Protein A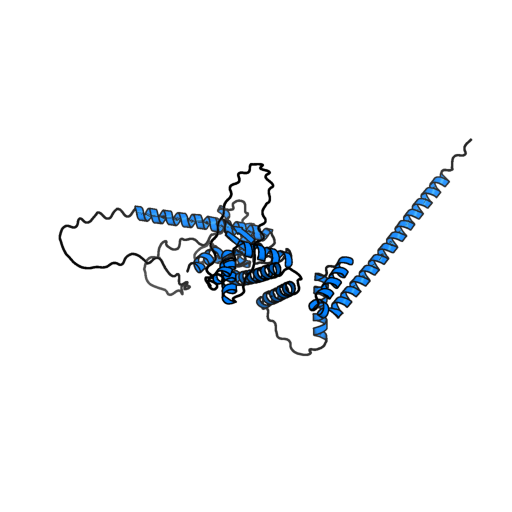F-A0A0S4J518-F1 (afdb_monomer_lite)

Organism: Bodo saltans (NCBI:txid75058)

Radius of gyration: 36.11 Å; chains: 1; bounding box: 84×143×87 Å

InterPro domains:
  IPR016689 ESCRT-2 complex, Snf8 [PTHR12806] (1-401)
  IPR036388 Winged helix-like DNA-binding domain superfamily [G3DSA:1.10.10.10] (345-406)
  IPR036390 Winged helix DNA-binding domain superfamily [SSF46785] (24-78)

Secondary structure (DSSP, 8-state):
---PPPHHHHHHHHHHHHHHHHHHHHHHHHHHHHHHHHHHHHHHHHHHHHHHTHHHHHH-HHHHHHHHHHHHHHT--HHHHHHHHHHHHHHHHHTSS--S--------HHHHHHHHHHHHHHHHHT----HHHHHHHHHHHHHHHHHHHHHHHHTTEEEHHHHHHHHHHHHHHHT---------------------------------------SSSGGGGGGG--HHHHHHHHHHHHHHH-TTS---EEEETTEEEEE--TT--HHHHHHHHHHHHHHHHHHHHHHHHHHHHHHHHHHTS---------S----------S------------------------S---S--EEEHHHHHHH-TTS-HHHHHHHHHHHHHTTSEEEE--TT-SS-EEEEHHHHHHHHHH-

Structure (mmCIF, N/CA/C/O backbone):
data_AF-A0A0S4J518-F1
#
_entry.id   AF-A0A0S4J518-F1
#
loop_
_atom_site.group_PDB
_atom_site.id
_atom_site.type_symbol
_atom_site.label_atom_id
_atom_site.label_alt_id
_atom_site.label_comp_id
_atom_site.label_asym_id
_atom_site.label_entity_id
_atom_site.label_seq_id
_atom_site.pdbx_PDB_ins_code
_atom_site.Cartn_x
_atom_site.Cartn_y
_atom_site.Cartn_z
_atom_site.occupancy
_atom_site.B_iso_or_equiv
_atom_site.auth_seq_id
_atom_site.auth_comp_id
_atom_site.auth_asym_id
_atom_site.auth_atom_id
_atom_site.pdbx_PDB_model_num
ATOM 1 N N . MET A 1 1 ? 3.896 86.656 10.797 1.00 42.12 1 MET A N 1
ATOM 2 C CA . MET A 1 1 ? 5.127 85.832 10.827 1.00 42.12 1 MET A CA 1
ATOM 3 C C . MET A 1 1 ? 4.873 84.568 11.641 1.00 42.12 1 MET A C 1
ATOM 5 O O . MET A 1 1 ? 4.842 84.635 12.863 1.00 42.12 1 MET A O 1
ATOM 9 N N . ARG A 1 2 ? 4.619 83.426 10.991 1.00 55.88 2 ARG A N 1
ATOM 10 C CA . ARG A 1 2 ? 4.558 82.127 11.677 1.00 55.88 2 ARG A CA 1
ATOM 11 C C . ARG A 1 2 ? 5.997 81.652 11.845 1.00 55.88 2 ARG A C 1
ATOM 13 O O . ARG A 1 2 ? 6.670 81.434 10.843 1.00 55.88 2 ARG A O 1
ATOM 20 N N . ARG A 1 3 ? 6.491 81.568 13.083 1.00 67.62 3 ARG A N 1
ATOM 21 C CA . ARG A 1 3 ? 7.788 80.939 13.360 1.00 67.62 3 ARG A CA 1
ATOM 22 C C . ARG A 1 3 ? 7.661 79.489 12.899 1.00 67.62 3 ARG A C 1
ATOM 24 O O . ARG A 1 3 ? 6.857 78.749 13.462 1.00 67.62 3 ARG A O 1
ATOM 31 N N . GLY A 1 4 ? 8.347 79.139 11.813 1.00 67.81 4 GLY A N 1
ATOM 32 C CA . GLY A 1 4 ? 8.382 77.768 11.320 1.00 67.81 4 GLY A CA 1
ATOM 33 C C . GLY A 1 4 ? 8.817 76.862 12.464 1.00 67.81 4 GLY A C 1
ATOM 34 O O . GLY A 1 4 ? 9.776 77.178 13.168 1.00 67.81 4 GLY A O 1
ATOM 35 N N . ILE A 1 5 ? 8.067 75.786 12.694 1.00 70.19 5 ILE A N 1
ATOM 36 C CA . ILE A 1 5 ? 8.445 74.742 13.646 1.00 70.19 5 ILE A CA 1
ATOM 37 C C . ILE A 1 5 ? 9.861 74.310 13.262 1.00 70.19 5 ILE A C 1
ATOM 39 O O . ILE A 1 5 ? 10.089 73.877 12.133 1.00 70.19 5 ILE A O 1
ATOM 43 N N . GLY A 1 6 ? 10.820 74.517 14.166 1.00 81.88 6 GLY A N 1
ATOM 44 C CA . GLY A 1 6 ? 12.224 74.249 13.887 1.00 81.88 6 GLY A CA 1
ATOM 45 C C . GLY A 1 6 ? 12.415 72.789 13.488 1.00 81.88 6 GLY A C 1
ATOM 46 O O . GLY A 1 6 ? 11.862 71.893 14.126 1.00 81.88 6 GLY A O 1
ATOM 47 N N . VAL A 1 7 ? 13.220 72.554 12.451 1.00 84.06 7 VAL A N 1
ATOM 48 C CA . VAL A 1 7 ? 13.553 71.218 11.924 1.00 84.06 7 VAL A CA 1
ATOM 49 C C . VAL A 1 7 ? 13.970 70.250 13.046 1.00 84.06 7 VAL A C 1
ATOM 51 O O . VAL A 1 7 ? 13.611 69.076 13.009 1.00 84.06 7 VAL A O 1
ATOM 54 N N . GLY A 1 8 ? 14.612 70.750 14.109 1.00 86.88 8 GLY A N 1
ATOM 55 C CA . GLY A 1 8 ? 14.979 69.959 15.288 1.00 86.88 8 GLY A CA 1
ATOM 56 C C . GLY A 1 8 ? 13.804 69.295 16.021 1.00 86.88 8 GLY A C 1
ATOM 57 O O . GLY A 1 8 ? 13.936 68.152 16.449 1.00 86.88 8 GLY A O 1
ATOM 58 N N . HIS A 1 9 ? 12.634 69.938 16.120 1.00 88.38 9 HIS A N 1
ATOM 59 C CA . HIS A 1 9 ? 11.478 69.340 16.804 1.00 88.38 9 HIS A CA 1
ATOM 60 C C . HIS A 1 9 ? 10.864 68.187 15.994 1.00 88.38 9 HIS A C 1
ATOM 62 O O . HIS A 1 9 ? 10.398 67.200 16.561 1.00 88.38 9 HIS A O 1
ATOM 68 N N . ILE A 1 10 ? 10.910 68.277 14.659 1.00 89.38 10 ILE A N 1
ATOM 69 C CA . ILE A 1 10 ? 10.450 67.203 13.767 1.00 89.38 10 ILE A CA 1
ATOM 70 C C . ILE A 1 10 ? 11.376 65.987 13.889 1.00 89.38 10 ILE A C 1
ATOM 72 O O . ILE A 1 10 ? 10.888 64.862 13.993 1.00 89.38 10 ILE A O 1
ATOM 76 N N . VAL A 1 11 ? 12.694 66.211 13.945 1.00 91.94 11 VAL A N 1
ATOM 77 C CA . VAL A 1 11 ? 13.684 65.139 14.133 1.00 91.94 11 VAL A CA 1
ATOM 78 C C . VAL A 1 11 ? 13.512 64.461 15.494 1.00 91.94 11 VAL A C 1
ATOM 80 O O . VAL A 1 11 ? 13.420 63.239 15.542 1.00 91.94 11 VAL A O 1
ATOM 83 N N . GLN A 1 12 ? 13.368 65.226 16.582 1.00 92.38 12 GLN A N 1
ATOM 84 C CA . GLN A 1 12 ? 13.141 64.662 17.921 1.00 92.38 12 GLN A CA 1
ATOM 85 C C . GLN A 1 12 ? 11.838 63.860 18.005 1.00 92.38 12 GLN A C 1
ATOM 87 O O . GLN A 1 12 ? 11.816 62.770 18.572 1.00 92.38 12 GLN A O 1
ATOM 92 N N . LYS A 1 13 ? 10.749 64.361 17.406 1.00 93.81 13 LYS A N 1
ATOM 93 C CA . LYS A 1 13 ? 9.470 63.642 17.383 1.00 93.81 13 LYS A CA 1
ATOM 94 C C . LYS A 1 13 ? 9.561 62.344 16.582 1.00 93.81 13 LYS A C 1
ATOM 96 O O . LYS A 1 13 ? 8.974 61.345 16.993 1.00 93.81 13 LYS A O 1
ATOM 101 N N . LYS A 1 14 ? 10.291 62.351 15.461 1.00 94.75 14 LYS A N 1
ATOM 102 C CA . LYS A 1 14 ? 10.545 61.143 14.669 1.00 94.75 14 LYS A CA 1
ATOM 103 C C . LYS A 1 14 ? 11.366 60.133 15.473 1.00 94.75 14 LYS A C 1
ATOM 105 O O . LYS A 1 14 ? 10.907 59.015 15.647 1.00 94.75 14 LYS A O 1
ATOM 110 N N . GLN A 1 15 ? 12.481 60.559 16.067 1.00 95.12 15 GLN A N 1
ATOM 111 C CA . GLN A 1 15 ? 13.331 59.694 16.889 1.00 95.12 15 GLN A CA 1
ATOM 112 C C . GLN A 1 15 ? 12.574 59.099 18.087 1.00 95.12 15 GLN A C 1
ATOM 114 O O . GLN A 1 15 ? 12.728 57.926 18.394 1.00 95.12 15 GLN A O 1
ATOM 119 N N . HIS A 1 16 ? 11.703 59.873 18.741 1.00 95.75 16 HIS A N 1
ATOM 120 C CA . HIS A 1 16 ? 10.875 59.350 19.828 1.00 95.75 16 HIS A CA 1
ATOM 121 C C . HIS A 1 16 ? 9.857 58.307 19.345 1.00 95.75 16 HIS A C 1
ATOM 123 O O . HIS A 1 16 ? 9.631 57.309 20.025 1.00 95.75 16 HIS A O 1
ATOM 129 N N . LYS A 1 17 ? 9.252 58.520 18.168 1.00 95.25 17 LYS A N 1
ATOM 130 C CA . LYS A 1 17 ? 8.329 57.554 17.561 1.00 95.25 17 LYS A CA 1
ATOM 131 C C . LYS A 1 17 ? 9.049 56.257 17.189 1.00 95.25 17 LYS A C 1
ATOM 133 O O . LYS A 1 17 ? 8.504 55.190 17.451 1.00 95.25 17 LYS A O 1
ATOM 138 N N . ASP A 1 18 ? 10.248 56.368 16.629 1.00 96.44 18 ASP A N 1
ATOM 139 C CA . ASP A 1 18 ? 11.073 55.223 16.244 1.00 96.44 18 ASP A CA 1
ATOM 140 C C . ASP A 1 18 ? 11.485 54.429 17.502 1.00 96.44 18 ASP A C 1
ATOM 142 O O . ASP A 1 18 ? 11.201 53.239 17.590 1.00 96.44 18 ASP A O 1
ATOM 146 N N . ASN A 1 19 ? 11.960 55.103 18.559 1.00 96.19 19 ASN A N 1
ATOM 147 C CA . ASN A 1 19 ? 12.288 54.458 19.838 1.00 96.19 19 ASN A CA 1
ATOM 148 C C . ASN A 1 19 ? 11.087 53.736 20.486 1.00 96.19 19 ASN A C 1
ATOM 150 O O . ASN A 1 19 ? 11.252 52.685 21.102 1.00 96.19 19 ASN A O 1
ATOM 154 N N . MET A 1 20 ? 9.874 54.293 20.384 1.00 95.94 20 MET A N 1
ATOM 155 C CA . MET A 1 20 ? 8.660 53.653 20.915 1.00 95.94 20 MET A CA 1
ATOM 156 C C . MET A 1 20 ? 8.226 52.447 20.077 1.00 95.94 20 MET A C 1
ATOM 158 O O . MET A 1 20 ? 7.721 51.472 20.633 1.00 95.94 20 MET A O 1
ATOM 162 N N . ALA A 1 21 ? 8.422 52.499 18.756 1.00 96.25 21 ALA A N 1
ATOM 163 C CA . ALA A 1 21 ? 8.171 51.365 17.874 1.00 96.25 21 ALA A CA 1
ATOM 164 C C . ALA A 1 21 ? 9.143 50.214 18.170 1.00 96.25 21 ALA A C 1
ATOM 166 O O . ALA A 1 21 ? 8.700 49.075 18.317 1.00 96.25 21 ALA A O 1
ATOM 167 N N . ASP A 1 22 ? 10.427 50.526 18.357 1.00 96.81 22 ASP A N 1
ATOM 168 C CA . ASP A 1 22 ? 11.458 49.550 18.717 1.00 96.81 22 ASP A CA 1
ATOM 169 C C . ASP A 1 22 ? 11.175 48.917 20.087 1.00 96.81 22 ASP A C 1
ATOM 171 O O . ASP A 1 22 ? 11.209 47.694 20.227 1.00 96.81 22 ASP A O 1
ATOM 175 N N . LEU A 1 23 ? 10.795 49.721 21.089 1.00 96.75 23 LEU A N 1
ATOM 176 C CA . LEU A 1 23 ? 10.403 49.210 22.406 1.00 96.75 23 LEU A CA 1
ATOM 177 C C . LEU A 1 23 ? 9.167 48.302 22.321 1.00 96.75 23 LEU A C 1
ATOM 179 O O . LEU A 1 23 ? 9.125 47.250 22.959 1.00 96.75 23 LEU A O 1
ATOM 183 N N . GLY A 1 24 ? 8.173 48.680 21.512 1.00 96.50 24 GLY A N 1
ATOM 184 C CA . GLY A 1 24 ? 6.996 47.854 21.252 1.00 96.50 24 GLY A CA 1
ATOM 185 C C . GLY A 1 24 ? 7.366 46.506 20.630 1.00 96.50 24 GLY A C 1
ATOM 186 O O . GLY A 1 24 ? 6.910 45.468 21.111 1.00 96.50 24 GLY A O 1
ATOM 187 N N . ALA A 1 25 ? 8.249 46.513 19.627 1.00 96.31 25 ALA A N 1
ATOM 188 C CA . ALA A 1 25 ? 8.754 45.301 18.988 1.00 96.31 25 ALA A CA 1
ATOM 189 C C . ALA A 1 25 ? 9.501 44.402 19.989 1.00 96.31 25 ALA A C 1
ATOM 191 O O . ALA A 1 25 ? 9.218 43.203 20.065 1.00 96.31 25 ALA A O 1
ATOM 192 N N . MET A 1 26 ? 10.371 44.977 20.827 1.00 95.38 26 MET A N 1
ATOM 193 C CA . MET A 1 26 ? 11.087 44.241 21.877 1.00 95.38 26 MET A CA 1
ATOM 194 C C . MET A 1 26 ? 10.133 43.602 22.892 1.00 95.38 26 MET A C 1
ATOM 196 O O . MET A 1 26 ? 10.262 42.415 23.187 1.00 95.38 26 MET A O 1
ATOM 200 N N . MET A 1 27 ? 9.132 44.342 23.379 1.00 94.75 27 MET A N 1
ATOM 201 C CA . MET A 1 27 ? 8.141 43.801 24.316 1.00 94.75 27 MET A CA 1
ATOM 202 C C . MET A 1 27 ? 7.315 42.667 23.699 1.00 94.75 27 MET A C 1
ATOM 204 O O . MET A 1 27 ? 6.985 41.699 24.387 1.00 94.75 27 MET A O 1
ATOM 208 N N . THR A 1 28 ? 6.962 42.767 22.412 1.00 95.88 28 THR A N 1
ATOM 209 C CA . THR A 1 28 ? 6.256 41.679 21.721 1.00 95.88 28 THR A CA 1
ATOM 210 C C . THR A 1 28 ? 7.138 40.448 21.547 1.00 95.88 28 THR A C 1
ATOM 212 O O . THR A 1 28 ? 6.673 39.344 21.820 1.00 95.88 28 THR A O 1
ATOM 215 N N . ALA A 1 29 ? 8.412 40.626 21.186 1.00 95.50 29 ALA A N 1
ATOM 216 C CA . ALA A 1 29 ? 9.361 39.527 21.043 1.00 95.50 29 ALA A CA 1
ATOM 217 C C . ALA A 1 29 ? 9.598 38.799 22.376 1.00 95.50 29 ALA A C 1
ATOM 219 O O . ALA A 1 29 ? 9.550 37.573 22.420 1.00 95.50 29 ALA A O 1
ATOM 220 N N . GLU A 1 30 ? 9.760 39.536 23.479 1.00 97.38 30 GLU A N 1
ATOM 221 C CA . GLU A 1 30 ? 9.931 38.956 24.818 1.00 97.38 30 GLU A CA 1
ATOM 222 C C . GLU A 1 30 ? 8.706 38.138 25.253 1.00 97.38 30 GLU A C 1
ATOM 224 O O . GLU A 1 30 ? 8.835 37.042 25.799 1.00 97.38 30 GLU A O 1
ATOM 229 N N . ARG A 1 31 ? 7.494 38.643 24.989 1.00 95.31 31 ARG A N 1
ATOM 230 C CA . ARG A 1 31 ? 6.258 37.912 25.302 1.00 95.31 31 ARG A CA 1
ATOM 231 C C . ARG A 1 31 ? 6.120 36.642 24.472 1.00 95.31 31 ARG A C 1
ATOM 233 O O . ARG A 1 31 ? 5.720 35.621 25.019 1.00 95.31 31 ARG A O 1
ATOM 240 N N . ILE A 1 32 ? 6.458 36.699 23.184 1.00 96.19 32 ILE A N 1
ATOM 241 C CA . ILE A 1 32 ? 6.430 35.526 22.301 1.00 96.19 32 ILE A CA 1
ATOM 242 C C . ILE A 1 32 ? 7.435 34.473 22.782 1.00 96.19 32 ILE A C 1
ATOM 244 O O . ILE A 1 32 ? 7.074 33.303 22.856 1.00 96.19 32 ILE A O 1
ATOM 248 N N . ALA A 1 33 ? 8.643 34.881 23.185 1.00 95.06 33 ALA A N 1
ATOM 249 C CA . ALA A 1 33 ? 9.641 33.966 23.739 1.00 95.06 33 ALA A CA 1
ATOM 250 C C . ALA A 1 33 ? 9.133 33.263 25.010 1.00 95.06 33 ALA A C 1
ATOM 252 O O . ALA A 1 33 ? 9.168 32.041 25.090 1.00 95.06 33 ALA A O 1
ATOM 253 N N . ARG A 1 34 ? 8.545 34.009 25.958 1.00 97.19 34 ARG A N 1
ATOM 254 C CA . ARG A 1 34 ? 7.958 33.406 27.171 1.00 97.19 34 ARG A CA 1
ATOM 255 C C . ARG A 1 34 ? 6.813 32.439 26.870 1.00 97.19 34 ARG A C 1
ATOM 257 O O . ARG A 1 34 ? 6.679 31.434 27.558 1.00 97.19 34 ARG A O 1
ATOM 264 N N . LEU A 1 35 ? 5.975 32.741 25.877 1.00 95.69 35 LEU A N 1
ATOM 265 C CA . LEU A 1 35 ? 4.898 31.836 25.462 1.00 95.69 35 LEU A CA 1
ATOM 266 C C . LEU A 1 35 ? 5.446 30.554 24.826 1.00 95.69 35 LEU A C 1
ATOM 268 O O . LEU A 1 35 ? 4.880 29.488 25.054 1.00 95.69 35 LEU A O 1
ATOM 272 N N . ALA A 1 36 ? 6.539 30.644 24.065 1.00 95.12 36 ALA A N 1
ATOM 273 C CA . ALA A 1 36 ? 7.211 29.473 23.512 1.00 95.12 36 ALA A CA 1
ATOM 274 C C . ALA A 1 36 ? 7.739 28.557 24.630 1.00 95.12 36 ALA A C 1
ATOM 276 O O . ALA A 1 36 ? 7.410 27.373 24.639 1.00 95.12 36 ALA A O 1
ATOM 277 N N . ASP A 1 37 ? 8.422 29.121 25.633 1.00 96.75 37 ASP A N 1
ATOM 278 C CA . ASP A 1 37 ? 8.920 28.357 26.787 1.00 96.75 37 ASP A CA 1
ATOM 279 C C . ASP A 1 37 ? 7.777 27.672 27.564 1.00 96.75 37 ASP A C 1
ATOM 281 O O . ASP A 1 37 ? 7.888 26.517 27.976 1.00 96.75 37 ASP A O 1
ATOM 285 N N . GLN A 1 38 ? 6.645 28.366 27.745 1.00 96.50 38 GLN A N 1
ATOM 286 C CA . GLN A 1 38 ? 5.462 27.802 28.406 1.00 96.50 38 GLN A CA 1
ATOM 287 C C . GLN A 1 38 ? 4.824 26.661 27.606 1.00 96.50 38 GLN A C 1
ATOM 289 O O . GLN A 1 38 ? 4.354 25.689 28.199 1.00 96.50 38 GLN A O 1
ATOM 294 N N . LEU A 1 39 ? 4.793 26.765 26.274 1.00 95.19 39 LEU A N 1
ATOM 295 C CA . LEU A 1 39 ? 4.301 25.689 25.415 1.00 95.19 39 LEU A CA 1
ATOM 296 C C . LEU A 1 39 ? 5.208 24.463 25.493 1.00 95.19 39 LEU A C 1
ATOM 298 O O . LEU A 1 39 ? 4.699 23.346 25.551 1.00 95.19 39 LEU A O 1
ATOM 302 N N . ASP A 1 40 ? 6.523 24.650 25.544 1.00 95.56 40 ASP A N 1
ATOM 303 C CA . ASP A 1 40 ? 7.462 23.535 25.652 1.00 95.56 40 ASP A CA 1
ATOM 304 C C . ASP A 1 40 ? 7.381 22.838 27.022 1.00 95.56 40 ASP A C 1
ATOM 306 O O . ASP A 1 40 ? 7.360 21.606 27.074 1.00 95.56 40 ASP A O 1
ATOM 310 N N . ASP A 1 41 ? 7.205 23.582 28.121 1.00 96.56 41 ASP A N 1
ATOM 311 C CA . ASP A 1 41 ? 6.943 22.991 29.446 1.00 96.56 41 ASP A CA 1
ATOM 312 C C . ASP A 1 41 ? 5.622 22.196 29.469 1.00 96.56 41 ASP A C 1
ATOM 314 O O . ASP A 1 41 ? 5.562 21.079 29.987 1.00 96.56 41 ASP A O 1
ATOM 318 N N . LEU A 1 42 ? 4.559 22.714 28.842 1.00 95.94 42 LEU A N 1
ATOM 319 C CA . LEU A 1 42 ? 3.289 21.989 28.717 1.00 95.94 42 LEU A CA 1
ATOM 320 C C . LEU A 1 42 ? 3.429 20.702 27.897 1.00 95.94 42 LEU A C 1
ATOM 322 O O . LEU A 1 42 ? 2.856 19.679 28.277 1.00 95.94 42 LEU A O 1
ATOM 326 N N . LYS A 1 43 ? 4.211 20.721 26.812 1.00 95.12 43 LYS A N 1
ATOM 327 C CA . LYS A 1 43 ? 4.503 19.518 26.018 1.00 95.12 43 LYS A CA 1
ATOM 328 C C . LYS A 1 43 ? 5.238 18.469 26.845 1.00 95.12 43 LYS A C 1
ATOM 330 O O . LYS A 1 43 ? 4.864 17.299 26.796 1.00 95.12 43 LYS A O 1
ATOM 335 N N . LEU A 1 44 ? 6.241 18.871 27.628 1.00 94.50 44 LEU A N 1
ATOM 336 C CA . LEU A 1 44 ? 6.974 17.959 28.513 1.00 94.50 44 LEU A CA 1
ATOM 337 C C . LEU A 1 44 ? 6.058 17.342 29.576 1.00 94.50 44 LEU A C 1
ATOM 339 O O . LEU A 1 44 ? 6.087 16.129 29.781 1.00 94.50 44 LEU A O 1
ATOM 343 N N . ARG A 1 45 ? 5.183 18.141 30.196 1.00 96.75 45 ARG A N 1
ATOM 344 C CA . ARG A 1 45 ? 4.194 17.632 31.159 1.00 96.75 45 ARG A CA 1
ATOM 345 C C . ARG A 1 45 ? 3.188 16.683 30.516 1.00 96.75 45 ARG A C 1
ATOM 347 O O . ARG A 1 45 ? 2.827 15.688 31.135 1.00 96.75 45 ARG A O 1
ATOM 354 N N . LEU A 1 46 ? 2.745 16.954 29.285 1.00 95.50 46 LEU A N 1
ATOM 355 C CA . LEU A 1 46 ? 1.846 16.054 28.558 1.00 95.50 46 LEU A CA 1
ATOM 356 C C . LEU A 1 46 ? 2.525 14.711 28.250 1.00 95.50 46 LEU A C 1
ATOM 358 O O . LEU A 1 46 ? 1.882 13.667 28.375 1.00 95.50 46 LEU A O 1
ATOM 362 N N . LYS A 1 47 ? 3.815 14.724 27.888 1.00 95.81 47 LYS A N 1
ATOM 363 C CA . LYS A 1 47 ? 4.604 13.497 27.702 1.00 95.81 47 LYS A CA 1
ATOM 364 C C . LYS A 1 47 ? 4.673 12.679 28.992 1.00 95.81 47 LYS A C 1
ATOM 366 O O . LYS A 1 47 ? 4.325 11.503 28.974 1.00 95.81 47 LYS A O 1
ATOM 371 N N . ASP A 1 48 ? 5.027 13.305 30.113 1.00 95.56 48 ASP A N 1
ATOM 372 C CA . ASP A 1 48 ? 5.119 12.630 31.418 1.00 95.56 48 ASP A CA 1
ATOM 373 C C . ASP A 1 48 ? 3.763 12.072 31.895 1.00 95.56 48 ASP A C 1
ATOM 375 O O . ASP A 1 48 ? 3.662 10.934 32.364 1.00 95.56 48 ASP A O 1
ATOM 379 N N . LEU A 1 49 ? 2.684 12.832 31.679 1.00 96.19 49 LEU A N 1
ATOM 380 C CA . LEU A 1 49 ? 1.317 12.386 31.951 1.00 96.19 49 LEU A CA 1
ATOM 381 C C . LEU A 1 49 ? 0.953 11.157 31.100 1.00 96.19 49 LEU A C 1
ATOM 383 O O . LEU A 1 49 ? 0.371 10.198 31.601 1.00 96.19 49 LEU A O 1
ATOM 387 N N . THR A 1 50 ? 1.326 11.162 29.819 1.00 96.06 50 THR A N 1
ATOM 388 C CA . THR A 1 50 ? 1.038 10.054 28.894 1.00 96.06 50 THR A CA 1
ATOM 389 C C . THR A 1 50 ? 1.841 8.806 29.242 1.00 96.06 50 THR A C 1
ATOM 391 O O . THR A 1 50 ? 1.305 7.704 29.185 1.00 96.06 50 THR A O 1
ATOM 394 N N . LEU A 1 51 ? 3.092 8.967 29.676 1.00 95.88 51 LEU A N 1
ATOM 395 C CA . LEU A 1 51 ? 3.915 7.874 30.194 1.00 95.88 51 LEU A CA 1
ATOM 396 C C . LEU A 1 51 ? 3.308 7.240 31.446 1.00 95.88 51 LEU A C 1
ATOM 398 O O . LEU A 1 51 ? 3.268 6.017 31.565 1.00 95.88 51 LEU A O 1
ATOM 402 N N . THR A 1 52 ? 2.821 8.068 32.370 1.00 96.44 52 THR A N 1
ATOM 403 C CA . THR A 1 52 ? 2.235 7.605 33.635 1.00 96.44 52 THR A CA 1
ATOM 404 C C . THR A 1 52 ? 0.918 6.863 33.410 1.00 96.44 52 THR A C 1
ATOM 406 O O . THR A 1 52 ? 0.667 5.844 34.050 1.00 96.44 52 THR A O 1
ATOM 409 N N . HIS A 1 53 ? 0.103 7.336 32.465 1.00 96.62 53 HIS A N 1
ATOM 410 C CA . HIS A 1 53 ? -1.230 6.803 32.182 1.00 96.62 53 HIS A CA 1
ATOM 411 C C . HIS A 1 53 ? -1.292 5.953 30.902 1.00 96.62 53 HIS A C 1
ATOM 413 O O . HIS A 1 53 ? -2.380 5.725 30.375 1.00 96.62 53 HIS A O 1
ATOM 419 N N . LEU A 1 54 ? -0.158 5.444 30.400 1.00 95.38 54 LEU A N 1
ATOM 420 C CA . LEU A 1 54 ? -0.086 4.712 29.126 1.00 95.38 54 LEU A CA 1
ATOM 421 C C . LEU A 1 54 ? -1.094 3.548 29.069 1.00 95.38 54 LEU A C 1
ATOM 423 O O . LEU A 1 54 ? -1.866 3.428 28.121 1.00 95.38 54 LEU A O 1
ATOM 427 N N . HIS A 1 55 ? -1.155 2.745 30.134 1.00 94.38 55 HIS A N 1
ATOM 428 C CA . HIS A 1 55 ? -2.077 1.610 30.245 1.00 94.38 55 HIS A CA 1
ATOM 429 C C . HIS A 1 55 ? -3.557 2.039 30.300 1.00 94.38 55 HIS A C 1
ATOM 431 O O . HIS A 1 55 ? -4.438 1.360 29.772 1.00 94.38 55 HIS A O 1
ATOM 437 N N . GLU A 1 56 ? -3.864 3.178 30.921 1.00 95.88 56 GLU A N 1
ATOM 438 C CA . GLU A 1 56 ? -5.231 3.714 30.965 1.00 95.88 56 GLU A CA 1
ATOM 439 C C . GLU A 1 56 ? -5.652 4.250 29.595 1.00 95.88 56 GLU A C 1
ATOM 441 O O . GLU A 1 56 ? -6.777 4.027 29.164 1.00 95.88 56 GLU A O 1
ATOM 446 N N . ILE A 1 57 ? -4.731 4.881 28.865 1.00 93.88 57 ILE A N 1
ATOM 447 C CA . ILE A 1 57 ? -4.965 5.364 27.499 1.00 93.88 57 ILE A CA 1
ATOM 448 C C . ILE A 1 57 ? -5.219 4.189 26.538 1.00 93.88 57 ILE A C 1
ATOM 450 O O . ILE A 1 57 ? -6.063 4.280 25.638 1.00 93.88 57 ILE A O 1
ATOM 454 N N . GLU A 1 58 ? -4.513 3.072 26.720 1.00 90.62 58 GLU A N 1
ATOM 455 C CA . GLU A 1 58 ? -4.706 1.849 25.932 1.00 90.62 58 GLU A CA 1
ATOM 456 C C . GLU A 1 58 ? -5.995 1.097 26.285 1.00 90.62 58 GLU A C 1
ATOM 458 O O . GLU A 1 58 ? -6.607 0.507 25.394 1.00 90.62 58 GLU A O 1
ATOM 463 N N . SER A 1 59 ? -6.447 1.152 27.538 1.00 91.75 59 SER A N 1
ATOM 464 C CA . SER A 1 59 ? -7.641 0.422 27.984 1.00 91.75 59 SER A CA 1
ATOM 465 C C . SER A 1 59 ? -8.949 1.217 27.869 1.00 91.75 59 SER A C 1
ATOM 467 O O . SER A 1 59 ? -9.965 0.635 27.496 1.00 91.75 59 SER A O 1
ATOM 469 N N . ASP A 1 60 ? -8.948 2.532 28.113 1.00 91.19 60 ASP A N 1
ATOM 470 C CA . ASP A 1 60 ? -10.152 3.375 28.115 1.00 91.19 60 ASP A CA 1
ATOM 471 C C . ASP A 1 60 ? -10.193 4.340 26.911 1.00 91.19 60 ASP A C 1
ATOM 473 O O . ASP A 1 60 ? -9.365 5.245 26.745 1.00 91.19 60 ASP A O 1
ATOM 477 N N . ALA A 1 61 ? -11.214 4.175 26.064 1.00 81.94 61 ALA A N 1
ATOM 478 C CA . ALA A 1 61 ? -11.445 5.009 24.887 1.00 81.94 61 ALA A CA 1
ATOM 479 C C . ALA A 1 61 ? -11.744 6.483 25.229 1.00 81.94 61 ALA A C 1
ATOM 481 O O . ALA A 1 61 ? -11.353 7.383 24.481 1.00 81.94 61 ALA A O 1
ATOM 482 N N . ILE A 1 62 ? -12.398 6.758 26.362 1.00 84.38 62 ILE A N 1
ATOM 483 C CA . ILE A 1 62 ? -12.743 8.119 26.794 1.00 84.38 62 ILE A CA 1
ATOM 484 C C . ILE A 1 62 ? -11.479 8.862 27.230 1.00 84.38 62 ILE A C 1
ATOM 486 O O . ILE A 1 62 ? -11.287 10.028 26.871 1.00 84.38 62 ILE A O 1
ATOM 490 N N . VAL A 1 63 ? -10.598 8.191 27.978 1.00 92.38 63 VAL A N 1
ATOM 491 C CA . VAL A 1 63 ? -9.298 8.748 28.381 1.00 92.38 63 VAL A CA 1
ATOM 492 C C . VAL A 1 63 ? -8.469 9.062 27.138 1.00 92.38 63 VAL A C 1
ATOM 494 O O . VAL A 1 63 ? -7.996 10.189 26.983 1.00 92.38 63 VAL A O 1
ATOM 497 N N . ARG A 1 64 ? -8.390 8.126 26.187 1.00 95.81 64 ARG A N 1
ATOM 498 C CA . ARG A 1 64 ? -7.694 8.327 24.909 1.00 95.81 64 ARG A CA 1
ATOM 499 C C . ARG A 1 64 ? -8.206 9.538 24.130 1.00 95.81 64 ARG A C 1
ATOM 501 O O . ARG A 1 64 ? -7.403 10.318 23.622 1.00 95.81 64 ARG A O 1
ATOM 508 N N . ALA A 1 65 ? -9.524 9.726 24.058 1.00 85.19 65 ALA A N 1
ATOM 509 C CA . ALA A 1 65 ? -10.124 10.871 23.375 1.00 85.19 65 ALA A CA 1
ATOM 510 C C . ALA A 1 65 ? -9.735 12.211 24.027 1.00 85.19 65 ALA A C 1
ATOM 512 O O . ALA A 1 65 ? -9.405 13.164 23.321 1.00 85.19 65 ALA A O 1
ATOM 513 N N . LYS A 1 66 ? -9.699 12.280 25.366 1.00 94.25 66 LYS A N 1
ATOM 514 C CA . LYS A 1 66 ? -9.272 13.487 26.096 1.00 94.25 66 LYS A CA 1
ATOM 515 C C . LYS A 1 66 ? -7.797 13.816 25.866 1.00 94.25 66 LYS A C 1
ATOM 517 O O . LYS A 1 66 ? -7.464 14.977 25.649 1.00 94.25 66 LYS A O 1
ATOM 522 N N . PHE A 1 67 ? -6.923 12.809 25.874 1.00 96.31 67 PHE A N 1
ATOM 523 C CA . PHE A 1 67 ? -5.503 13.007 25.567 1.00 96.31 67 PHE A CA 1
ATOM 524 C C . PHE A 1 67 ? -5.287 13.477 24.127 1.00 96.31 67 PHE A C 1
ATOM 526 O O . PHE A 1 67 ? -4.493 14.388 23.904 1.00 96.31 67 PHE A O 1
ATOM 533 N N . ARG A 1 68 ? -6.040 12.927 23.165 1.00 93.75 68 ARG A N 1
ATOM 534 C CA . ARG A 1 68 ? -6.014 13.396 21.774 1.00 93.75 68 ARG A CA 1
ATOM 535 C C . ARG A 1 68 ? -6.436 14.864 21.671 1.00 93.75 68 ARG A C 1
ATOM 537 O O . ARG A 1 68 ? -5.718 15.649 21.072 1.00 93.75 68 ARG A O 1
ATOM 544 N N . GLN A 1 69 ? -7.517 15.262 22.345 1.00 93.81 69 GLN A N 1
ATOM 545 C CA . GLN A 1 69 ? -7.961 16.660 22.369 1.00 93.81 69 GLN A CA 1
ATOM 546 C C . GLN A 1 69 ? -6.904 17.611 22.963 1.00 93.81 69 GLN A C 1
ATOM 548 O O . GLN A 1 69 ? -6.711 18.716 22.454 1.00 93.81 69 GLN A O 1
ATOM 553 N N . LEU A 1 70 ? -6.210 17.196 24.030 1.00 95.50 70 LEU A N 1
ATOM 554 C CA . LEU A 1 70 ? -5.112 17.976 24.612 1.00 95.50 70 LEU A CA 1
ATOM 555 C C . LEU A 1 70 ? -3.927 18.096 23.645 1.00 95.50 70 LEU A C 1
ATOM 557 O O . LEU A 1 70 ? -3.399 19.195 23.475 1.00 95.50 70 LEU A O 1
ATOM 561 N N . ALA A 1 71 ? -3.547 17.002 22.984 1.00 95.56 71 ALA A N 1
ATOM 562 C CA . ALA A 1 71 ? -2.476 16.989 21.991 1.00 95.56 71 ALA A CA 1
ATOM 563 C C . ALA A 1 71 ? -2.800 17.908 20.797 1.00 95.56 71 ALA A C 1
ATOM 565 O O . ALA A 1 71 ? -1.985 18.763 20.446 1.00 95.56 71 ALA A O 1
ATOM 566 N N . ASP A 1 72 ? -4.030 17.833 20.278 1.00 94.19 72 ASP A N 1
ATOM 567 C CA . ASP A 1 72 ? -4.518 18.687 19.190 1.00 94.19 72 ASP A CA 1
ATOM 568 C C . ASP A 1 72 ? -4.498 20.173 19.587 1.00 94.19 72 ASP A C 1
ATOM 570 O O . ASP A 1 72 ? -4.084 21.027 18.803 1.00 94.19 72 ASP A O 1
ATOM 574 N N . SER A 1 73 ? -4.876 20.499 20.831 1.00 94.38 73 SER A N 1
ATOM 575 C CA . SER A 1 73 ? -4.861 21.883 21.333 1.00 94.38 73 SER A CA 1
ATOM 576 C C . SER A 1 73 ? -3.454 22.484 21.451 1.00 94.38 73 SER A C 1
ATOM 578 O O . SER A 1 73 ? -3.298 23.703 21.386 1.00 94.38 73 SER A O 1
ATOM 580 N N . LEU A 1 74 ? -2.433 21.634 21.596 1.00 94.06 74 LEU A N 1
ATOM 581 C CA . LEU A 1 74 ? -1.022 22.019 21.673 1.00 94.06 74 LEU A CA 1
ATOM 582 C C . LEU A 1 74 ? -0.293 21.897 20.325 1.00 94.06 74 LEU A C 1
ATOM 584 O O . LEU A 1 74 ? 0.885 22.252 20.242 1.00 94.06 74 LEU A O 1
ATOM 588 N N . GLY A 1 75 ? -0.970 21.402 19.281 1.00 94.56 75 GLY A N 1
ATOM 589 C CA . GLY A 1 75 ? -0.374 21.148 17.969 1.00 94.56 75 GLY A CA 1
ATOM 590 C C . GLY A 1 75 ? 0.693 20.050 17.991 1.00 94.56 75 GLY A C 1
ATOM 591 O O . GLY A 1 75 ? 1.696 20.165 17.290 1.00 94.56 75 GLY A O 1
ATOM 592 N N . VAL A 1 76 ? 0.520 19.026 18.831 1.00 95.38 76 VAL A N 1
ATOM 593 C CA . VAL A 1 76 ? 1.417 17.864 18.915 1.00 95.38 76 VAL A CA 1
ATOM 594 C C . VAL A 1 76 ? 0.699 16.635 18.371 1.00 95.38 76 VAL A C 1
ATOM 596 O O . VAL A 1 76 ? -0.420 16.345 18.785 1.00 95.38 76 VAL A O 1
ATOM 599 N N . ASP A 1 77 ? 1.354 15.875 17.495 1.00 94.56 77 ASP A N 1
ATOM 600 C CA . ASP A 1 77 ? 0.795 14.629 16.976 1.00 94.56 77 ASP A CA 1
ATOM 601 C C . ASP A 1 77 ? 0.702 13.562 18.074 1.00 94.56 77 ASP A C 1
ATOM 603 O O . ASP A 1 77 ? 1.704 13.040 18.573 1.00 94.56 77 ASP A O 1
ATOM 607 N N . PHE A 1 78 ? -0.531 13.196 18.433 1.00 94.25 78 PHE A N 1
ATOM 608 C CA . PHE A 1 78 ? -0.807 12.201 19.473 1.00 94.25 78 PHE A CA 1
ATOM 609 C C . PHE A 1 78 ? -0.147 10.840 19.185 1.00 94.25 78 PHE A C 1
ATOM 611 O O . PHE A 1 78 ? 0.308 10.155 20.100 1.00 94.25 78 PHE A O 1
ATOM 618 N N . SER A 1 79 ? -0.051 10.457 17.908 1.00 91.88 79 SER A N 1
ATOM 619 C CA . SER A 1 79 ? 0.587 9.206 17.481 1.00 91.88 79 SER A CA 1
ATOM 620 C C . SER A 1 79 ? 2.092 9.183 17.758 1.00 91.88 79 SER A C 1
ATOM 622 O O . SER A 1 79 ? 2.611 8.150 18.182 1.00 91.88 79 SER A O 1
ATOM 624 N N . ASP A 1 80 ? 2.788 10.304 17.550 1.00 92.62 80 ASP A N 1
ATOM 625 C CA . ASP A 1 80 ? 4.219 10.411 17.853 1.00 92.62 80 ASP A CA 1
ATOM 626 C C . ASP A 1 80 ? 4.464 10.407 19.357 1.00 92.62 80 ASP A C 1
ATOM 628 O O . ASP A 1 80 ? 5.364 9.715 19.831 1.00 92.62 80 ASP A O 1
ATOM 632 N N . LEU A 1 81 ? 3.602 11.091 20.112 1.00 94.94 81 LEU A N 1
ATOM 633 C CA . LEU A 1 81 ? 3.676 11.123 21.567 1.00 94.94 81 LEU A CA 1
ATOM 634 C C . LEU A 1 81 ? 3.475 9.727 22.185 1.00 94.94 81 LEU A C 1
ATOM 636 O O . LEU A 1 81 ? 4.208 9.347 23.095 1.00 94.94 81 LEU A O 1
ATOM 640 N N . LEU A 1 82 ? 2.545 8.925 21.651 1.00 94.19 82 LEU A N 1
ATOM 641 C CA . LEU A 1 82 ? 2.365 7.526 22.059 1.00 94.19 82 LEU A CA 1
ATOM 642 C C . LEU A 1 82 ? 3.550 6.636 21.677 1.00 94.19 82 LEU A C 1
ATOM 644 O O . LEU A 1 82 ? 3.925 5.754 22.447 1.00 94.19 82 LEU A O 1
ATOM 648 N N . ARG A 1 83 ? 4.130 6.840 20.491 1.00 92.94 83 ARG A N 1
ATOM 649 C CA . ARG A 1 83 ? 5.290 6.067 20.034 1.00 92.94 83 ARG A CA 1
ATOM 650 C C . ARG A 1 83 ? 6.504 6.321 20.923 1.00 92.94 83 ARG A C 1
ATOM 652 O O . ARG A 1 83 ? 7.111 5.365 21.395 1.00 92.94 83 ARG A O 1
ATOM 659 N N . GLU A 1 84 ? 6.806 7.588 21.193 1.00 95.06 84 GLU A N 1
ATOM 660 C CA . GLU A 1 84 ? 7.893 7.995 22.089 1.00 95.06 84 GLU A CA 1
ATOM 661 C C . GLU A 1 84 ? 7.657 7.471 23.512 1.00 95.06 84 GLU A C 1
ATOM 663 O O . GLU A 1 84 ? 8.554 6.881 24.113 1.00 95.06 84 GLU A O 1
ATOM 668 N N . ALA A 1 85 ? 6.423 7.576 24.018 1.00 93.44 85 ALA A N 1
ATOM 669 C CA . ALA A 1 85 ? 6.074 7.063 25.337 1.00 93.44 85 ALA A CA 1
ATOM 670 C C . ALA A 1 85 ? 6.234 5.533 25.443 1.00 93.44 85 ALA A C 1
ATOM 672 O O . ALA A 1 85 ? 6.751 5.022 26.438 1.00 93.44 85 ALA A O 1
ATOM 673 N N . ALA A 1 86 ? 5.838 4.785 24.410 1.00 91.00 86 ALA A N 1
ATOM 674 C CA . ALA A 1 86 ? 6.009 3.335 24.365 1.00 91.00 86 ALA A CA 1
ATOM 675 C C . ALA A 1 86 ? 7.493 2.926 24.292 1.00 91.00 86 ALA A C 1
ATOM 677 O O . ALA A 1 86 ? 7.904 1.965 24.952 1.00 91.00 86 ALA A O 1
ATOM 678 N N . GLU A 1 87 ? 8.313 3.659 23.530 1.00 93.69 87 GLU A N 1
ATOM 679 C CA . GLU A 1 87 ? 9.763 3.447 23.461 1.00 93.69 87 GLU A CA 1
ATOM 680 C C . GLU A 1 87 ? 10.436 3.711 24.815 1.00 93.69 87 GLU A C 1
ATOM 682 O O . GLU A 1 87 ? 11.210 2.876 25.294 1.00 93.69 87 GLU A O 1
ATOM 687 N N . GLU A 1 88 ? 10.093 4.812 25.485 1.00 93.81 88 GLU A N 1
ATOM 688 C CA . GLU A 1 88 ? 10.603 5.128 26.820 1.00 93.81 88 GLU A CA 1
ATOM 689 C C . GLU A 1 88 ? 10.153 4.119 27.880 1.00 93.81 88 GLU A C 1
ATOM 691 O O . GLU A 1 88 ? 10.959 3.704 28.719 1.00 93.81 88 GLU A O 1
ATOM 696 N N . HIS A 1 89 ? 8.898 3.666 27.835 1.00 89.12 89 HIS A N 1
ATOM 697 C CA . HIS A 1 89 ? 8.411 2.628 28.740 1.00 89.12 89 HIS A CA 1
ATOM 698 C C . HIS A 1 89 ? 9.185 1.313 28.539 1.00 89.12 89 HIS A C 1
ATOM 700 O O . HIS A 1 89 ? 9.553 0.649 29.513 1.00 89.12 89 HIS A O 1
ATOM 706 N N . ARG A 1 90 ? 9.537 0.973 27.289 1.00 88.31 90 ARG A N 1
ATOM 707 C CA . ARG A 1 90 ? 10.396 -0.180 26.972 1.00 88.31 90 ARG A CA 1
ATOM 708 C C . ARG A 1 90 ? 11.811 -0.018 27.536 1.00 88.31 90 ARG A C 1
ATOM 710 O O . ARG A 1 90 ? 12.359 -0.966 28.099 1.00 88.31 90 ARG A O 1
ATOM 717 N N . LEU A 1 91 ? 12.397 1.176 27.425 1.00 90.62 91 LEU A N 1
ATOM 718 C CA . LEU A 1 91 ? 13.727 1.477 27.968 1.00 90.62 91 LEU A CA 1
ATOM 719 C C . LEU A 1 91 ? 13.743 1.459 29.505 1.00 90.62 91 LEU A C 1
ATOM 721 O O . LEU A 1 91 ? 14.672 0.911 30.102 1.00 90.62 91 LEU A O 1
ATOM 725 N N . ARG A 1 92 ? 12.699 1.987 30.159 1.00 86.94 92 ARG A N 1
ATOM 726 C CA . ARG A 1 92 ? 12.550 1.934 31.624 1.00 86.94 92 ARG A CA 1
ATOM 727 C C . ARG A 1 92 ? 12.317 0.514 32.138 1.00 86.94 92 ARG A C 1
ATOM 729 O O . ARG A 1 92 ? 12.862 0.168 33.186 1.00 86.94 92 ARG A O 1
ATOM 736 N N . GLY A 1 93 ? 11.556 -0.305 31.410 1.00 78.38 93 GLY A N 1
ATOM 737 C CA . GLY A 1 93 ? 11.296 -1.703 31.763 1.00 78.38 93 GLY A CA 1
ATOM 738 C C . GLY A 1 93 ? 12.565 -2.559 31.790 1.00 78.38 93 GLY A C 1
ATOM 739 O O . GLY A 1 93 ? 12.774 -3.318 32.734 1.00 78.38 93 GLY A O 1
ATOM 740 N N . ASN A 1 94 ? 13.467 -2.367 30.824 1.00 67.44 94 ASN A N 1
ATOM 741 C CA . ASN A 1 94 ? 14.712 -3.138 30.747 1.00 67.44 94 ASN A CA 1
ATOM 742 C C . ASN A 1 94 ? 15.719 -2.822 31.864 1.00 67.44 94 ASN A C 1
ATOM 744 O O . ASN A 1 94 ? 16.558 -3.663 32.177 1.00 67.44 94 ASN A O 1
ATOM 748 N N . ASN A 1 95 ? 15.644 -1.646 32.493 1.00 63.03 95 ASN A N 1
ATOM 749 C CA . ASN A 1 95 ? 16.642 -1.236 33.485 1.00 63.03 95 ASN A CA 1
ATOM 750 C C . ASN A 1 95 ? 16.290 -1.642 34.930 1.00 63.03 95 ASN A C 1
ATOM 752 O O . ASN A 1 95 ? 17.113 -1.480 35.829 1.00 63.03 95 ASN A O 1
ATOM 756 N N . LYS A 1 96 ? 15.083 -2.176 35.181 1.00 57.25 96 LYS A N 1
ATOM 757 C CA . LYS A 1 96 ? 14.638 -2.568 36.534 1.00 57.25 96 LYS A CA 1
ATOM 758 C C . LYS A 1 96 ? 14.821 -4.044 36.887 1.00 57.25 96 LYS A C 1
ATOM 760 O O . LYS A 1 96 ? 14.535 -4.422 38.019 1.00 57.25 96 LYS A O 1
ATOM 765 N N . GLY A 1 97 ? 15.385 -4.854 35.997 1.00 57.34 97 GLY A N 1
ATOM 766 C CA . GLY A 1 97 ? 15.875 -6.169 36.391 1.00 57.34 97 GLY A CA 1
ATOM 767 C C . GLY A 1 97 ? 16.092 -7.109 35.226 1.00 57.34 97 GLY A C 1
ATOM 768 O O . GLY A 1 9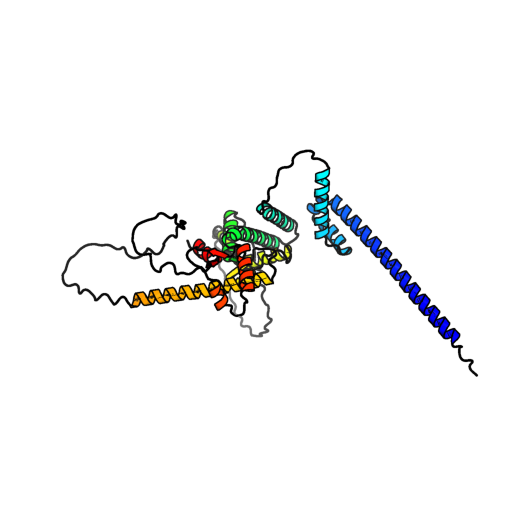7 ? 15.146 -7.755 34.805 1.00 57.34 97 GLY A O 1
ATOM 769 N N . ASN A 1 98 ? 17.338 -7.234 34.766 1.00 43.41 98 ASN A N 1
ATOM 770 C CA . ASN A 1 98 ? 17.881 -8.536 34.387 1.00 43.41 98 ASN A CA 1
ATOM 771 C C . ASN A 1 98 ? 19.406 -8.466 34.204 1.00 43.41 98 ASN A C 1
ATOM 773 O O . ASN A 1 98 ? 19.914 -8.133 33.134 1.00 43.41 98 ASN A O 1
ATOM 777 N N . THR A 1 99 ? 20.157 -8.812 35.246 1.00 48.38 99 THR A N 1
ATOM 778 C CA . THR A 1 99 ? 21.480 -9.406 35.056 1.00 48.38 99 THR A CA 1
ATOM 779 C C . THR A 1 99 ? 21.266 -10.836 34.563 1.00 48.38 99 THR A C 1
ATOM 781 O O . THR A 1 99 ? 20.711 -11.646 35.302 1.00 48.38 99 THR A O 1
ATOM 784 N N . ASN A 1 100 ? 21.777 -11.135 33.368 1.00 49.56 100 ASN A N 1
ATOM 785 C CA . ASN A 1 100 ? 21.925 -12.464 32.759 1.00 49.56 100 ASN A CA 1
ATOM 786 C C . ASN A 1 100 ? 20.708 -12.980 31.975 1.00 49.56 100 ASN A C 1
ATOM 788 O O . ASN A 1 100 ? 19.864 -13.678 32.522 1.00 49.56 100 ASN A O 1
ATOM 792 N N . ASN A 1 101 ? 20.693 -12.730 30.658 1.00 44.50 101 ASN A N 1
ATOM 793 C CA . ASN A 1 101 ? 20.752 -13.796 29.640 1.00 44.50 101 ASN A CA 1
ATOM 794 C C . ASN A 1 101 ? 20.750 -13.187 28.214 1.00 44.50 101 ASN A C 1
ATOM 796 O O . ASN A 1 101 ? 19.708 -12.691 27.780 1.00 44.50 101 ASN A O 1
ATOM 800 N N . PRO A 1 102 ? 21.866 -13.200 27.459 1.00 43.41 102 PRO A N 1
ATOM 801 C CA . PRO A 1 102 ? 21.908 -12.683 26.099 1.00 43.41 102 PRO A CA 1
ATOM 802 C C . PRO A 1 102 ? 21.829 -13.839 25.094 1.00 43.41 102 PRO A C 1
ATOM 804 O O . PRO A 1 102 ? 22.859 -14.326 24.643 1.00 43.41 102 PRO A O 1
ATOM 807 N N . ASN A 1 103 ? 20.624 -14.295 24.740 1.00 45.06 103 ASN A N 1
ATOM 808 C CA . ASN A 1 103 ? 20.410 -14.963 23.449 1.00 45.06 103 ASN A CA 1
ATOM 809 C C . ASN A 1 103 ? 18.918 -15.163 23.145 1.00 45.06 103 ASN A C 1
ATOM 811 O O . ASN A 1 103 ? 18.324 -16.168 23.524 1.00 45.06 103 ASN A O 1
ATOM 815 N N . SER A 1 104 ? 18.306 -14.214 22.439 1.00 37.97 104 SER A N 1
ATOM 816 C CA . SER A 1 104 ? 17.117 -14.499 21.629 1.00 37.97 104 SER A CA 1
ATOM 817 C C . SER A 1 104 ? 16.965 -13.411 20.570 1.00 37.97 104 SER A C 1
ATOM 819 O O . SER A 1 104 ? 16.328 -12.384 20.785 1.00 37.97 104 SER A O 1
ATOM 821 N N . ASN A 1 105 ? 17.637 -13.617 19.439 1.00 41.47 105 ASN A N 1
ATOM 822 C CA . ASN A 1 105 ? 17.425 -12.856 18.216 1.00 41.47 105 ASN A CA 1
ATOM 823 C C . ASN A 1 105 ? 16.477 -13.690 17.351 1.00 41.47 105 ASN A C 1
ATOM 825 O O . ASN A 1 105 ? 16.906 -14.692 16.784 1.00 41.47 105 ASN A O 1
ATOM 829 N N . ASN A 1 106 ? 15.202 -13.307 17.271 1.00 36.38 106 ASN A N 1
ATOM 830 C CA . ASN A 1 106 ? 14.252 -13.930 16.353 1.00 36.38 106 ASN A CA 1
ATOM 831 C C . ASN A 1 106 ? 13.585 -12.851 15.494 1.00 36.38 106 ASN A C 1
ATOM 833 O O . ASN A 1 106 ? 12.690 -12.131 15.931 1.00 36.38 106 ASN A O 1
ATOM 837 N N . ASN A 1 107 ? 14.064 -12.743 14.255 1.00 38.91 107 ASN A N 1
ATOM 838 C CA . ASN A 1 107 ? 13.512 -11.897 13.203 1.00 38.91 107 ASN A CA 1
ATOM 839 C C . ASN A 1 107 ? 12.351 -12.636 12.521 1.00 38.91 107 ASN A C 1
ATOM 841 O O . ASN A 1 107 ? 12.514 -13.164 11.424 1.00 38.91 107 ASN A O 1
ATOM 845 N N . ASN A 1 108 ? 11.181 -12.684 13.159 1.00 45.47 108 ASN A N 1
ATOM 846 C CA . ASN A 1 108 ? 9.965 -13.177 12.513 1.00 45.47 108 ASN A CA 1
ATOM 847 C C . ASN A 1 108 ? 9.140 -11.997 11.991 1.00 45.47 108 ASN A C 1
ATOM 849 O O . ASN A 1 108 ? 8.361 -11.383 12.715 1.00 45.47 108 ASN A O 1
ATOM 853 N N . SER A 1 109 ? 9.260 -11.713 10.693 1.00 51.66 109 SER A N 1
ATOM 854 C CA . SER A 1 109 ? 8.394 -10.758 9.979 1.00 51.66 109 SER A CA 1
ATOM 855 C C . SER A 1 109 ? 6.900 -11.121 10.055 1.00 51.66 109 SER A C 1
ATOM 857 O O . SER A 1 109 ? 6.046 -10.257 9.864 1.00 51.66 109 SER A O 1
ATOM 859 N N . GLY A 1 110 ? 6.575 -12.375 10.392 1.00 54.50 110 GLY A N 1
ATOM 860 C CA . GLY A 1 110 ? 5.211 -12.825 10.676 1.00 54.50 110 GLY A CA 1
ATOM 861 C C . GLY A 1 110 ? 4.590 -12.192 11.926 1.00 54.50 110 GLY A C 1
ATOM 862 O O . GLY A 1 110 ? 3.396 -11.897 11.911 1.00 54.50 110 GLY A O 1
ATOM 863 N N . ASP A 1 111 ? 5.383 -11.903 12.962 1.00 63.06 111 ASP A N 1
ATOM 864 C CA . ASP A 1 111 ? 4.861 -11.363 14.227 1.00 63.06 111 ASP A CA 1
ATOM 865 C C . ASP A 1 111 ? 4.499 -9.880 14.106 1.00 63.06 111 ASP A C 1
ATOM 867 O O . ASP A 1 111 ? 3.545 -9.417 14.728 1.00 63.06 111 ASP A O 1
ATOM 871 N N . ALA A 1 112 ? 5.194 -9.130 13.243 1.00 64.19 112 ALA A N 1
ATOM 872 C CA . ALA A 1 112 ? 4.861 -7.733 12.969 1.00 64.19 112 ALA A CA 1
ATOM 873 C C . ALA A 1 112 ? 3.492 -7.596 12.279 1.00 64.19 112 ALA A C 1
ATOM 875 O O . ALA A 1 112 ? 2.698 -6.733 12.651 1.00 64.19 112 ALA A O 1
ATOM 876 N N . ALA A 1 113 ? 3.185 -8.478 11.321 1.00 63.12 113 ALA A N 1
ATOM 877 C CA . ALA A 1 113 ? 1.883 -8.505 10.657 1.00 63.12 113 ALA A CA 1
ATOM 878 C C . ALA A 1 113 ? 0.753 -8.915 11.616 1.00 63.12 113 ALA A C 1
ATOM 880 O O . ALA A 1 113 ? -0.312 -8.302 11.601 1.00 63.12 113 ALA A O 1
ATOM 881 N N . GLN A 1 114 ? 0.992 -9.904 12.485 1.00 72.38 114 GLN A N 1
ATOM 882 C CA . GLN A 1 114 ? 0.015 -10.318 13.498 1.00 72.38 114 GLN A CA 1
ATOM 883 C C . GLN A 1 114 ? -0.209 -9.242 14.569 1.00 72.38 114 GLN A C 1
ATOM 885 O O . GLN A 1 114 ? -1.348 -8.990 14.955 1.00 72.38 114 GLN A O 1
ATOM 890 N N . SER A 1 115 ? 0.853 -8.562 15.005 1.00 73.44 115 SER A N 1
ATOM 891 C CA . SER A 1 115 ? 0.782 -7.448 15.958 1.00 73.44 115 SER A CA 1
ATOM 892 C C . SER A 1 115 ? 0.016 -6.253 15.383 1.00 73.44 115 SER A C 1
ATOM 894 O O . SER A 1 115 ? -0.862 -5.695 16.040 1.00 73.44 115 SER A O 1
ATOM 896 N N . LEU A 1 116 ? 0.272 -5.904 14.118 1.00 70.31 116 LEU A N 1
ATOM 897 C CA . LEU A 1 116 ? -0.462 -4.849 13.424 1.00 70.31 116 LEU A CA 1
ATOM 898 C C . LEU A 1 116 ? -1.940 -5.225 13.253 1.00 70.31 116 LEU A C 1
ATOM 900 O O . LEU A 1 116 ? -2.805 -4.393 13.501 1.00 70.31 116 LEU A O 1
ATOM 904 N N . PHE A 1 117 ? -2.241 -6.483 12.924 1.00 73.06 117 PHE A N 1
ATOM 905 C CA . PHE A 1 117 ? -3.612 -6.987 12.841 1.00 73.06 117 PHE A CA 1
ATOM 906 C C . PHE A 1 117 ? -4.347 -6.905 14.187 1.00 73.06 117 PHE A C 1
ATOM 908 O O . PHE A 1 117 ? -5.461 -6.389 14.244 1.00 73.06 117 PHE A O 1
ATOM 915 N N . ALA A 1 118 ? -3.709 -7.333 15.282 1.00 77.81 118 ALA A N 1
ATOM 916 C CA . ALA A 1 118 ? -4.266 -7.214 16.630 1.00 77.81 118 ALA A CA 1
ATOM 917 C C . ALA A 1 118 ? -4.519 -5.747 17.019 1.00 77.81 118 ALA A C 1
ATOM 919 O O . ALA A 1 118 ? -5.529 -5.433 17.646 1.00 77.81 118 ALA A O 1
ATOM 920 N N . LYS A 1 119 ? -3.634 -4.839 16.594 1.00 77.56 119 LYS A N 1
ATOM 921 C CA . LYS A 1 119 ? -3.782 -3.397 16.810 1.00 77.56 119 LYS A CA 1
ATOM 922 C C . LYS A 1 119 ? -4.911 -2.786 15.978 1.00 77.56 119 LYS A C 1
ATOM 924 O O . LYS A 1 119 ? -5.614 -1.917 16.479 1.00 77.56 119 LYS A O 1
ATOM 929 N N . ILE A 1 120 ? -5.109 -3.219 14.731 1.00 74.75 120 ILE A N 1
ATOM 930 C CA . ILE A 1 120 ? -6.258 -2.765 13.935 1.00 74.75 120 ILE A CA 1
ATOM 931 C C . ILE A 1 120 ? -7.549 -3.268 14.572 1.00 74.75 120 ILE A C 1
ATOM 933 O O . ILE A 1 120 ? -8.458 -2.473 14.773 1.00 74.75 120 ILE A O 1
ATOM 937 N N . LEU A 1 121 ? -7.622 -4.551 14.936 1.00 79.31 121 LEU A N 1
ATOM 938 C CA . LEU A 1 121 ? -8.816 -5.104 15.573 1.00 79.31 121 LEU A CA 1
ATOM 939 C C . LEU A 1 121 ? -9.156 -4.378 16.877 1.00 79.31 121 LEU A C 1
ATOM 941 O O . LEU A 1 121 ? -10.309 -4.020 17.066 1.00 79.31 121 LEU A O 1
ATOM 945 N N . SER A 1 122 ? -8.172 -4.042 17.716 1.00 80.62 122 SER A N 1
ATOM 946 C CA . SER A 1 122 ? -8.445 -3.278 18.941 1.00 80.62 122 SER A CA 1
ATOM 947 C C . SER A 1 122 ? -8.921 -1.843 18.678 1.00 80.62 122 SER A C 1
ATOM 949 O O . SER A 1 122 ? -9.697 -1.298 19.464 1.00 80.62 122 SER A O 1
ATOM 951 N N . ILE A 1 123 ? -8.499 -1.222 17.570 1.00 79.00 123 ILE A N 1
ATOM 952 C CA . ILE A 1 123 ? -9.026 0.078 17.125 1.00 79.00 123 ILE A CA 1
ATOM 953 C C . ILE A 1 123 ? -10.469 -0.068 16.628 1.00 79.00 123 ILE A C 1
ATOM 955 O O . ILE A 1 123 ? -11.299 0.787 16.933 1.00 79.00 123 ILE A O 1
ATOM 959 N N . VAL A 1 124 ? -10.769 -1.137 15.886 1.00 78.94 124 VAL A N 1
ATOM 960 C CA . VAL A 1 124 ? -12.114 -1.419 15.362 1.00 78.94 124 VAL A CA 1
ATOM 961 C C . VAL A 1 124 ? -13.086 -1.732 16.502 1.00 78.94 124 VAL A C 1
ATOM 963 O O . VAL A 1 124 ? -14.161 -1.141 16.546 1.00 78.94 124 VAL A O 1
ATOM 966 N N . ASP A 1 125 ? -12.686 -2.567 17.461 1.00 80.50 125 ASP A N 1
ATOM 967 C CA . ASP A 1 125 ? -13.509 -2.956 18.613 1.00 80.50 125 ASP A CA 1
ATOM 968 C C . ASP A 1 125 ? -13.742 -1.783 19.586 1.00 80.50 125 ASP A C 1
ATOM 970 O O . ASP A 1 125 ? -14.772 -1.714 20.252 1.00 80.50 125 ASP A O 1
ATOM 974 N N . GLY A 1 126 ? -12.800 -0.835 19.665 1.00 77.44 126 GLY A N 1
ATOM 975 C CA . GLY A 1 126 ? -12.914 0.372 20.494 1.00 77.44 126 GLY A CA 1
ATOM 976 C C . GLY A 1 126 ? -13.612 1.557 19.816 1.00 77.44 126 GLY A C 1
ATOM 977 O O . GLY A 1 126 ? -13.771 2.613 20.432 1.00 77.44 126 GLY A O 1
ATOM 978 N N . SER A 1 127 ? -13.987 1.425 18.545 1.00 75.75 127 SER A N 1
ATOM 979 C CA . SER A 1 127 ? -14.600 2.488 17.754 1.00 75.75 127 SER A CA 1
ATOM 980 C C . SER A 1 127 ? -16.122 2.496 17.935 1.00 75.75 127 SER A C 1
ATOM 982 O O . SER A 1 127 ? -16.783 1.495 17.675 1.00 75.75 127 SER A O 1
ATOM 984 N N . ASN A 1 128 ? -16.691 3.659 18.280 1.00 75.31 128 ASN A N 1
ATOM 985 C CA . ASN A 1 128 ? -18.143 3.934 18.321 1.00 75.31 128 ASN A CA 1
ATOM 986 C C . ASN A 1 128 ? -18.822 3.916 16.928 1.00 75.31 128 ASN A C 1
ATOM 988 O O . ASN A 1 128 ? -19.883 4.511 16.746 1.00 75.31 128 ASN A O 1
ATOM 992 N N . ALA A 1 129 ? -18.189 3.308 15.927 1.00 78.38 129 ALA A N 1
ATOM 993 C CA . ALA A 1 129 ? -18.749 3.166 14.596 1.00 78.38 129 ALA A CA 1
ATOM 994 C C . ALA A 1 129 ? -20.000 2.280 14.631 1.00 78.38 129 ALA A C 1
ATOM 996 O O . ALA A 1 129 ? -20.082 1.340 15.422 1.00 78.38 129 ALA A O 1
ATOM 997 N N . ASP A 1 130 ? -20.955 2.570 13.749 1.00 84.38 130 ASP A N 1
ATOM 998 C CA . ASP A 1 130 ? -22.146 1.742 13.576 1.00 84.38 130 ASP A CA 1
ATOM 999 C C . ASP A 1 130 ? -21.739 0.279 13.311 1.00 84.38 130 ASP A C 1
ATOM 1001 O O . ASP A 1 130 ? -20.727 0.027 12.648 1.00 84.38 130 ASP A O 1
ATOM 1005 N N . ASN A 1 131 ? -22.535 -0.688 13.786 1.00 84.94 131 ASN A N 1
ATOM 1006 C CA . ASN A 1 131 ? -22.252 -2.125 13.624 1.00 84.94 131 ASN A CA 1
ATOM 1007 C C . ASN A 1 131 ? -21.898 -2.501 12.169 1.00 84.94 131 ASN A C 1
ATOM 1009 O O . ASN A 1 131 ? -21.021 -3.329 11.938 1.00 84.94 131 ASN A O 1
ATOM 1013 N N . GLU A 1 132 ? -22.520 -1.847 11.182 1.00 85.25 132 GLU A N 1
ATOM 1014 C CA . GLU A 1 132 ? -22.222 -2.055 9.759 1.00 85.25 132 GLU A CA 1
ATOM 1015 C C . GLU A 1 132 ? -20.783 -1.658 9.386 1.00 85.25 132 GLU A C 1
ATOM 1017 O O . GLU A 1 132 ? -20.101 -2.378 8.659 1.00 85.25 132 GLU A O 1
ATOM 1022 N N . GLN A 1 133 ? -20.281 -0.531 9.898 1.00 86.69 133 GLN A N 1
ATOM 1023 C CA . GLN A 1 133 ? -18.909 -0.088 9.637 1.00 86.69 133 GLN A CA 1
ATOM 1024 C C . GLN A 1 133 ? -17.887 -1.005 10.314 1.00 86.69 133 GLN A C 1
ATOM 1026 O O . GLN A 1 133 ? -16.841 -1.285 9.727 1.00 86.69 133 GLN A O 1
ATOM 1031 N N . GLN A 1 134 ? -18.193 -1.510 11.514 1.00 87.81 134 GLN A N 1
ATOM 1032 C CA . GLN A 1 134 ? -17.350 -2.500 12.189 1.00 87.81 134 GLN A CA 1
ATOM 1033 C C . GLN A 1 134 ? -17.257 -3.804 11.381 1.00 87.81 134 GLN A C 1
ATOM 1035 O O . GLN A 1 134 ? -16.161 -4.345 11.220 1.00 87.81 134 GLN A O 1
ATOM 1040 N N . GLU A 1 135 ? -18.366 -4.284 10.805 1.00 90.44 135 GLU A N 1
ATOM 1041 C CA . GLU A 1 135 ? -18.358 -5.471 9.938 1.00 90.44 135 GLU A CA 1
ATOM 1042 C C . GLU A 1 135 ? -17.515 -5.268 8.671 1.00 90.44 135 GLU A C 1
ATOM 1044 O O . GLU A 1 135 ? -16.743 -6.155 8.296 1.00 90.44 135 GLU A O 1
ATOM 1049 N N . VAL A 1 136 ? -17.610 -4.098 8.033 1.00 91.50 136 VAL A N 1
ATOM 1050 C CA . VAL A 1 136 ? -16.815 -3.775 6.837 1.00 91.50 136 VAL A CA 1
ATOM 1051 C C . VAL A 1 136 ? -15.330 -3.633 7.171 1.00 91.50 136 VAL A C 1
ATOM 1053 O O . VAL A 1 136 ? -14.484 -4.137 6.435 1.00 91.50 136 VAL A O 1
ATOM 1056 N N . LEU A 1 137 ? -14.988 -3.009 8.300 1.00 91.38 137 LEU A N 1
ATOM 1057 C CA . LEU A 1 137 ? -13.601 -2.923 8.761 1.00 91.38 137 LEU A CA 1
ATOM 1058 C C . LEU A 1 137 ? -13.032 -4.310 9.064 1.00 91.38 137 LEU A C 1
ATOM 1060 O O . LEU A 1 137 ? -11.915 -4.621 8.649 1.00 91.38 137 LEU A O 1
ATOM 1064 N N . ARG A 1 138 ? -13.815 -5.182 9.708 1.00 91.75 138 ARG A N 1
ATOM 1065 C CA . ARG A 1 138 ? -13.427 -6.575 9.948 1.00 91.75 138 ARG A CA 1
ATOM 1066 C C . ARG A 1 138 ? -13.195 -7.329 8.639 1.00 91.75 138 ARG A C 1
ATOM 1068 O O . ARG A 1 138 ? -12.191 -8.029 8.522 1.00 91.75 138 ARG A O 1
ATOM 1075 N N . LEU A 1 139 ? -14.065 -7.147 7.644 1.00 94.06 139 LEU A N 1
ATOM 1076 C CA . LEU A 1 139 ? -13.876 -7.709 6.305 1.00 94.06 139 LEU A CA 1
ATOM 1077 C C . LEU A 1 139 ? -12.583 -7.196 5.652 1.00 94.06 139 LEU A C 1
ATOM 1079 O O . LEU A 1 139 ? -11.852 -7.974 5.041 1.00 94.06 139 LEU A O 1
ATOM 1083 N N . GLY A 1 140 ? -12.273 -5.908 5.803 1.00 94.06 140 GLY A N 1
ATOM 1084 C CA . GLY A 1 140 ? -11.051 -5.306 5.272 1.00 94.06 140 GLY A CA 1
ATOM 1085 C C . GLY A 1 140 ? -9.789 -5.867 5.932 1.00 94.06 140 GLY A C 1
ATOM 1086 O O . GLY A 1 140 ? -8.820 -6.174 5.240 1.00 94.06 140 GLY A O 1
ATOM 1087 N N . CYS A 1 141 ? -9.815 -6.101 7.247 1.00 92.56 141 CYS A N 1
ATOM 1088 C CA . CYS A 1 141 ? -8.739 -6.797 7.958 1.00 92.56 141 CYS A CA 1
ATOM 1089 C C . CYS A 1 141 ? -8.518 -8.205 7.390 1.00 92.56 141 CYS A C 1
ATOM 1091 O O . CYS A 1 141 ? -7.384 -8.607 7.125 1.00 92.56 141 CYS A O 1
ATOM 1093 N N . GLU A 1 142 ? -9.602 -8.947 7.167 1.00 94.81 142 GLU A N 1
ATOM 1094 C CA . GLU A 1 142 ? -9.552 -10.288 6.584 1.00 94.81 142 GLU A CA 1
ATOM 1095 C C . GLU A 1 142 ? -9.009 -10.289 5.149 1.00 94.81 142 GLU A C 1
ATOM 1097 O O . GLU A 1 142 ? -8.204 -11.149 4.781 1.00 94.81 142 GLU A O 1
ATOM 1102 N N . ALA A 1 143 ? -9.380 -9.285 4.354 1.00 95.38 143 ALA A N 1
ATOM 1103 C CA . ALA A 1 143 ? -8.838 -9.081 3.019 1.00 95.38 143 ALA A CA 1
ATOM 1104 C C . ALA A 1 143 ? -7.328 -8.794 3.056 1.00 95.38 143 ALA A C 1
ATOM 1106 O O . ALA A 1 143 ? -6.577 -9.412 2.305 1.00 95.38 143 ALA A O 1
ATOM 1107 N N . ILE A 1 144 ? -6.854 -7.944 3.974 1.00 93.94 144 ILE A N 1
ATOM 1108 C CA . ILE A 1 144 ? -5.416 -7.689 4.172 1.00 93.94 144 ILE A CA 1
ATOM 1109 C C . ILE A 1 144 ? -4.677 -8.970 4.566 1.00 93.94 144 ILE A C 1
ATOM 1111 O O . ILE A 1 144 ? -3.599 -9.251 4.040 1.00 93.94 144 ILE A O 1
ATOM 1115 N N . GLN A 1 145 ? -5.250 -9.779 5.460 1.00 92.81 145 GLN A N 1
ATOM 1116 C CA . GLN A 1 145 ? -4.645 -11.053 5.836 1.00 92.81 145 GLN A CA 1
ATOM 1117 C C . GLN A 1 145 ? -4.516 -11.985 4.623 1.00 92.81 145 GLN A C 1
ATOM 1119 O O . GLN A 1 145 ? -3.462 -12.593 4.429 1.00 92.81 145 GLN A O 1
ATOM 1124 N N . ALA A 1 146 ? -5.549 -12.061 3.782 1.00 94.56 146 ALA A N 1
ATOM 1125 C CA . ALA A 1 146 ? -5.496 -12.807 2.530 1.00 94.56 146 ALA A CA 1
ATOM 1126 C C . ALA A 1 146 ? -4.422 -12.257 1.573 1.00 94.56 146 ALA A C 1
ATOM 1128 O O . ALA A 1 146 ? -3.656 -13.047 1.025 1.00 94.56 146 ALA A O 1
ATOM 1129 N N . CYS A 1 147 ? -4.282 -10.931 1.441 1.00 93.88 147 CYS A N 1
ATOM 1130 C CA . CYS A 1 147 ? -3.204 -10.308 0.662 1.00 93.88 147 CYS A CA 1
ATOM 1131 C C . CYS A 1 147 ? -1.817 -10.752 1.145 1.00 93.88 147 CYS A C 1
ATOM 1133 O O . CYS A 1 147 ? -0.963 -11.098 0.335 1.00 93.88 147 CYS A O 1
ATOM 1135 N N . ILE A 1 148 ? -1.582 -10.760 2.461 1.00 92.12 148 ILE A N 1
ATOM 1136 C CA . ILE A 1 148 ? -0.289 -11.149 3.048 1.00 92.12 148 ILE A CA 1
ATOM 1137 C C . ILE A 1 148 ? 0.032 -12.623 2.763 1.00 92.12 148 ILE A C 1
ATOM 1139 O O . ILE A 1 148 ? 1.191 -12.966 2.520 1.00 92.12 148 ILE A O 1
ATOM 1143 N N . LEU A 1 149 ? -0.978 -13.497 2.794 1.00 91.81 149 LEU A N 1
ATOM 1144 C CA . LEU A 1 149 ? -0.812 -14.920 2.491 1.00 91.81 149 LEU A CA 1
ATOM 1145 C C . LEU A 1 149 ? -0.502 -15.148 1.007 1.00 91.81 149 LEU A C 1
ATOM 1147 O O . LEU A 1 149 ? 0.463 -15.840 0.686 1.00 91.81 149 LEU A O 1
ATOM 1151 N N . GLU A 1 150 ? -1.271 -14.523 0.119 1.00 91.69 150 GLU A N 1
ATOM 1152 C CA . GLU A 1 150 ? -1.124 -14.637 -1.338 1.00 91.69 150 GLU A CA 1
ATOM 1153 C C . GLU A 1 150 ? 0.156 -13.987 -1.867 1.00 91.69 150 GLU A C 1
ATOM 1155 O O . GLU A 1 150 ? 0.771 -14.476 -2.815 1.00 91.69 150 GLU A O 1
ATOM 1160 N N . ARG A 1 151 ? 0.629 -12.926 -1.208 1.00 89.69 151 ARG A N 1
ATOM 1161 C CA . ARG A 1 151 ? 1.880 -12.243 -1.554 1.00 89.69 151 ARG A CA 1
ATOM 1162 C C . ARG A 1 151 ? 3.088 -13.182 -1.593 1.00 89.69 151 ARG A C 1
ATOM 1164 O O . ARG A 1 151 ? 4.027 -12.933 -2.341 1.00 89.69 151 ARG A O 1
ATOM 1171 N N . ARG A 1 152 ? 3.071 -14.279 -0.828 1.00 87.12 152 ARG A N 1
ATOM 1172 C CA . ARG A 1 152 ? 4.136 -15.296 -0.869 1.00 87.12 152 ARG A CA 1
ATOM 1173 C C . ARG A 1 152 ? 4.239 -16.011 -2.217 1.00 87.12 152 ARG A C 1
ATOM 1175 O O . ARG A 1 152 ? 5.299 -16.544 -2.520 1.00 87.12 152 ARG A O 1
ATOM 1182 N N . TYR A 1 153 ? 3.155 -16.031 -2.989 1.00 88.38 153 TYR A N 1
ATOM 1183 C CA . TYR A 1 153 ? 3.053 -16.750 -4.256 1.00 88.38 153 TYR A CA 1
ATOM 1184 C C . TYR A 1 153 ? 3.045 -15.815 -5.462 1.00 88.38 153 TYR A C 1
ATOM 1186 O O . TYR A 1 153 ? 3.609 -16.164 -6.493 1.00 88.38 153 TYR A O 1
ATOM 1194 N N . VAL A 1 154 ? 2.411 -14.645 -5.341 1.00 87.25 154 VAL A N 1
ATOM 1195 C CA . VAL A 1 154 ? 2.186 -13.732 -6.478 1.00 87.25 154 VAL A CA 1
ATOM 1196 C C . VAL A 1 154 ? 3.066 -12.473 -6.417 1.00 87.25 154 VAL A C 1
ATOM 1198 O O . VAL A 1 154 ? 3.173 -11.737 -7.395 1.00 87.25 154 VAL A O 1
ATOM 1201 N N . GLY A 1 155 ? 3.743 -12.232 -5.290 1.00 89.56 155 GLY A N 1
ATOM 1202 C CA . GLY A 1 155 ? 4.560 -11.039 -5.071 1.00 89.56 155 GLY A CA 1
ATOM 1203 C C . GLY A 1 155 ? 3.737 -9.837 -4.605 1.00 89.56 155 GLY A C 1
ATOM 1204 O O . GLY A 1 155 ? 2.740 -9.977 -3.896 1.00 89.56 155 GLY A O 1
ATOM 1205 N N . ALA A 1 156 ? 4.169 -8.625 -4.959 1.00 89.94 156 ALA A N 1
ATOM 1206 C CA . ALA A 1 156 ? 3.580 -7.390 -4.435 1.00 89.94 156 ALA A CA 1
ATOM 1207 C C . ALA A 1 156 ? 2.187 -7.056 -4.990 1.00 89.94 156 ALA A C 1
ATOM 1209 O O . ALA A 1 156 ? 1.499 -6.231 -4.391 1.00 89.94 156 ALA A O 1
ATOM 1210 N N . PHE A 1 157 ? 1.760 -7.677 -6.091 1.00 92.50 157 PHE A N 1
ATOM 1211 C CA . PHE A 1 157 ? 0.470 -7.414 -6.730 1.00 92.50 157 PHE A CA 1
ATOM 1212 C C . PHE A 1 157 ? -0.401 -8.665 -6.677 1.00 92.50 157 PHE A C 1
ATOM 1214 O O . PHE A 1 157 ? -0.149 -9.639 -7.381 1.00 92.50 157 PHE A O 1
ATOM 1221 N N . VAL A 1 158 ? -1.441 -8.631 -5.846 1.00 94.00 158 VAL A N 1
ATOM 1222 C CA . VAL A 1 158 ? -2.330 -9.776 -5.630 1.00 94.00 158 VAL A CA 1
ATOM 1223 C C . VAL A 1 158 ? -3.648 -9.557 -6.382 1.00 94.00 158 VAL A C 1
ATOM 1225 O O . VAL A 1 158 ? -4.279 -8.519 -6.176 1.00 94.00 158 VAL A O 1
ATOM 1228 N N . PRO A 1 159 ? -4.108 -10.498 -7.228 1.00 94.25 159 PRO A N 1
ATOM 1229 C CA . PRO A 1 159 ? -5.417 -10.398 -7.867 1.00 94.25 159 PRO A CA 1
ATOM 1230 C C . PRO A 1 159 ? -6.541 -10.317 -6.827 1.00 94.25 159 PRO A C 1
ATOM 1232 O O . PRO A 1 159 ? -6.635 -11.163 -5.930 1.00 94.25 159 PRO A O 1
ATOM 1235 N N . LEU A 1 160 ? -7.440 -9.343 -6.975 1.00 95.44 160 LEU A N 1
ATOM 1236 C CA . LEU A 1 160 ? -8.580 -9.163 -6.075 1.00 95.44 160 LEU A CA 1
ATOM 1237 C C . LEU A 1 160 ? -9.495 -10.393 -6.052 1.00 95.44 160 LEU A C 1
ATOM 1239 O O . LEU A 1 160 ? -10.003 -10.766 -4.998 1.00 95.44 160 LEU A O 1
ATOM 1243 N N . THR A 1 161 ? -9.645 -11.073 -7.187 1.00 94.62 161 THR A N 1
ATOM 1244 C CA . THR A 1 161 ? -10.395 -12.331 -7.305 1.00 94.62 161 THR A CA 1
ATOM 1245 C C . THR A 1 161 ? -9.876 -13.410 -6.350 1.00 94.62 161 THR A C 1
ATOM 1247 O O . THR A 1 161 ? -10.672 -14.115 -5.724 1.00 94.62 161 THR A O 1
ATOM 1250 N N . SER A 1 162 ? -8.553 -13.506 -6.176 1.00 93.75 162 SER A N 1
ATOM 1251 C CA . SER A 1 162 ? -7.932 -14.457 -5.247 1.00 93.75 162 SER A CA 1
ATOM 1252 C C . SER A 1 162 ? -8.239 -14.101 -3.789 1.00 93.75 162 SER A C 1
ATOM 1254 O O . SER A 1 162 ? -8.634 -14.962 -2.994 1.00 93.75 162 SER A O 1
ATOM 1256 N N . ILE A 1 163 ? -8.159 -12.808 -3.456 1.00 95.56 163 ILE A N 1
ATOM 1257 C CA . ILE A 1 163 ? -8.482 -12.273 -2.125 1.00 95.56 163 ILE A CA 1
ATOM 1258 C C . ILE A 1 163 ? -9.951 -12.539 -1.788 1.00 95.56 163 ILE A C 1
ATOM 1260 O O . ILE A 1 163 ? -10.251 -13.090 -0.729 1.00 95.56 163 ILE A O 1
ATOM 1264 N N . VAL A 1 164 ? -10.871 -12.236 -2.708 1.00 95.44 164 VAL A N 1
ATOM 1265 C CA . VAL A 1 164 ? -12.308 -12.511 -2.554 1.00 95.44 164 VAL A CA 1
ATOM 1266 C C . VAL A 1 164 ? -12.551 -14.005 -2.332 1.00 95.44 164 VAL A C 1
ATOM 1268 O O . VAL A 1 164 ? -13.311 -14.379 -1.437 1.00 95.44 164 VAL A O 1
ATOM 1271 N N . GLY A 1 165 ? -11.878 -14.878 -3.087 1.00 93.44 165 GLY A N 1
ATOM 1272 C CA . GLY A 1 165 ? -11.954 -16.329 -2.899 1.00 93.44 165 GLY A CA 1
ATOM 1273 C C . GLY A 1 165 ? -11.479 -16.785 -1.514 1.00 93.44 165 GLY A C 1
ATOM 1274 O O . GLY A 1 165 ? -12.107 -17.644 -0.887 1.00 93.44 165 GLY A O 1
ATOM 1275 N N . HIS A 1 166 ? -10.399 -16.198 -1.000 1.00 94.25 166 HIS A N 1
ATOM 1276 C CA . HIS A 1 166 ? -9.895 -16.450 0.352 1.00 94.25 166 HIS A CA 1
ATOM 1277 C C . HIS A 1 166 ? -10.875 -15.998 1.437 1.00 94.25 166 HIS A C 1
ATOM 1279 O O . HIS A 1 166 ? -11.243 -16.789 2.311 1.00 94.25 166 HIS A O 1
ATOM 1285 N N . VAL A 1 167 ? -11.347 -14.757 1.344 1.00 94.75 167 VAL A N 1
ATOM 1286 C CA . VAL A 1 167 ? -12.281 -14.165 2.302 1.00 94.75 167 VAL A CA 1
ATOM 1287 C C . VAL A 1 167 ? -13.593 -14.953 2.331 1.00 94.75 167 VAL A C 1
ATOM 1289 O O . VAL A 1 167 ? -14.034 -15.375 3.400 1.00 94.75 167 VAL A O 1
ATOM 1292 N N . ARG A 1 168 ? -14.171 -15.281 1.166 1.00 94.00 168 ARG A N 1
ATOM 1293 C CA . ARG A 1 168 ? -15.390 -16.106 1.072 1.00 94.00 168 ARG A CA 1
ATOM 1294 C C . ARG A 1 168 ? -15.226 -17.470 1.739 1.00 94.00 168 ARG A C 1
ATOM 1296 O O . ARG A 1 168 ? -16.114 -17.897 2.477 1.00 94.00 168 ARG A O 1
ATOM 1303 N N . ARG A 1 169 ? -14.098 -18.159 1.511 1.00 92.44 169 ARG A N 1
ATOM 1304 C CA . ARG A 1 169 ? -13.815 -19.455 2.155 1.00 92.44 169 ARG A CA 1
ATOM 1305 C C . ARG A 1 169 ? -13.762 -19.322 3.674 1.00 92.44 169 ARG A C 1
ATOM 1307 O O . ARG A 1 169 ? -14.371 -20.133 4.365 1.00 92.44 169 ARG A O 1
ATOM 1314 N N . LYS A 1 170 ? -13.100 -18.286 4.193 1.00 91.38 170 LYS A N 1
ATOM 1315 C CA . LYS A 1 170 ? -12.976 -18.063 5.639 1.00 91.38 170 LYS A CA 1
ATOM 1316 C C . LYS A 1 170 ? -14.322 -17.751 6.303 1.00 91.38 170 LYS A C 1
ATOM 1318 O O . LYS A 1 170 ? -14.639 -18.342 7.333 1.00 91.38 170 LYS A O 1
ATOM 1323 N N . TYR A 1 171 ? -15.148 -16.905 5.688 1.00 89.38 171 TYR A N 1
ATOM 1324 C CA . TYR A 1 171 ? -16.491 -16.599 6.197 1.00 89.38 171 TYR A CA 1
ATOM 1325 C C . TYR A 1 171 ? -17.419 -17.816 6.169 1.00 89.38 171 TYR A C 1
ATOM 1327 O O . TYR A 1 171 ? -18.170 -18.035 7.121 1.00 89.38 171 TYR A O 1
ATOM 1335 N N . LYS A 1 172 ? -17.317 -18.652 5.127 1.00 88.69 172 LYS A N 1
ATOM 1336 C CA . LYS A 1 172 ? -18.074 -19.904 5.033 1.00 88.69 172 LYS A CA 1
ATOM 1337 C C . LYS A 1 172 ? -17.710 -20.884 6.152 1.00 88.69 172 LYS A C 1
ATOM 1339 O O . LYS A 1 172 ? -18.605 -21.498 6.719 1.00 88.69 172 LYS A O 1
ATOM 1344 N N . THR A 1 173 ? -16.424 -21.018 6.480 1.00 90.19 173 THR A N 1
ATOM 1345 C CA . THR A 1 173 ? -15.951 -21.924 7.544 1.00 90.19 173 THR A CA 1
ATOM 1346 C C . THR A 1 173 ? -16.346 -21.446 8.940 1.00 90.19 173 THR A C 1
ATOM 1348 O O . THR A 1 173 ? -16.673 -22.260 9.796 1.00 90.19 173 THR A O 1
ATOM 1351 N N . ASN A 1 174 ? -16.339 -20.132 9.176 1.00 86.19 174 ASN A N 1
ATOM 1352 C CA . ASN A 1 174 ? -16.596 -19.575 10.506 1.00 86.19 174 ASN A CA 1
ATOM 1353 C C . ASN A 1 174 ? -18.085 -19.341 10.807 1.00 86.19 174 ASN A C 1
ATOM 1355 O O . ASN A 1 174 ? -18.405 -18.901 11.907 1.00 86.19 174 ASN A O 1
ATOM 1359 N N . HIS A 1 175 ? -18.985 -19.597 9.850 1.00 80.12 175 HIS A N 1
ATOM 1360 C CA . HIS A 1 175 ? -20.427 -19.349 9.976 1.00 80.12 175 HIS A CA 1
ATOM 1361 C C . HIS A 1 175 ? -20.784 -17.923 10.439 1.00 80.12 175 HIS A C 1
ATOM 1363 O O . HIS A 1 175 ? -21.819 -17.709 11.063 1.00 80.12 175 HIS A O 1
ATOM 1369 N N . ILE A 1 176 ? -19.946 -16.929 10.128 1.00 76.00 176 ILE A N 1
ATOM 1370 C CA . ILE A 1 176 ? -20.177 -15.536 10.533 1.00 76.00 176 ILE A CA 1
ATOM 1371 C C . ILE A 1 176 ? -21.199 -14.933 9.559 1.00 76.00 176 ILE A C 1
ATOM 1373 O O . ILE A 1 176 ? -20.894 -14.874 8.364 1.00 76.00 176 ILE A O 1
ATOM 1377 N N . PRO A 1 177 ? -22.399 -14.518 10.006 1.00 76.25 177 PRO A N 1
ATOM 1378 C CA . PRO A 1 177 ? -23.322 -13.783 9.151 1.00 76.25 177 PRO A CA 1
ATOM 1379 C C . PRO A 1 177 ? -22.667 -12.461 8.750 1.00 76.25 177 PRO A C 1
ATOM 1381 O O . PRO A 1 177 ? -22.042 -11.808 9.581 1.00 76.25 177 PRO A O 1
ATOM 1384 N N . PHE A 1 178 ? -22.785 -12.083 7.481 1.00 77.25 178 PHE A N 1
ATOM 1385 C CA . PHE A 1 178 ? -22.326 -10.786 6.996 1.00 77.25 178 PHE A CA 1
ATOM 1386 C C . PHE A 1 178 ? -23.550 -9.991 6.553 1.00 77.25 178 PHE A C 1
ATOM 1388 O O . PHE A 1 178 ? -24.257 -10.412 5.633 1.00 77.25 178 PHE A O 1
ATOM 1395 N N . HIS A 1 179 ? -23.824 -8.879 7.230 1.00 79.38 179 HIS A N 1
ATOM 1396 C CA . HIS A 1 179 ? -24.995 -8.044 6.998 1.00 79.38 179 HIS A CA 1
ATOM 1397 C C . HIS A 1 179 ? -24.551 -6.680 6.483 1.00 79.38 179 HIS A C 1
ATOM 1399 O O . HIS A 1 179 ? -24.651 -5.666 7.161 1.00 79.38 179 HIS A O 1
ATOM 1405 N N . TYR A 1 180 ? -24.083 -6.653 5.237 1.00 78.44 180 TYR A N 1
ATOM 1406 C CA . TYR A 1 180 ? -23.785 -5.402 4.556 1.00 78.44 180 TYR A CA 1
ATOM 1407 C C . TYR A 1 180 ? -24.827 -5.118 3.486 1.00 78.44 180 TYR A C 1
ATOM 1409 O O . TYR A 1 180 ? -24.952 -5.856 2.506 1.00 78.44 180 TYR A O 1
ATOM 1417 N N . HIS A 1 181 ? -25.560 -4.022 3.658 1.00 78.19 181 HIS A N 1
ATOM 1418 C CA . HIS A 1 181 ? -26.389 -3.483 2.598 1.00 78.19 181 HIS A CA 1
ATOM 1419 C C . HIS A 1 181 ? -25.578 -2.392 1.895 1.00 78.19 181 HIS A C 1
ATOM 1421 O O . HIS A 1 181 ? -25.336 -1.348 2.503 1.00 78.19 181 HIS A O 1
ATOM 1427 N N . PRO A 1 182 ? -25.139 -2.584 0.636 1.00 71.75 182 PRO A N 1
ATOM 1428 C CA . PRO A 1 182 ? -24.443 -1.525 -0.072 1.00 71.75 182 PRO A CA 1
ATOM 1429 C C . PRO A 1 182 ? -25.375 -0.318 -0.121 1.00 71.75 182 PRO A C 1
ATOM 1431 O O . PRO A 1 182 ? -26.453 -0.382 -0.722 1.00 71.75 182 PRO A O 1
ATOM 1434 N N . GLN A 1 183 ? -24.980 0.761 0.561 1.00 66.00 183 GLN A N 1
ATOM 1435 C CA . GLN A 1 183 ? -25.612 2.067 0.447 1.00 66.00 183 GLN A CA 1
ATOM 1436 C C . GLN A 1 183 ? -25.488 2.450 -1.019 1.00 66.00 183 GLN A C 1
ATOM 1438 O O . GLN A 1 183 ? -24.436 2.895 -1.486 1.00 66.00 183 GLN A O 1
ATOM 1443 N N . ARG A 1 184 ? -26.550 2.175 -1.777 1.00 56.88 184 ARG A N 1
ATOM 1444 C CA . ARG A 1 184 ? -26.632 2.516 -3.184 1.00 56.88 184 ARG A CA 1
ATOM 1445 C C . ARG A 1 184 ? -26.511 4.032 -3.208 1.00 56.88 184 ARG A C 1
ATOM 1447 O O . ARG A 1 184 ? -27.441 4.739 -2.833 1.00 56.88 184 ARG A O 1
ATOM 1454 N N . LYS A 1 185 ? -25.323 4.537 -3.561 1.00 56.66 185 LYS A N 1
ATOM 1455 C CA . LYS A 1 185 ? -25.114 5.943 -3.913 1.00 56.66 185 LYS A CA 1
ATOM 1456 C C . LYS A 1 185 ? -25.919 6.159 -5.184 1.00 56.66 185 LYS A C 1
ATOM 1458 O O . LYS A 1 185 ? -25.382 6.148 -6.292 1.00 56.66 185 LYS A O 1
ATOM 1463 N N . ASP A 1 186 ? -27.228 6.281 -5.019 1.00 52.66 186 ASP A N 1
ATOM 1464 C CA . ASP A 1 186 ? -28.133 6.719 -6.050 1.00 52.66 186 ASP A CA 1
ATOM 1465 C C . ASP A 1 186 ? -27.636 8.114 -6.400 1.00 52.66 186 ASP A C 1
ATOM 1467 O O . ASP A 1 186 ? -27.825 9.080 -5.661 1.00 52.66 186 ASP A O 1
ATOM 1471 N N . LYS A 1 187 ? -26.884 8.198 -7.502 1.00 52.75 187 LYS A N 1
ATOM 1472 C CA . LYS A 1 187 ? -26.570 9.453 -8.170 1.00 52.75 187 LYS A CA 1
ATOM 1473 C C . LYS A 1 187 ? -27.918 10.044 -8.564 1.00 52.75 187 LYS A C 1
ATOM 1475 O O . LYS A 1 187 ? -28.385 9.831 -9.679 1.00 52.75 187 LYS A O 1
ATOM 1480 N N . SER A 1 188 ? -28.567 10.751 -7.643 1.00 47.78 188 SER A N 1
ATOM 1481 C CA . SER A 1 188 ? -29.783 11.510 -7.890 1.00 47.78 188 SER A CA 1
ATOM 1482 C C . SER A 1 188 ? -29.407 12.728 -8.732 1.00 47.78 188 SER A C 1
ATOM 1484 O O . SER A 1 188 ? -29.375 13.866 -8.266 1.00 47.78 188 SER A O 1
ATOM 1486 N N . GLY A 1 189 ? -29.073 12.471 -9.996 1.00 51.31 189 GLY A N 1
ATOM 1487 C CA . GLY A 1 189 ? -29.182 13.443 -11.061 1.00 51.31 189 GLY A CA 1
ATOM 1488 C C . GLY A 1 189 ? -30.661 13.745 -11.222 1.00 51.31 189 GLY A C 1
ATOM 1489 O O . GLY A 1 189 ? -31.390 13.001 -11.874 1.00 51.31 189 GLY A O 1
ATOM 1490 N N . SER A 1 190 ? -31.096 14.814 -10.560 1.00 49.59 190 SER A N 1
ATOM 1491 C CA . SER A 1 190 ? -32.394 15.449 -10.747 1.00 49.59 190 SER A CA 1
ATOM 1492 C C . SER A 1 190 ? -32.619 15.705 -12.240 1.00 49.59 190 SER A C 1
ATOM 1494 O O . SER A 1 190 ? -32.113 16.672 -12.805 1.00 49.59 190 SER A O 1
ATOM 1496 N N . SER A 1 191 ? -33.354 14.808 -12.896 1.00 48.59 191 SER A N 1
ATOM 1497 C CA . SER A 1 191 ? -33.961 15.061 -14.197 1.00 48.59 191 SER A CA 1
ATOM 1498 C C . SER A 1 191 ? -35.456 15.218 -13.972 1.00 48.59 191 SER A C 1
ATOM 1500 O O . SER A 1 191 ? -36.232 14.283 -13.788 1.00 48.59 191 SER A O 1
ATOM 1502 N N . ASN A 1 192 ? -35.826 16.487 -13.910 1.00 49.62 192 ASN A N 1
ATOM 1503 C CA . ASN A 1 192 ? -37.177 16.988 -13.824 1.00 49.62 192 ASN A CA 1
ATOM 1504 C C . ASN A 1 192 ? -37.949 16.535 -15.079 1.00 49.62 192 ASN A C 1
ATOM 1506 O O . ASN A 1 192 ? -37.788 17.125 -16.146 1.00 49.62 192 ASN A O 1
ATOM 1510 N N . SER A 1 193 ? -38.777 15.493 -14.979 1.00 46.31 193 SER A N 1
ATOM 1511 C CA . SER A 1 193 ? -39.759 15.170 -16.019 1.00 46.31 193 SER A CA 1
ATOM 1512 C C . SER A 1 193 ? -41.164 15.101 -15.421 1.00 46.31 193 SER A C 1
ATOM 1514 O O . SER A 1 193 ? -41.562 14.180 -14.715 1.00 46.31 193 SER A O 1
ATOM 1516 N N . LYS A 1 194 ? -41.917 16.168 -15.699 1.00 52.59 194 LYS A N 1
ATOM 1517 C CA . LYS A 1 194 ? -43.377 16.225 -15.616 1.00 52.59 194 LYS A CA 1
ATOM 1518 C C . LYS A 1 194 ? -43.972 15.158 -16.535 1.00 52.59 194 LYS A C 1
ATOM 1520 O O . LYS A 1 194 ? -43.641 15.151 -17.718 1.00 52.59 194 LYS A O 1
ATOM 1525 N N . GLY A 1 195 ? -44.947 14.381 -16.062 1.00 39.59 195 GLY A N 1
ATOM 1526 C CA . GLY A 1 195 ? -45.780 13.627 -16.999 1.00 39.59 195 GLY A CA 1
ATOM 1527 C C . GLY A 1 195 ? -46.733 12.579 -16.435 1.00 39.59 195 GLY A C 1
ATOM 1528 O O . GLY A 1 195 ? -46.475 11.398 -16.577 1.00 39.59 195 GLY A O 1
ATOM 1529 N N . LYS A 1 196 ? -47.901 13.053 -15.984 1.00 46.78 196 LYS A N 1
ATOM 1530 C CA . LYS A 1 196 ? -49.236 12.486 -16.269 1.00 46.78 196 LYS A CA 1
ATOM 1531 C C . LYS A 1 196 ? -49.666 11.170 -15.584 1.00 46.78 196 LYS A C 1
ATOM 1533 O O . LYS A 1 196 ? -49.248 10.072 -15.920 1.00 46.78 196 LYS A O 1
ATOM 1538 N N . SER A 1 197 ? -50.648 11.340 -14.698 1.00 44.31 197 SER A N 1
ATOM 1539 C CA . SER A 1 197 ? -51.506 10.322 -14.089 1.00 44.31 197 SER A CA 1
ATOM 1540 C C . SER A 1 197 ? -52.367 9.558 -15.094 1.00 44.31 197 SER A C 1
ATOM 1542 O O . SER A 1 197 ? -52.979 10.200 -15.950 1.00 44.31 197 SER A O 1
ATOM 1544 N N . ILE A 1 198 ? -52.575 8.260 -14.856 1.00 42.16 198 ILE A N 1
ATOM 1545 C CA . ILE A 1 198 ? -53.861 7.579 -15.076 1.00 42.16 198 ILE A CA 1
ATOM 1546 C C . ILE A 1 198 ? -54.090 6.606 -13.912 1.00 42.16 198 ILE A C 1
ATOM 1548 O O . ILE A 1 198 ? -53.233 5.789 -13.589 1.00 42.16 198 ILE A O 1
ATOM 1552 N N . ALA A 1 199 ? -55.247 6.750 -13.271 1.00 49.41 199 ALA A N 1
ATOM 1553 C CA . ALA A 1 199 ? -55.768 5.883 -12.227 1.00 49.41 199 ALA A CA 1
ATOM 1554 C C . ALA A 1 199 ? -56.453 4.653 -12.833 1.00 49.41 199 ALA A C 1
ATOM 1556 O O . ALA A 1 199 ? -57.170 4.803 -13.819 1.00 49.41 199 ALA A O 1
ATOM 1557 N N . THR A 1 200 ? -56.349 3.494 -12.173 1.00 37.66 200 THR A N 1
ATOM 1558 C CA . THR A 1 200 ? -57.452 2.519 -12.164 1.00 37.66 200 THR A CA 1
ATOM 1559 C C . THR A 1 200 ? -57.395 1.602 -10.945 1.00 37.66 200 THR A C 1
ATOM 1561 O O . THR A 1 200 ? -56.402 0.938 -10.663 1.00 37.66 200 THR A O 1
ATOM 1564 N N . THR A 1 201 ? -58.514 1.636 -10.238 1.00 43.00 201 THR A N 1
ATOM 1565 C CA . THR A 1 201 ? -58.990 0.872 -9.086 1.00 43.00 201 THR A CA 1
ATOM 1566 C C . THR A 1 201 ? -59.245 -0.601 -9.438 1.00 43.00 201 THR A C 1
ATOM 1568 O O . THR A 1 201 ? -59.735 -0.847 -10.531 1.00 43.00 201 THR A O 1
ATOM 1571 N N . THR A 1 202 ? -58.968 -1.545 -8.521 1.00 38.03 202 THR A N 1
ATOM 1572 C CA . THR A 1 202 ? -59.926 -2.480 -7.856 1.00 38.03 202 THR A CA 1
ATOM 1573 C C . THR A 1 202 ? -59.255 -3.767 -7.339 1.00 38.03 202 THR A C 1
ATOM 1575 O O . THR A 1 202 ? -58.657 -4.529 -8.089 1.00 38.03 202 THR A O 1
ATOM 1578 N N . THR A 1 203 ? -59.427 -3.985 -6.034 1.00 44.34 203 THR A N 1
ATOM 1579 C CA . THR A 1 203 ? -59.388 -5.222 -5.215 1.00 44.34 203 THR A CA 1
ATOM 1580 C C . THR A 1 203 ? -60.465 -6.246 -5.669 1.00 44.34 203 THR A C 1
ATOM 1582 O O . THR A 1 203 ? -61.340 -5.805 -6.418 1.00 44.34 203 THR A O 1
ATOM 1585 N N . PRO A 1 204 ? -60.511 -7.553 -5.250 1.00 58.69 204 PRO A N 1
ATOM 1586 C CA . PRO A 1 204 ? -60.328 -8.023 -3.858 1.00 58.69 204 PRO A CA 1
ATOM 1587 C C . PRO A 1 204 ? -59.760 -9.448 -3.555 1.00 58.69 204 PRO A C 1
ATOM 1589 O O . PRO A 1 204 ? -59.923 -10.408 -4.294 1.00 58.69 204 PRO A O 1
ATOM 1592 N N . THR A 1 205 ? -59.169 -9.532 -2.353 1.00 48.06 205 THR A N 1
ATOM 1593 C CA . THR A 1 205 ? -59.331 -10.529 -1.262 1.00 48.06 205 THR A CA 1
ATOM 1594 C C . THR A 1 205 ? -59.183 -12.044 -1.506 1.00 48.06 205 THR A C 1
ATOM 1596 O O . THR A 1 205 ? -60.053 -12.699 -2.074 1.00 48.06 205 THR A O 1
ATOM 1599 N N . THR A 1 206 ? -58.173 -12.645 -0.859 1.00 46.84 206 THR A N 1
ATOM 1600 C CA . THR A 1 206 ? -58.155 -14.062 -0.416 1.00 46.84 206 THR A CA 1
ATOM 1601 C C . THR A 1 206 ? -57.172 -14.220 0.771 1.00 46.84 206 THR A C 1
ATOM 1603 O O . THR A 1 206 ? -56.161 -13.516 0.789 1.00 46.84 206 THR A O 1
ATOM 1606 N N . PRO A 1 207 ? -57.456 -15.053 1.801 1.00 57.34 207 PRO A N 1
ATOM 1607 C CA . PRO A 1 207 ? -56.673 -15.111 3.044 1.00 57.34 207 PRO A CA 1
ATOM 1608 C C . PRO A 1 207 ? -55.452 -16.054 2.950 1.00 57.34 207 PRO A C 1
ATOM 1610 O O . PRO A 1 207 ? -55.422 -16.924 2.078 1.00 57.34 207 PRO A O 1
ATOM 1613 N N . PRO A 1 208 ? -54.444 -15.916 3.839 1.00 55.88 208 PRO A N 1
ATOM 1614 C CA . PRO A 1 208 ? -53.156 -16.585 3.684 1.00 55.88 208 PRO A CA 1
ATOM 1615 C C . PRO A 1 208 ? -53.143 -17.993 4.296 1.00 55.88 208 PRO A C 1
ATOM 1617 O O . PRO A 1 208 ? -53.537 -18.198 5.444 1.00 55.88 208 PRO A O 1
ATOM 1620 N N . VAL A 1 209 ? -52.609 -18.956 3.541 1.00 49.03 209 VAL A N 1
ATOM 1621 C CA . VAL A 1 209 ? -52.181 -20.266 4.050 1.00 49.03 209 VAL A CA 1
ATOM 1622 C C . VAL A 1 209 ? -50.749 -20.122 4.563 1.00 49.03 209 VAL A C 1
ATOM 1624 O O . VAL A 1 209 ? -49.818 -19.879 3.794 1.00 49.03 209 VAL A O 1
ATOM 1627 N N . ALA A 1 210 ? -50.579 -20.253 5.878 1.00 52.09 210 ALA A N 1
ATOM 1628 C CA . ALA A 1 210 ? -49.281 -20.294 6.532 1.00 52.09 210 ALA A CA 1
ATOM 1629 C C . ALA A 1 210 ? -48.532 -21.563 6.100 1.00 52.09 210 ALA A C 1
ATOM 1631 O O . ALA A 1 210 ? -48.842 -22.663 6.551 1.00 52.09 210 ALA A O 1
ATOM 1632 N N . THR A 1 211 ? -47.552 -21.400 5.212 1.00 46.34 211 THR A N 1
ATOM 1633 C CA . THR A 1 211 ? -46.612 -22.464 4.854 1.00 46.34 211 THR A CA 1
ATOM 1634 C C . THR A 1 211 ? -45.264 -22.087 5.448 1.00 46.34 211 THR A C 1
ATOM 1636 O O . THR A 1 211 ? -44.633 -21.119 5.029 1.00 46.34 211 THR A O 1
ATOM 1639 N N . SER A 1 212 ? -44.855 -22.818 6.478 1.00 51.56 212 SER A N 1
ATOM 1640 C CA . SER A 1 212 ? -43.558 -22.716 7.140 1.00 51.56 212 SER A CA 1
ATOM 1641 C C . SER A 1 212 ? -42.438 -23.142 6.184 1.00 51.56 212 SER A C 1
ATOM 1643 O O . SER A 1 212 ? -42.030 -24.299 6.163 1.00 51.56 212 SER A O 1
ATOM 1645 N N . ALA A 1 213 ? -41.964 -22.195 5.376 1.00 48.56 213 ALA A N 1
ATOM 1646 C CA . ALA A 1 213 ? -40.764 -22.292 4.551 1.00 48.56 213 ALA A CA 1
ATOM 1647 C C . ALA A 1 213 ? -39.704 -21.332 5.117 1.00 48.56 213 ALA A C 1
ATOM 1649 O O . ALA A 1 213 ? -39.531 -20.224 4.620 1.00 48.56 213 ALA A O 1
ATOM 1650 N N . SER A 1 214 ? -39.042 -21.717 6.211 1.00 47.59 214 SER A N 1
ATOM 1651 C CA . SER A 1 214 ? -38.090 -20.849 6.926 1.00 47.59 214 SER A CA 1
ATOM 1652 C C . SER A 1 214 ? -36.666 -21.407 7.022 1.00 47.59 214 SER A C 1
ATOM 1654 O O . SER A 1 214 ? -35.895 -20.918 7.833 1.00 47.59 214 SER A O 1
ATOM 1656 N N . SER A 1 215 ? -36.279 -22.404 6.216 1.00 54.78 215 SER A N 1
ATOM 1657 C CA . SER A 1 215 ? -34.945 -23.030 6.329 1.00 54.78 215 SER A CA 1
ATOM 1658 C C . SER A 1 215 ? -34.073 -22.983 5.067 1.00 54.78 215 SER A C 1
ATOM 1660 O O . SER A 1 215 ? -32.965 -23.506 5.088 1.00 54.78 215 SER A O 1
ATOM 1662 N N . SER A 1 216 ? -34.523 -22.360 3.971 1.00 55.53 216 SER A N 1
ATOM 1663 C CA . SER A 1 216 ? -33.742 -22.250 2.722 1.00 55.53 216 SER A CA 1
ATOM 1664 C C . SER A 1 216 ? -33.266 -20.829 2.388 1.00 55.53 216 SER A C 1
ATOM 1666 O O . SER A 1 216 ? -32.540 -20.651 1.415 1.00 55.53 216 SER A O 1
ATOM 1668 N N . ALA A 1 217 ? -33.644 -19.816 3.177 1.00 55.72 217 ALA A N 1
ATOM 1669 C CA . ALA A 1 217 ? -33.255 -18.422 2.938 1.00 55.72 217 ALA A CA 1
ATOM 1670 C C . ALA A 1 217 ? -31.894 -18.044 3.561 1.00 55.72 217 ALA A C 1
ATOM 1672 O O . ALA A 1 217 ? -31.209 -17.169 3.040 1.00 55.72 217 ALA A O 1
ATOM 1673 N N . GLU A 1 218 ? -31.455 -18.727 4.625 1.00 54.69 218 GLU A N 1
ATOM 1674 C CA . GLU A 1 218 ? -30.200 -18.390 5.325 1.00 54.69 218 GLU A CA 1
ATOM 1675 C C . GLU A 1 218 ? -28.931 -18.829 4.575 1.00 54.69 218 GLU A C 1
ATOM 1677 O O . GLU A 1 218 ? -27.859 -18.265 4.783 1.00 54.69 218 GLU A O 1
ATOM 1682 N N . GLN A 1 219 ? -29.028 -19.779 3.638 1.00 55.38 219 GLN A N 1
ATOM 1683 C CA . GLN A 1 219 ? -27.858 -20.288 2.906 1.00 55.38 219 GLN A CA 1
ATOM 1684 C C . GLN A 1 219 ? -27.297 -19.319 1.847 1.00 55.38 219 GLN A C 1
ATOM 1686 O O . GLN A 1 219 ? -26.207 -19.565 1.333 1.00 55.38 219 GLN A O 1
ATOM 1691 N N . ASN A 1 220 ? -27.970 -18.195 1.563 1.00 59.94 220 ASN A N 1
ATOM 1692 C CA . ASN A 1 220 ? -27.541 -17.242 0.531 1.00 59.94 220 ASN A CA 1
ATOM 1693 C C . ASN A 1 220 ? -26.809 -15.988 1.039 1.00 59.94 220 ASN A C 1
ATOM 1695 O O . ASN A 1 220 ? -26.316 -15.228 0.209 1.00 59.94 220 ASN A O 1
ATOM 1699 N N . ASN A 1 221 ? -26.650 -15.771 2.351 1.00 63.50 221 ASN A N 1
ATOM 1700 C CA . ASN A 1 221 ? -25.976 -14.551 2.834 1.00 63.50 221 ASN A CA 1
ATOM 1701 C C . ASN A 1 221 ? -24.477 -14.481 2.471 1.00 63.50 221 ASN A C 1
ATOM 1703 O O . ASN A 1 221 ? -23.924 -13.394 2.340 1.00 63.50 221 ASN A O 1
ATOM 1707 N N . TYR A 1 222 ? -23.819 -15.614 2.205 1.00 61.62 222 TYR A N 1
ATOM 1708 C CA . TYR A 1 222 ? -22.406 -15.643 1.790 1.00 61.62 222 TYR A CA 1
ATOM 1709 C C . TYR A 1 222 ? -22.181 -15.317 0.308 1.00 61.62 222 TYR A C 1
ATOM 1711 O O . TYR A 1 222 ? -21.048 -15.061 -0.101 1.00 61.62 222 TYR A O 1
ATOM 1719 N N . ALA A 1 223 ? -23.242 -15.322 -0.506 1.00 62.94 223 ALA A N 1
ATOM 1720 C CA . ALA A 1 223 ? -23.154 -15.002 -1.929 1.00 62.94 223 ALA A CA 1
ATOM 1721 C C . ALA A 1 223 ? -22.919 -13.500 -2.190 1.00 62.94 223 ALA A C 1
ATOM 1723 O O . ALA A 1 223 ? -22.660 -13.120 -3.330 1.00 62.94 223 ALA A O 1
ATOM 1724 N N . LEU A 1 224 ? -22.987 -12.658 -1.150 1.00 80.38 224 LEU A N 1
ATOM 1725 C CA . LEU A 1 224 ? -22.981 -11.200 -1.273 1.00 80.38 224 LEU A CA 1
ATOM 1726 C C . LEU A 1 224 ? -21.595 -10.543 -1.147 1.00 80.38 224 LEU A C 1
ATOM 1728 O O . LEU A 1 224 ? -21.477 -9.347 -1.389 1.00 80.38 224 LEU A O 1
ATOM 1732 N N . ILE A 1 225 ? -20.540 -11.282 -0.779 1.00 91.94 225 ILE A N 1
ATOM 1733 C CA . ILE A 1 225 ? -19.182 -10.710 -0.736 1.00 91.94 225 ILE A CA 1
ATOM 1734 C C . ILE A 1 225 ? -18.664 -10.616 -2.172 1.00 91.94 225 ILE A C 1
ATOM 1736 O O . ILE A 1 225 ? -18.027 -11.549 -2.663 1.00 91.94 225 ILE A O 1
ATOM 1740 N N . ASP A 1 226 ? -18.999 -9.548 -2.883 1.00 94.00 226 ASP A N 1
ATOM 1741 C CA . ASP A 1 226 ? -18.485 -9.257 -4.219 1.00 94.00 226 ASP A CA 1
ATOM 1742 C C . ASP A 1 226 ? -17.130 -8.523 -4.168 1.00 94.00 226 ASP A C 1
ATOM 1744 O O . ASP A 1 226 ? -16.594 -8.206 -3.103 1.00 94.00 226 ASP A O 1
ATOM 1748 N N . GLU A 1 227 ? -16.537 -8.299 -5.339 1.00 94.62 227 GLU A N 1
ATOM 1749 C CA . GLU A 1 227 ? -15.285 -7.547 -5.460 1.00 94.62 227 GLU A CA 1
ATOM 1750 C C . GLU A 1 227 ? -15.429 -6.095 -4.984 1.00 94.62 227 GLU A C 1
ATOM 1752 O O . GLU A 1 227 ? -14.497 -5.559 -4.388 1.00 94.62 227 GLU A O 1
ATOM 1757 N N . GLY A 1 228 ? -16.594 -5.473 -5.191 1.00 94.75 228 GLY A N 1
ATOM 1758 C CA . GLY A 1 228 ? -16.846 -4.082 -4.811 1.00 94.75 228 GLY A CA 1
ATOM 1759 C C . GLY A 1 228 ? -16.862 -3.877 -3.297 1.00 94.75 228 GLY A C 1
ATOM 1760 O O . GLY A 1 228 ? -16.264 -2.927 -2.795 1.00 94.75 228 GLY A O 1
ATOM 1761 N N . VAL A 1 229 ? -17.478 -4.796 -2.556 1.00 94.31 229 VAL A N 1
ATOM 1762 C CA . VAL A 1 229 ? -17.516 -4.783 -1.091 1.00 94.31 229 VAL A CA 1
ATOM 1763 C C . VAL A 1 229 ? -16.111 -4.980 -0.521 1.00 94.31 229 VAL A C 1
ATOM 1765 O O . VAL A 1 229 ? -15.731 -4.278 0.414 1.00 94.31 229 VAL A O 1
ATOM 1768 N N . VAL A 1 230 ? -15.304 -5.879 -1.097 1.00 96.00 230 VAL A N 1
ATOM 1769 C CA . VAL A 1 230 ? -13.913 -6.078 -0.651 1.00 96.00 230 VAL A CA 1
ATOM 1770 C C . VAL A 1 230 ? -13.036 -4.866 -0.976 1.00 96.00 230 VAL A C 1
ATOM 1772 O O . VAL A 1 230 ? -12.227 -4.473 -0.138 1.00 96.00 230 VAL A O 1
ATOM 1775 N N . GLN A 1 231 ? -13.210 -4.229 -2.138 1.00 95.50 231 GLN A N 1
ATOM 1776 C CA . GLN A 1 231 ? -12.511 -2.979 -2.469 1.00 95.50 231 GLN A CA 1
ATOM 1777 C C . GLN A 1 231 ? -12.860 -1.857 -1.494 1.00 95.50 231 GLN A C 1
ATOM 1779 O O . GLN A 1 231 ? -11.960 -1.180 -1.003 1.00 95.50 231 GLN A O 1
ATOM 1784 N N . GLU A 1 232 ? -14.144 -1.669 -1.185 1.00 94.38 232 GLU A N 1
ATOM 1785 C CA . GLU A 1 232 ? -14.576 -0.636 -0.241 1.00 94.38 232 GLU A CA 1
ATOM 1786 C C . GLU A 1 232 ? -14.062 -0.924 1.173 1.00 94.38 232 GLU A C 1
ATOM 1788 O O . GLU A 1 232 ? -13.592 -0.016 1.857 1.00 94.38 232 GLU A O 1
ATOM 1793 N N . ALA A 1 233 ? -14.060 -2.192 1.589 1.00 94.94 233 ALA A N 1
ATOM 1794 C CA . ALA A 1 233 ? -13.487 -2.610 2.861 1.00 94.94 233 ALA A CA 1
ATOM 1795 C C . ALA A 1 233 ? -11.977 -2.324 2.941 1.00 94.94 233 ALA A C 1
ATOM 1797 O O . ALA A 1 233 ? -11.507 -1.745 3.921 1.00 94.94 233 ALA A O 1
ATOM 1798 N N . LEU A 1 234 ? -11.216 -2.665 1.895 1.00 94.75 234 LEU A N 1
ATOM 1799 C CA . LEU A 1 234 ? -9.786 -2.349 1.802 1.00 94.75 234 LEU A CA 1
ATOM 1800 C C . LEU A 1 234 ? -9.537 -0.838 1.798 1.00 94.75 234 LEU A C 1
ATOM 1802 O O . LEU A 1 234 ? -8.618 -0.368 2.471 1.00 94.75 234 LEU A O 1
ATOM 1806 N N . ARG A 1 235 ? -10.370 -0.067 1.090 1.00 93.50 235 ARG A N 1
ATOM 1807 C CA . ARG A 1 235 ? -10.303 1.398 1.057 1.00 93.50 235 ARG A CA 1
ATOM 1808 C C . ARG A 1 235 ? -10.497 1.988 2.452 1.00 93.50 235 ARG A C 1
ATOM 1810 O O . ARG A 1 235 ? -9.677 2.788 2.885 1.00 93.50 235 ARG A O 1
ATOM 1817 N N . LEU A 1 236 ? -11.527 1.549 3.176 1.00 92.31 236 LEU A N 1
ATOM 1818 C CA . LEU A 1 236 ? -11.815 2.019 4.532 1.00 92.31 236 LEU A CA 1
ATOM 1819 C C . LEU A 1 236 ? -10.703 1.661 5.519 1.00 92.31 236 LEU A C 1
ATOM 1821 O O . LEU A 1 236 ? -10.302 2.504 6.317 1.00 92.31 236 LEU A O 1
ATOM 1825 N N . VAL A 1 237 ? -10.156 0.444 5.453 1.00 91.62 237 VAL A N 1
ATOM 1826 C CA . VAL A 1 237 ? -9.028 0.073 6.322 1.00 91.62 237 VAL A CA 1
ATOM 1827 C C . VAL A 1 237 ? -7.773 0.876 5.977 1.00 91.62 237 VAL A C 1
ATOM 1829 O O . VAL A 1 237 ? -7.058 1.298 6.882 1.00 91.62 237 VAL A O 1
ATOM 1832 N N . THR A 1 238 ? -7.527 1.156 4.696 1.00 90.12 238 THR A N 1
ATOM 1833 C CA . THR A 1 238 ? -6.414 2.017 4.258 1.00 90.12 238 THR A CA 1
ATOM 1834 C C . THR A 1 238 ? -6.584 3.450 4.766 1.00 90.12 238 THR A C 1
ATOM 1836 O O . THR A 1 238 ? -5.621 4.038 5.254 1.00 90.12 238 THR A O 1
ATOM 1839 N N . ASP A 1 239 ? -7.806 3.993 4.731 1.00 90.00 239 ASP A N 1
ATOM 1840 C CA . ASP A 1 239 ? -8.121 5.317 5.281 1.00 90.00 239 ASP A CA 1
ATOM 1841 C C . ASP A 1 239 ? -7.844 5.368 6.799 1.00 90.00 239 ASP A C 1
ATOM 1843 O O . ASP A 1 239 ? -7.261 6.336 7.290 1.00 90.00 239 ASP A O 1
ATOM 1847 N N . VAL A 1 240 ? -8.191 4.307 7.542 1.00 88.25 240 VAL A N 1
ATOM 1848 C CA . VAL A 1 240 ? -7.945 4.200 8.996 1.00 88.25 240 VAL A CA 1
ATOM 1849 C C . VAL A 1 240 ? -6.460 4.029 9.325 1.00 88.25 240 VAL A C 1
ATOM 1851 O O . VAL A 1 240 ? -5.968 4.605 10.296 1.00 88.25 240 VAL A O 1
ATOM 1854 N N . LEU A 1 241 ? -5.735 3.245 8.527 1.00 85.12 241 LEU A N 1
ATOM 1855 C CA . LEU A 1 241 ? -4.298 3.019 8.690 1.00 85.12 241 LEU A CA 1
ATOM 1856 C C . LEU A 1 241 ? -3.438 4.201 8.220 1.00 85.12 241 LEU A C 1
ATOM 1858 O O . LEU A 1 241 ? -2.245 4.253 8.524 1.00 85.12 241 LEU A O 1
ATOM 1862 N N . GLY A 1 242 ? -4.036 5.139 7.489 1.00 84.56 242 GLY A N 1
ATOM 1863 C CA . GLY A 1 242 ? -3.355 6.251 6.853 1.00 84.56 242 GLY A CA 1
ATOM 1864 C C . GLY A 1 242 ? -2.818 5.903 5.464 1.00 84.56 242 GLY A C 1
ATOM 1865 O O . GLY A 1 242 ? -2.610 4.744 5.088 1.00 84.56 242 GLY A O 1
ATOM 1866 N N . THR A 1 243 ? -2.544 6.959 4.698 1.00 67.62 243 THR A N 1
ATOM 1867 C CA . THR A 1 243 ? -2.130 6.922 3.284 1.00 67.62 243 THR A CA 1
ATOM 1868 C C . THR A 1 243 ? -0.828 6.163 3.016 1.00 67.62 243 THR A C 1
ATOM 1870 O O . THR A 1 243 ? -0.512 5.876 1.864 1.00 67.62 243 THR A O 1
ATOM 1873 N N . SER A 1 244 ? -0.070 5.806 4.053 1.00 68.31 244 SER A N 1
ATOM 1874 C CA . SER A 1 244 ? 1.184 5.056 3.949 1.00 68.31 244 SER A CA 1
ATOM 1875 C C . SER A 1 244 ? 1.011 3.531 3.937 1.00 68.31 244 SER A C 1
ATOM 1877 O O . SER A 1 244 ? 1.982 2.818 3.683 1.00 68.31 244 SER A O 1
ATOM 1879 N N . SER A 1 245 ? -0.193 3.009 4.197 1.00 65.69 245 SER A N 1
ATOM 1880 C CA . SER A 1 245 ? -0.400 1.581 4.489 1.00 65.69 245 SER A CA 1
ATOM 1881 C C . SER A 1 245 ? -0.372 0.629 3.283 1.00 65.69 245 SER A C 1
ATOM 1883 O O . SER A 1 245 ? -0.326 -0.582 3.472 1.00 65.69 245 SER A O 1
ATOM 1885 N N . GLY A 1 246 ? -0.272 1.143 2.053 1.00 77.75 246 GLY A N 1
ATOM 1886 C CA . GLY A 1 246 ? 0.183 0.371 0.889 1.00 77.75 246 GLY A CA 1
ATOM 1887 C C . GLY A 1 246 ? -0.828 -0.559 0.216 1.00 77.75 246 GLY A C 1
ATOM 1888 O O . GLY A 1 246 ? -0.436 -1.187 -0.759 1.00 77.75 246 GLY A O 1
ATOM 1889 N N . TYR A 1 247 ? -2.088 -0.628 0.670 1.00 90.56 247 TYR A N 1
ATOM 1890 C CA . TYR A 1 247 ? -3.134 -1.505 0.108 1.00 90.56 247 TYR A CA 1
ATOM 1891 C C . TYR A 1 247 ? -4.005 -0.824 -0.956 1.00 90.56 247 TYR A C 1
ATOM 1893 O O . TYR A 1 247 ? -5.228 -0.745 -0.842 1.00 90.56 247 TYR A O 1
ATOM 1901 N N . ALA A 1 248 ? -3.372 -0.308 -2.009 1.00 91.38 248 ALA A N 1
ATOM 1902 C CA . ALA A 1 248 ? -4.085 0.340 -3.106 1.00 91.38 248 ALA A CA 1
ATOM 1903 C C . ALA A 1 248 ? -4.684 -0.694 -4.073 1.00 91.38 248 ALA A C 1
ATOM 1905 O O . ALA A 1 248 ? -3.988 -1.597 -4.542 1.00 91.38 248 ALA A O 1
ATOM 1906 N N . CYS A 1 249 ? -5.969 -0.536 -4.402 1.00 92.81 249 CYS A N 1
ATOM 1907 C CA . CYS A 1 249 ? -6.603 -1.270 -5.495 1.00 92.81 249 CYS A CA 1
ATOM 1908 C C . CYS A 1 249 ? -6.306 -0.565 -6.825 1.00 92.81 249 CYS A C 1
ATOM 1910 O O . CYS A 1 249 ? -6.492 0.647 -6.941 1.00 92.81 249 CYS A O 1
ATOM 1912 N N . MET A 1 250 ? -5.866 -1.314 -7.831 1.00 92.50 250 MET A N 1
ATOM 1913 C CA . MET A 1 250 ? -5.516 -0.805 -9.155 1.00 92.50 250 MET A CA 1
ATOM 1914 C C . MET A 1 250 ? -6.048 -1.729 -10.249 1.00 92.50 250 MET A C 1
ATOM 1916 O O . MET A 1 250 ? -5.975 -2.946 -10.124 1.00 92.50 250 MET A O 1
ATOM 1920 N N . GLU A 1 251 ? -6.578 -1.167 -11.329 1.00 91.88 251 GLU A N 1
ATOM 1921 C CA . GLU A 1 251 ? -7.119 -1.944 -12.446 1.00 91.88 251 GLU A CA 1
ATOM 1922 C C . GLU A 1 251 ? -6.076 -2.086 -13.564 1.00 91.88 251 GLU A C 1
ATOM 1924 O O . GLU A 1 251 ? -5.500 -1.099 -14.022 1.00 91.88 251 GLU A O 1
ATOM 1929 N N . MET A 1 252 ? -5.833 -3.322 -14.003 1.00 87.00 252 MET A N 1
ATOM 1930 C CA . MET A 1 252 ? -4.947 -3.681 -15.111 1.00 87.00 252 MET A CA 1
ATOM 1931 C C . MET A 1 252 ? -5.698 -4.550 -16.111 1.00 87.00 252 MET A C 1
ATOM 1933 O O . MET A 1 252 ? -6.012 -5.698 -15.799 1.00 87.00 252 MET A O 1
ATOM 1937 N N . GLU A 1 253 ? -5.941 -4.036 -17.318 1.00 86.19 253 GLU A N 1
ATOM 1938 C CA . GLU A 1 253 ? -6.609 -4.787 -18.397 1.00 86.19 253 GLU A CA 1
ATOM 1939 C C . GLU A 1 253 ? -7.955 -5.408 -17.961 1.00 86.19 253 GLU A C 1
ATOM 1941 O O . GLU A 1 253 ? -8.290 -6.529 -18.337 1.00 86.19 253 GLU A O 1
ATOM 1946 N N . GLY A 1 254 ? -8.726 -4.692 -17.134 1.00 89.69 254 GLY A N 1
ATOM 1947 C CA . GLY A 1 254 ? -10.017 -5.159 -16.616 1.00 89.69 254 GLY A CA 1
ATOM 1948 C C . GLY A 1 254 ? -9.933 -6.100 -15.409 1.00 89.69 254 GLY A C 1
ATOM 1949 O O . GLY A 1 254 ? -10.962 -6.580 -14.943 1.00 89.69 254 GLY A O 1
ATOM 1950 N N . VAL A 1 255 ? -8.733 -6.370 -14.887 1.00 90.00 255 VAL A N 1
ATOM 1951 C CA . VAL A 1 255 ? -8.530 -7.157 -13.664 1.00 90.00 255 VAL A CA 1
ATOM 1952 C C . VAL A 1 255 ? -8.039 -6.240 -12.550 1.00 90.00 255 VAL A C 1
ATOM 1954 O O . VAL A 1 255 ? -7.057 -5.516 -12.718 1.00 90.00 255 VAL A O 1
ATOM 1957 N N . VAL A 1 256 ? -8.707 -6.272 -11.397 1.00 93.81 256 VAL A N 1
ATOM 1958 C CA . VAL A 1 256 ? -8.315 -5.467 -10.235 1.00 93.81 256 VAL A CA 1
ATOM 1959 C C . VAL A 1 256 ? -7.270 -6.204 -9.404 1.00 93.81 256 VAL A C 1
ATOM 1961 O O . VAL A 1 256 ? -7.443 -7.365 -9.035 1.00 93.81 256 VAL A O 1
ATOM 1964 N N . TYR A 1 257 ? -6.190 -5.503 -9.091 1.00 94.25 257 TYR A N 1
ATOM 1965 C CA . TYR A 1 257 ? -5.085 -5.943 -8.253 1.00 94.25 257 TYR A CA 1
ATOM 1966 C C . TYR A 1 257 ? -5.033 -5.121 -6.979 1.00 94.25 257 TYR A C 1
ATOM 1968 O O . TYR A 1 257 ? -5.331 -3.931 -6.985 1.00 94.25 257 TYR A O 1
ATOM 1976 N N . VAL A 1 258 ? -4.600 -5.752 -5.898 1.00 94.56 258 VAL A N 1
ATOM 1977 C CA . VAL A 1 258 ? -4.275 -5.091 -4.641 1.00 94.56 258 VAL A CA 1
ATOM 1978 C C . VAL A 1 258 ? -2.761 -5.075 -4.510 1.00 94.56 258 VAL A C 1
ATOM 1980 O O . VAL A 1 258 ? -2.118 -6.127 -4.476 1.00 94.56 258 VAL A O 1
ATOM 1983 N N . GLN A 1 259 ? -2.183 -3.879 -4.452 1.00 92.81 259 GLN A N 1
ATOM 1984 C CA . GLN A 1 259 ? -0.785 -3.712 -4.081 1.00 92.81 259 GLN A CA 1
ATOM 1985 C C . GLN A 1 259 ? -0.654 -4.067 -2.593 1.00 92.81 259 GLN A C 1
ATOM 1987 O O . GLN A 1 259 ? -1.387 -3.536 -1.779 1.00 92.81 259 GLN A O 1
ATOM 1992 N N . ALA A 1 260 ? 0.208 -5.010 -2.219 1.00 89.25 260 ALA A N 1
ATOM 1993 C CA . ALA A 1 260 ? 0.319 -5.533 -0.849 1.00 89.25 260 ALA A CA 1
ATOM 1994 C C . ALA A 1 260 ? 1.647 -5.145 -0.169 1.00 89.25 260 ALA A C 1
ATOM 1996 O O . ALA A 1 260 ? 2.129 -5.834 0.741 1.00 89.25 260 ALA A O 1
ATOM 1997 N N . LEU A 1 261 ? 2.281 -4.066 -0.639 1.00 82.56 261 LEU A N 1
ATOM 1998 C CA . LEU A 1 261 ? 3.572 -3.593 -0.151 1.00 82.56 261 LEU A CA 1
ATOM 1999 C C . LEU A 1 261 ? 3.491 -2.128 0.287 1.00 82.56 261 LEU A C 1
ATOM 2001 O O . LEU A 1 261 ? 3.405 -1.213 -0.530 1.00 82.56 261 LEU A O 1
ATOM 2005 N N . ALA A 1 262 ? 3.570 -1.921 1.601 1.00 68.69 262 ALA A N 1
ATOM 2006 C CA . ALA A 1 262 ? 3.744 -0.602 2.191 1.00 68.69 262 ALA A CA 1
ATOM 2007 C C . ALA A 1 262 ? 5.110 -0.020 1.797 1.00 68.69 262 ALA A C 1
ATOM 2009 O O . ALA A 1 262 ? 6.134 -0.695 1.902 1.00 68.69 262 ALA A O 1
ATOM 2010 N N . GLY A 1 263 ? 5.126 1.240 1.359 1.00 64.88 263 GLY A N 1
ATOM 2011 C CA . GLY A 1 263 ? 6.360 1.983 1.091 1.00 64.88 263 GLY A CA 1
ATOM 2012 C C . GLY A 1 263 ? 6.885 1.929 -0.344 1.00 64.88 263 GLY A C 1
ATOM 2013 O O . GLY A 1 263 ? 7.898 2.570 -0.624 1.00 64.88 263 GLY A O 1
ATOM 2014 N N . ALA A 1 264 ? 6.203 1.252 -1.273 1.00 61.84 264 ALA A N 1
ATOM 2015 C CA . ALA A 1 264 ? 6.470 1.481 -2.688 1.00 61.84 264 ALA A CA 1
ATOM 2016 C C . ALA A 1 264 ? 6.115 2.942 -2.998 1.00 61.84 264 ALA A C 1
ATOM 2018 O O . ALA A 1 264 ? 4.947 3.334 -2.951 1.00 61.84 264 ALA A O 1
ATOM 2019 N N . SER A 1 265 ? 7.128 3.774 -3.255 1.00 58.97 265 SER A N 1
ATOM 2020 C CA . SER A 1 265 ? 6.890 5.140 -3.709 1.00 58.97 265 SER A CA 1
ATOM 2021 C C . SER A 1 265 ? 5.990 5.083 -4.943 1.00 58.97 265 SER A C 1
ATOM 2023 O O . SER A 1 265 ? 6.115 4.186 -5.781 1.00 58.97 265 SER A O 1
ATOM 2025 N N . THR A 1 266 ? 5.060 6.027 -5.051 1.00 63.28 266 THR A N 1
ATOM 2026 C CA . THR A 1 266 ? 4.063 6.064 -6.131 1.00 63.28 266 THR A CA 1
ATOM 2027 C C . THR A 1 266 ? 4.691 5.945 -7.524 1.00 63.28 266 THR A C 1
ATOM 2029 O O . THR A 1 266 ? 4.097 5.328 -8.401 1.00 63.28 266 THR A O 1
ATOM 2032 N N . GLY A 1 267 ? 5.919 6.446 -7.708 1.00 72.06 267 GLY A N 1
ATOM 2033 C CA . GLY A 1 267 ? 6.676 6.304 -8.956 1.00 72.06 267 GLY A CA 1
ATOM 2034 C C . GLY A 1 267 ? 7.177 4.883 -9.255 1.00 72.06 267 GLY A C 1
ATOM 2035 O O . GLY A 1 267 ? 7.195 4.481 -10.414 1.00 72.06 267 GLY A O 1
ATOM 2036 N N . SER A 1 268 ? 7.541 4.091 -8.241 1.00 79.25 268 SER A N 1
ATOM 2037 C CA . SER A 1 268 ? 7.933 2.686 -8.447 1.00 79.25 268 SER A CA 1
ATOM 2038 C C . SER A 1 268 ? 6.726 1.828 -8.840 1.00 79.25 268 SER A C 1
ATOM 2040 O O . SER A 1 268 ? 6.803 0.994 -9.740 1.00 79.25 268 SER A O 1
ATOM 2042 N N . ALA A 1 269 ? 5.571 2.092 -8.218 1.00 84.19 269 ALA A N 1
ATOM 2043 C CA . ALA A 1 269 ? 4.336 1.363 -8.490 1.00 84.19 269 ALA A CA 1
ATOM 2044 C C . ALA A 1 269 ? 3.849 1.554 -9.937 1.00 84.19 269 ALA A C 1
ATOM 2046 O O . ALA A 1 269 ? 3.434 0.589 -10.576 1.00 84.19 269 ALA A O 1
ATOM 2047 N N . THR A 1 270 ? 3.937 2.773 -10.484 1.00 89.56 270 THR A N 1
ATOM 2048 C CA . THR A 1 270 ? 3.559 3.042 -11.883 1.00 89.56 270 THR A CA 1
ATOM 2049 C C . THR A 1 270 ? 4.469 2.336 -12.881 1.00 89.56 270 THR A C 1
ATOM 2051 O O . THR A 1 270 ? 4.008 1.875 -13.928 1.00 89.56 270 THR A O 1
ATOM 2054 N N . ASP A 1 271 ? 5.755 2.222 -12.555 1.00 93.50 271 ASP A N 1
ATOM 2055 C CA . ASP A 1 271 ? 6.728 1.568 -13.421 1.00 93.50 271 ASP A CA 1
ATOM 2056 C C . ASP A 1 271 ? 6.518 0.048 -13.420 1.00 93.50 271 ASP A C 1
ATOM 2058 O O . ASP A 1 271 ? 6.404 -0.570 -14.482 1.00 93.50 271 ASP A O 1
ATOM 2062 N N . ALA A 1 272 ? 6.348 -0.536 -12.233 1.00 92.06 272 ALA A N 1
ATOM 2063 C CA . ALA A 1 272 ? 5.957 -1.931 -12.060 1.00 92.06 272 ALA A CA 1
ATOM 2064 C C . ALA A 1 272 ? 4.669 -2.268 -12.834 1.00 92.06 272 ALA A C 1
ATOM 2066 O O . ALA A 1 272 ? 4.625 -3.250 -13.577 1.00 92.06 272 ALA A O 1
ATOM 2067 N N . LEU A 1 273 ? 3.652 -1.407 -12.728 1.00 90.62 273 LEU A N 1
ATOM 2068 C CA . LEU A 1 273 ? 2.371 -1.555 -13.416 1.00 90.62 273 LEU A CA 1
ATOM 2069 C C . LEU A 1 273 ? 2.520 -1.581 -14.940 1.00 90.62 273 LEU A C 1
ATOM 2071 O O . LEU A 1 273 ? 1.930 -2.420 -15.629 1.00 90.62 273 LEU A O 1
ATOM 2075 N N . THR A 1 274 ? 3.321 -0.656 -15.465 1.00 93.75 274 THR A N 1
ATOM 2076 C CA . THR A 1 274 ? 3.577 -0.535 -16.903 1.00 93.75 274 THR A CA 1
ATOM 2077 C C . THR A 1 274 ? 4.275 -1.789 -17.428 1.00 93.75 274 THR A C 1
ATOM 2079 O O . THR A 1 274 ? 3.890 -2.316 -18.474 1.00 93.75 274 THR A O 1
ATOM 2082 N N . LEU A 1 275 ? 5.245 -2.324 -16.678 1.00 94.44 275 LEU A N 1
ATOM 2083 C CA . LEU A 1 275 ? 5.925 -3.569 -17.036 1.00 94.44 275 LEU A CA 1
ATOM 2084 C C . LEU A 1 275 ? 5.002 -4.783 -16.989 1.00 94.44 275 LEU A C 1
ATOM 2086 O O . LEU A 1 275 ? 4.998 -5.558 -17.941 1.00 94.44 275 LEU A O 1
ATOM 2090 N N . MET A 1 276 ? 4.192 -4.931 -15.939 1.00 92.62 276 MET A N 1
ATOM 2091 C CA . MET A 1 276 ? 3.239 -6.040 -15.832 1.00 92.62 276 MET A CA 1
ATOM 2092 C C . MET A 1 276 ? 2.213 -6.029 -16.971 1.00 92.62 276 MET A C 1
ATOM 2094 O O . MET A 1 276 ? 1.949 -7.066 -17.578 1.00 92.62 276 MET A O 1
ATOM 2098 N N . THR A 1 277 ? 1.683 -4.851 -17.309 1.00 92.75 277 THR A N 1
ATOM 2099 C CA . THR A 1 277 ? 0.737 -4.681 -18.426 1.00 92.75 277 THR A CA 1
ATOM 2100 C C . THR A 1 277 ? 1.400 -5.034 -19.761 1.00 92.75 277 THR A C 1
ATOM 2102 O O . THR A 1 277 ? 0.847 -5.769 -20.576 1.00 92.75 277 THR A O 1
ATOM 2105 N N . THR A 1 278 ? 2.638 -4.581 -19.970 1.00 94.50 278 THR A N 1
ATOM 2106 C CA . THR A 1 278 ? 3.402 -4.891 -21.188 1.00 94.50 278 THR A CA 1
ATOM 2107 C C . THR A 1 278 ? 3.709 -6.387 -21.301 1.00 94.50 278 THR A C 1
ATOM 2109 O O . THR A 1 278 ? 3.557 -6.971 -22.374 1.00 94.50 278 THR A O 1
ATOM 2112 N N . ALA A 1 279 ? 4.084 -7.033 -20.193 1.00 93.25 279 ALA A N 1
ATOM 2113 C CA . ALA A 1 279 ? 4.327 -8.471 -20.144 1.00 93.25 279 ALA A CA 1
ATOM 2114 C C . ALA A 1 279 ? 3.064 -9.279 -20.498 1.00 93.25 279 ALA A C 1
ATOM 2116 O O . ALA A 1 279 ? 3.145 -10.223 -21.289 1.00 93.25 279 ALA A O 1
ATOM 2117 N N . ARG A 1 280 ? 1.880 -8.868 -20.015 1.00 89.88 280 ARG A N 1
ATOM 2118 C CA . ARG A 1 280 ? 0.602 -9.485 -20.419 1.00 89.88 280 ARG A CA 1
ATOM 2119 C C . ARG A 1 280 ? 0.318 -9.334 -21.900 1.00 89.88 280 ARG A C 1
ATOM 2121 O O . ARG A 1 280 ? -0.037 -10.319 -22.548 1.00 89.88 280 ARG A O 1
ATOM 2128 N N . LYS A 1 281 ? 0.509 -8.136 -22.449 1.00 92.19 281 LYS A N 1
ATOM 2129 C CA . LYS A 1 281 ? 0.316 -7.879 -23.878 1.00 92.19 281 LYS A CA 1
ATOM 2130 C C . LYS A 1 281 ? 1.205 -8.787 -24.737 1.00 92.19 281 LYS A C 1
ATOM 2132 O O . LYS A 1 281 ? 0.702 -9.427 -25.662 1.00 92.19 281 LYS A O 1
ATOM 2137 N N . LEU A 1 28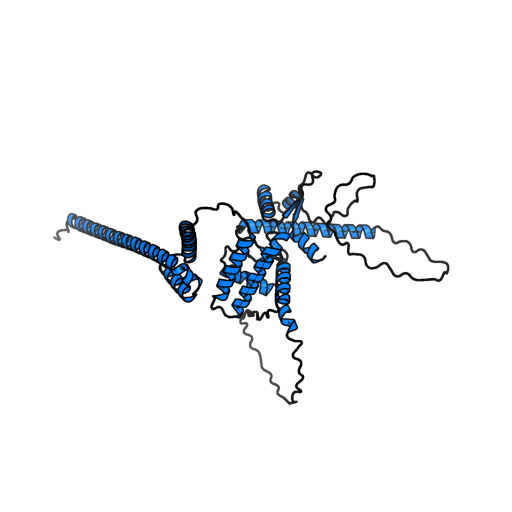2 ? 2.492 -8.902 -24.398 1.00 92.19 282 LEU A N 1
ATOM 2138 C CA . LEU A 1 282 ? 3.444 -9.793 -25.078 1.00 92.19 282 LEU A CA 1
ATOM 2139 C C . LEU A 1 282 ? 3.011 -11.266 -25.009 1.00 92.19 282 LEU A C 1
ATOM 2141 O O . LEU A 1 282 ? 3.107 -12.004 -25.995 1.00 92.19 282 LEU A O 1
ATOM 2145 N N . ARG A 1 283 ? 2.469 -11.694 -23.865 1.00 86.75 283 ARG A N 1
ATOM 2146 C CA . ARG A 1 283 ? 1.917 -13.042 -23.703 1.00 86.75 283 ARG A CA 1
ATOM 2147 C C . ARG A 1 283 ? 0.674 -13.259 -24.564 1.00 86.75 283 ARG A C 1
ATOM 2149 O O . ARG A 1 283 ? 0.572 -14.295 -25.215 1.00 86.75 283 ARG A O 1
ATOM 2156 N N . GLY A 1 284 ? -0.258 -12.306 -24.589 1.00 87.69 284 GLY A N 1
ATOM 2157 C CA . GLY A 1 284 ? -1.472 -12.385 -25.406 1.00 87.69 284 GLY A CA 1
ATOM 2158 C C . GLY A 1 284 ? -1.156 -12.519 -26.898 1.00 87.69 284 GLY A C 1
ATOM 2159 O O . GLY A 1 284 ? -1.743 -13.352 -27.586 1.00 87.69 284 GLY A O 1
ATOM 2160 N N . GLN A 1 285 ? -0.156 -11.774 -27.377 1.00 88.50 285 GLN A N 1
ATOM 2161 C CA . GLN A 1 285 ? 0.363 -11.902 -28.743 1.00 88.50 285 GLN A CA 1
ATOM 2162 C C . GLN A 1 285 ? 0.992 -13.279 -28.997 1.00 88.50 285 GLN A C 1
ATOM 2164 O O . GLN A 1 285 ? 0.747 -13.887 -30.039 1.00 88.50 285 GLN A O 1
ATOM 2169 N N . SER A 1 286 ? 1.764 -13.792 -28.034 1.00 85.81 286 SER A N 1
ATOM 2170 C CA . SER A 1 286 ? 2.400 -15.111 -28.136 1.00 85.81 286 SER A CA 1
ATOM 2171 C C . SER A 1 286 ? 1.369 -16.243 -28.172 1.00 85.81 286 SER A C 1
ATOM 2173 O O . SER A 1 286 ? 1.482 -17.146 -28.995 1.00 85.81 286 SER A O 1
ATOM 2175 N N . ALA A 1 287 ? 0.325 -16.175 -27.339 1.00 83.31 287 ALA A N 1
ATOM 2176 C CA . ALA A 1 287 ? -0.768 -17.147 -27.337 1.00 83.31 287 ALA A CA 1
ATOM 2177 C C . ALA A 1 287 ? -1.543 -17.139 -28.667 1.00 83.31 287 ALA A C 1
ATOM 2179 O O . ALA A 1 287 ? -1.761 -18.195 -29.256 1.00 83.31 287 ALA A O 1
ATOM 2180 N N . ALA A 1 288 ? -1.867 -15.953 -29.195 1.00 85.06 288 ALA A N 1
ATOM 2181 C CA . ALA A 1 288 ? -2.539 -15.826 -30.488 1.00 85.06 288 ALA A CA 1
ATOM 2182 C C . ALA A 1 288 ? -1.702 -16.401 -31.647 1.00 85.06 288 ALA A C 1
ATOM 2184 O O . ALA A 1 288 ? -2.244 -17.042 -32.546 1.00 85.06 288 ALA A O 1
ATOM 2185 N N . ALA A 1 289 ? -0.378 -16.218 -31.623 1.00 84.38 289 ALA A N 1
ATOM 2186 C CA . ALA A 1 289 ? 0.514 -16.786 -32.634 1.00 84.38 289 ALA A CA 1
ATOM 2187 C C . ALA A 1 289 ? 0.531 -18.326 -32.609 1.00 84.38 289 ALA A C 1
ATOM 2189 O O . ALA A 1 289 ? 0.583 -18.960 -33.665 1.00 84.38 289 ALA A O 1
ATOM 2190 N N . VAL A 1 290 ? 0.447 -18.929 -31.418 1.00 83.81 290 VAL A N 1
ATOM 2191 C CA . VAL A 1 290 ? 0.379 -20.389 -31.248 1.00 83.81 290 VAL A CA 1
ATOM 2192 C C . VAL A 1 290 ? -0.925 -20.947 -31.803 1.00 83.81 290 VAL A C 1
ATOM 2194 O O . VAL A 1 290 ? -0.889 -21.951 -32.514 1.00 83.81 290 VAL A O 1
ATOM 2197 N N . ASP A 1 291 ? -2.056 -20.292 -31.543 1.00 80.94 291 ASP A N 1
ATOM 2198 C CA . ASP A 1 291 ? -3.353 -20.725 -32.073 1.00 80.94 291 ASP A CA 1
ATOM 2199 C C . ASP A 1 291 ? -3.378 -20.666 -33.609 1.00 80.94 291 ASP A C 1
ATOM 2201 O O . ASP A 1 291 ? -3.789 -21.626 -34.262 1.00 80.94 291 ASP A O 1
ATOM 2205 N N . VAL A 1 292 ? -2.823 -19.602 -34.206 1.00 85.00 292 VAL A N 1
ATOM 2206 C CA . VAL A 1 292 ? -2.686 -19.485 -35.670 1.00 85.00 292 VAL A CA 1
ATOM 2207 C C . VAL A 1 292 ? -1.788 -20.588 -36.244 1.00 85.00 292 VAL A C 1
ATOM 2209 O O . VAL A 1 292 ? -2.114 -21.176 -37.277 1.00 85.00 292 VAL A O 1
ATOM 2212 N N . ALA A 1 293 ? -0.674 -20.917 -35.582 1.00 82.56 293 ALA A N 1
ATOM 2213 C CA . ALA A 1 293 ? 0.206 -22.008 -36.008 1.00 82.56 293 ALA A CA 1
ATOM 2214 C C . ALA A 1 293 ? -0.460 -23.394 -35.863 1.00 82.56 293 ALA A C 1
ATOM 2216 O O . ALA A 1 293 ? -0.300 -24.271 -36.723 1.00 82.56 293 ALA A O 1
ATOM 2217 N N . ALA A 1 294 ? -1.248 -23.596 -34.805 1.00 82.94 294 ALA A N 1
ATOM 2218 C CA . ALA A 1 294 ? -2.019 -24.815 -34.584 1.00 82.94 294 ALA A CA 1
ATOM 2219 C C . ALA A 1 294 ? -3.119 -24.999 -35.646 1.00 82.94 294 ALA A C 1
ATOM 2221 O O . ALA A 1 294 ? -3.309 -26.105 -36.153 1.00 82.94 294 ALA A O 1
ATOM 2222 N N . ASP A 1 295 ? -3.796 -23.928 -36.055 1.00 83.38 295 ASP A N 1
ATOM 2223 C CA . ASP A 1 295 ? -4.799 -23.996 -37.120 1.00 83.38 295 ASP A CA 1
ATOM 2224 C C . ASP A 1 295 ? -4.164 -24.177 -38.508 1.00 83.38 295 ASP A C 1
ATOM 2226 O O . ASP A 1 295 ? -4.654 -24.974 -39.316 1.00 83.38 295 ASP A O 1
ATOM 2230 N N . ALA A 1 296 ? -3.017 -23.541 -38.770 1.00 83.25 296 ALA A N 1
ATOM 2231 C CA . ALA A 1 296 ? -2.264 -23.745 -40.008 1.00 83.25 296 ALA A CA 1
ATOM 2232 C C . ALA A 1 296 ? -1.822 -25.211 -40.173 1.00 83.25 296 ALA A C 1
ATOM 2234 O O . ALA A 1 296 ? -1.985 -25.792 -41.251 1.00 83.25 296 ALA A O 1
ATOM 2235 N N . SER A 1 297 ? -1.336 -25.838 -39.094 1.00 81.94 297 SER A N 1
ATOM 2236 C CA . SER A 1 297 ? -0.951 -27.258 -39.097 1.00 81.94 297 SER A CA 1
ATOM 2237 C C . SER A 1 297 ? -2.145 -28.211 -39.251 1.00 81.94 297 SER A C 1
ATOM 2239 O O . SER A 1 297 ? -2.005 -29.253 -39.892 1.00 81.94 297 SER A O 1
ATOM 2241 N N . ARG A 1 298 ? -3.342 -27.840 -38.773 1.00 80.50 298 ARG A N 1
ATOM 2242 C CA . ARG A 1 298 ? -4.583 -28.595 -39.037 1.00 80.50 298 ARG A CA 1
ATOM 2243 C C . ARG A 1 298 ? -5.034 -28.509 -40.492 1.00 80.50 298 ARG A C 1
ATOM 2245 O O . ARG A 1 298 ? -5.527 -29.505 -41.013 1.00 80.50 298 ARG A O 1
ATOM 2252 N N . SER A 1 299 ? -4.851 -27.365 -41.154 1.00 78.31 299 SER A N 1
ATOM 2253 C CA . SER A 1 299 ? -5.272 -27.193 -42.554 1.00 78.31 299 SER A CA 1
ATOM 2254 C C . SER A 1 299 ? -4.385 -27.937 -43.566 1.00 78.31 299 SER A C 1
ATOM 2256 O O . SER A 1 299 ? -4.866 -28.328 -44.627 1.00 78.31 299 SER A O 1
ATOM 2258 N N . ASN A 1 300 ? -3.116 -28.196 -43.221 1.00 70.56 300 ASN A N 1
ATOM 2259 C CA . ASN A 1 300 ? -2.165 -28.899 -44.093 1.00 70.56 300 ASN A CA 1
ATOM 2260 C C . ASN A 1 300 ? -2.251 -30.431 -44.015 1.00 70.56 300 ASN A C 1
ATOM 2262 O O . ASN A 1 300 ? -1.655 -31.118 -44.848 1.00 70.56 300 ASN A O 1
ATOM 2266 N N . ASN A 1 301 ? -3.029 -30.985 -43.082 1.00 62.38 301 ASN A N 1
ATOM 2267 C CA . ASN A 1 301 ? -3.440 -32.380 -43.169 1.00 62.38 301 ASN A CA 1
ATOM 2268 C C . ASN A 1 301 ? -4.605 -32.475 -44.158 1.00 62.38 301 ASN A C 1
ATOM 2270 O O . ASN A 1 301 ? -5.766 -32.267 -43.807 1.00 62.38 301 ASN A O 1
ATOM 2274 N N . ALA A 1 302 ? -4.258 -32.765 -45.415 1.00 53.88 302 ALA A N 1
ATOM 2275 C CA . ALA A 1 302 ? -5.192 -33.049 -46.497 1.00 53.88 302 ALA A CA 1
ATOM 2276 C C . ALA A 1 302 ? -6.318 -33.994 -46.029 1.00 53.88 302 ALA A C 1
ATOM 2278 O O . ALA A 1 302 ? -6.063 -34.885 -45.210 1.00 53.88 302 ALA A O 1
ATOM 2279 N N . PRO A 1 303 ? -7.554 -33.843 -46.548 1.00 53.62 303 PRO A N 1
ATOM 2280 C CA . PRO A 1 303 ? -8.649 -34.730 -46.193 1.00 53.62 303 PRO A CA 1
ATOM 2281 C C . PRO A 1 303 ? -8.200 -36.157 -46.475 1.00 53.62 303 PRO A C 1
ATOM 2283 O O . PRO A 1 303 ? -7.867 -36.490 -47.613 1.00 53.62 303 PRO A O 1
ATOM 2286 N N . PHE A 1 304 ? -8.170 -36.986 -45.432 1.00 48.47 304 PHE A N 1
ATOM 2287 C CA . PHE A 1 304 ? -8.007 -38.422 -45.575 1.00 48.47 304 PHE A CA 1
ATOM 2288 C C . PHE A 1 304 ? -9.068 -38.862 -46.582 1.00 48.47 304 PHE A C 1
ATOM 2290 O O . PHE A 1 304 ? -10.266 -38.840 -46.291 1.00 48.47 304 PHE A O 1
ATOM 2297 N N . THR A 1 305 ? -8.632 -39.147 -47.810 1.00 45.03 305 THR A N 1
ATOM 2298 C CA . THR A 1 305 ? -9.490 -39.615 -48.890 1.00 45.03 305 THR A CA 1
ATOM 2299 C C . THR A 1 305 ? -10.316 -40.755 -48.332 1.00 45.03 305 THR A C 1
ATOM 2301 O O . THR A 1 305 ? -9.762 -41.738 -47.837 1.00 45.03 305 THR A O 1
ATOM 2304 N N . ALA A 1 306 ? -11.635 -40.580 -48.369 1.00 46.50 306 ALA A N 1
ATOM 2305 C CA . ALA A 1 306 ? -12.603 -41.565 -47.940 1.00 46.50 306 ALA A CA 1
ATOM 2306 C C . ALA A 1 306 ? -12.218 -42.935 -48.512 1.00 46.50 306 ALA A C 1
ATOM 2308 O O . ALA A 1 306 ? -12.344 -43.180 -49.715 1.00 46.50 306 ALA A O 1
ATOM 2309 N N . VAL A 1 307 ? -11.738 -43.833 -47.648 1.00 42.31 307 VAL A N 1
ATOM 2310 C CA . VAL A 1 307 ? -11.621 -45.247 -47.987 1.00 42.31 307 VAL A CA 1
ATOM 2311 C C . VAL A 1 307 ? -13.046 -45.733 -48.196 1.00 42.31 307 VAL A C 1
ATOM 2313 O O . VAL A 1 307 ? -13.828 -45.914 -47.262 1.00 42.31 307 VAL A O 1
ATOM 2316 N N . ARG A 1 308 ? -13.397 -45.864 -49.472 1.00 43.41 308 ARG A N 1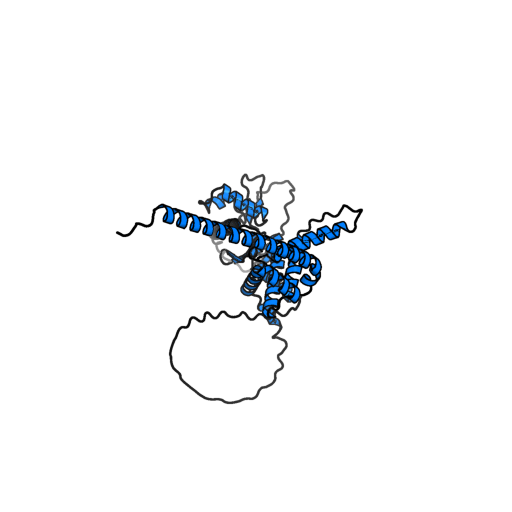
ATOM 2317 C CA . ARG A 1 308 ? -14.647 -46.420 -49.970 1.00 43.41 308 ARG A CA 1
ATOM 2318 C C . ARG A 1 308 ? -14.777 -47.838 -49.406 1.00 43.41 308 ARG A C 1
ATOM 2320 O O . ARG A 1 308 ? -14.119 -48.759 -49.880 1.00 43.41 308 ARG A O 1
ATOM 2327 N N . ARG A 1 309 ? -15.605 -48.007 -48.369 1.00 36.81 309 ARG A N 1
ATOM 2328 C CA . ARG A 1 309 ? -16.023 -49.322 -47.866 1.00 36.81 309 ARG A CA 1
ATOM 2329 C C . ARG A 1 309 ? -16.781 -50.054 -48.974 1.00 36.81 309 ARG A C 1
ATOM 2331 O O . ARG A 1 309 ? -17.902 -49.685 -49.312 1.00 36.81 309 ARG A O 1
ATOM 2338 N N . LEU A 1 310 ? -16.168 -51.104 -49.505 1.00 43.16 310 LEU A N 1
ATOM 2339 C CA . LEU A 1 310 ? -16.833 -52.197 -50.206 1.00 43.16 310 LEU A CA 1
ATOM 2340 C C . LEU A 1 310 ? -16.593 -53.461 -49.379 1.00 43.16 310 LEU A C 1
ATOM 2342 O O . LEU A 1 310 ? -15.446 -53.831 -49.154 1.00 43.16 310 LEU A O 1
ATOM 2346 N N . GLY A 1 311 ? -17.674 -54.108 -48.944 1.00 38.94 311 GLY A N 1
ATOM 2347 C CA . GLY A 1 311 ? -17.638 -55.466 -48.394 1.00 38.94 311 GLY A CA 1
ATOM 2348 C C . GLY A 1 311 ? -18.060 -55.554 -46.932 1.00 38.94 311 GLY A C 1
ATOM 2349 O O . GLY A 1 311 ? -17.465 -54.927 -46.064 1.00 38.94 311 GLY A O 1
ATOM 2350 N N . GLY A 1 312 ? -19.128 -56.314 -46.688 1.00 47.19 312 GLY A N 1
ATOM 2351 C CA . GLY A 1 312 ? -19.771 -56.492 -45.393 1.00 47.1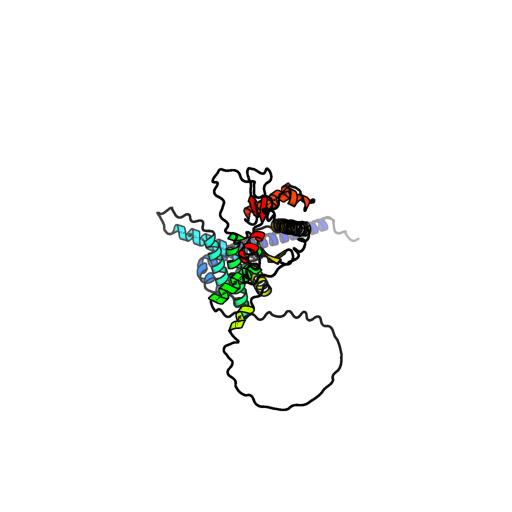9 312 GLY A CA 1
ATOM 2352 C C . GLY A 1 312 ? -18.910 -57.201 -44.349 1.00 47.19 312 GLY A C 1
ATOM 2353 O O . GLY A 1 312 ? -18.013 -57.977 -44.661 1.00 47.19 312 GLY A O 1
ATOM 2354 N N . GLY A 1 313 ? -19.241 -56.936 -43.089 1.00 34.66 313 GLY A N 1
ATOM 2355 C CA . GLY A 1 313 ? -18.623 -57.561 -41.929 1.00 34.66 313 GLY A CA 1
ATOM 2356 C C . GLY A 1 313 ? -19.147 -56.924 -40.651 1.00 34.66 313 GLY A C 1
ATOM 2357 O O . GLY A 1 313 ? -18.697 -55.860 -40.241 1.00 34.66 313 GLY A O 1
ATOM 2358 N N . THR A 1 314 ? -20.152 -57.553 -40.056 1.00 43.19 314 THR A N 1
ATOM 2359 C CA . THR A 1 314 ? -20.646 -57.281 -38.703 1.00 43.19 314 THR A CA 1
ATOM 2360 C C . THR A 1 314 ? -19.546 -57.512 -37.666 1.00 43.19 314 THR A C 1
ATOM 2362 O O . THR A 1 314 ? -18.940 -58.579 -37.703 1.00 43.19 314 THR A O 1
ATOM 2365 N N . MET A 1 315 ? -19.357 -56.580 -36.721 1.00 35.03 315 MET A N 1
ATOM 2366 C CA . MET A 1 315 ? -19.378 -56.803 -35.256 1.00 35.03 315 MET A CA 1
ATOM 2367 C C . MET A 1 315 ? -18.660 -55.685 -34.463 1.00 35.03 315 MET A C 1
ATOM 2369 O O . MET A 1 315 ? -17.564 -55.255 -34.801 1.00 35.03 315 MET A O 1
ATOM 2373 N N . THR A 1 316 ? -19.345 -55.283 -33.384 1.00 37.28 316 THR A N 1
ATOM 2374 C CA . THR A 1 316 ? -18.874 -54.803 -32.064 1.00 37.28 316 THR A CA 1
ATOM 2375 C C . THR A 1 316 ? -18.010 -53.540 -31.921 1.00 37.28 316 THR A C 1
ATOM 2377 O O . THR A 1 316 ? -16.818 -53.530 -32.191 1.00 37.28 316 THR A O 1
ATOM 2380 N N . ALA A 1 317 ? -18.666 -52.517 -31.359 1.00 42.44 317 ALA A N 1
ATOM 2381 C CA . ALA A 1 317 ? -18.247 -51.637 -30.261 1.00 42.44 317 ALA A CA 1
ATOM 2382 C C . ALA A 1 317 ? -16.749 -51.326 -30.056 1.00 42.44 317 ALA A C 1
ATOM 2384 O O . ALA A 1 317 ? -15.987 -52.170 -29.603 1.00 42.44 317 ALA A O 1
ATOM 2385 N N . SER A 1 318 ? -16.406 -50.038 -30.150 1.00 34.75 318 SER A N 1
ATOM 2386 C CA . SER A 1 318 ? -15.764 -49.348 -29.024 1.00 34.75 318 SER A CA 1
ATOM 2387 C C . SER A 1 318 ? -15.954 -47.836 -29.151 1.00 34.75 318 SER A C 1
ATOM 2389 O O . SER A 1 318 ? -15.516 -47.212 -30.117 1.00 34.75 318 SER A O 1
ATOM 2391 N N . ALA A 1 319 ? -16.660 -47.263 -28.180 1.00 41.34 319 ALA A N 1
ATOM 2392 C CA . ALA A 1 319 ? -16.749 -45.833 -27.949 1.00 41.34 319 ALA A CA 1
ATOM 2393 C C . ALA A 1 319 ? -15.602 -45.443 -27.010 1.00 41.34 319 ALA A C 1
ATOM 2395 O O . ALA A 1 319 ? -15.689 -45.700 -25.815 1.00 41.34 319 ALA A O 1
ATOM 2396 N N . ALA A 1 320 ? -14.529 -44.860 -27.545 1.00 40.50 320 ALA A N 1
ATOM 2397 C CA . ALA A 1 320 ? -13.497 -44.191 -26.751 1.00 40.50 320 ALA A CA 1
ATOM 2398 C C . ALA A 1 320 ? -12.599 -43.325 -27.651 1.00 40.50 320 ALA A C 1
ATOM 2400 O O . ALA A 1 320 ? -11.548 -43.776 -28.093 1.00 40.50 320 ALA A O 1
ATOM 2401 N N . SER A 1 321 ? -12.998 -42.081 -27.939 1.00 35.75 321 SER A N 1
ATOM 2402 C CA . SER A 1 321 ? -12.042 -41.043 -28.374 1.00 35.75 321 SER A CA 1
ATOM 2403 C C . SER A 1 321 ? -12.591 -39.619 -28.214 1.00 35.75 321 SER A C 1
ATOM 2405 O O . SER A 1 321 ? -12.506 -38.795 -29.121 1.00 35.75 321 SER A O 1
ATOM 2407 N N . LEU A 1 322 ? -13.182 -39.309 -27.067 1.00 35.03 322 LEU A N 1
ATOM 2408 C CA . LEU A 1 322 ? -13.400 -37.935 -26.621 1.00 35.03 322 LEU A CA 1
ATOM 2409 C C . LEU A 1 322 ? -13.110 -37.933 -25.120 1.00 35.03 322 LEU A C 1
ATOM 2411 O O . LEU A 1 322 ? -13.550 -38.848 -24.433 1.00 35.03 322 LEU A O 1
ATOM 2415 N N . ILE A 1 323 ? -12.399 -36.908 -24.644 1.00 39.06 323 ILE A N 1
ATOM 2416 C CA . ILE A 1 323 ? -11.878 -36.720 -23.274 1.00 39.06 323 ILE A CA 1
ATOM 2417 C C . ILE A 1 323 ? -10.464 -37.298 -23.073 1.00 39.06 323 ILE A C 1
ATOM 2419 O O . ILE A 1 323 ? -10.273 -38.425 -22.637 1.00 39.06 323 ILE A O 1
ATOM 2423 N N . ASN A 1 324 ? -9.461 -36.474 -23.385 1.00 31.08 324 ASN A N 1
ATOM 2424 C CA . ASN A 1 324 ? -8.282 -36.284 -22.534 1.00 31.08 324 ASN A CA 1
ATOM 2425 C C . ASN A 1 324 ? -7.587 -34.985 -22.958 1.00 31.08 324 ASN A C 1
ATOM 2427 O O . ASN A 1 324 ? -6.708 -34.960 -23.815 1.00 31.08 324 ASN A O 1
ATOM 2431 N N . ARG A 1 325 ? -8.037 -33.874 -22.370 1.00 36.41 325 ARG A N 1
ATOM 2432 C CA . ARG A 1 325 ? -7.329 -32.588 -22.386 1.00 36.41 325 ARG A CA 1
ATOM 2433 C C . ARG A 1 325 ? -7.264 -32.060 -20.952 1.00 36.41 325 ARG A C 1
ATOM 2435 O O . ARG A 1 325 ? -7.788 -31.007 -20.635 1.00 36.41 325 ARG A O 1
ATOM 2442 N N . THR A 1 326 ? -6.650 -32.857 -20.088 1.00 32.06 326 THR A N 1
ATOM 2443 C CA . THR A 1 326 ? -6.196 -32.471 -18.748 1.00 32.06 326 THR A CA 1
ATOM 2444 C C . THR A 1 326 ? -4.829 -33.108 -18.562 1.00 32.06 326 THR A C 1
ATOM 2446 O O . THR A 1 326 ? -4.699 -34.204 -18.022 1.00 32.06 326 THR A O 1
ATOM 2449 N N . ALA A 1 327 ? -3.804 -32.456 -19.105 1.00 32.59 327 ALA A N 1
ATOM 2450 C CA . ALA A 1 327 ? -2.442 -32.712 -18.674 1.00 32.59 327 ALA A CA 1
ATOM 2451 C C . ALA A 1 327 ? -2.292 -32.018 -17.317 1.00 32.59 327 ALA A C 1
ATOM 2453 O O . ALA A 1 327 ? -2.170 -30.797 -17.252 1.00 32.59 327 ALA A O 1
ATOM 2454 N N . ALA A 1 328 ? -2.380 -32.797 -16.241 1.00 31.75 328 ALA A N 1
ATOM 2455 C CA . ALA A 1 328 ? -1.907 -32.369 -14.938 1.00 31.75 328 ALA A CA 1
ATOM 2456 C C . ALA A 1 328 ? -0.412 -32.054 -15.080 1.00 31.75 328 ALA A C 1
ATOM 2458 O O . ALA A 1 328 ? 0.401 -32.948 -15.318 1.00 31.75 328 ALA A O 1
ATOM 2459 N N . ALA A 1 329 ? -0.063 -30.772 -15.003 1.00 31.31 329 ALA A N 1
ATOM 2460 C CA . ALA A 1 329 ? 1.315 -30.330 -14.913 1.00 31.31 329 ALA A CA 1
ATOM 2461 C C . ALA A 1 329 ? 1.815 -30.622 -13.494 1.00 31.31 329 ALA A C 1
ATOM 2463 O O . ALA A 1 329 ? 1.797 -29.764 -12.616 1.00 31.31 329 ALA A O 1
ATOM 2464 N N . THR A 1 330 ? 2.245 -31.858 -13.249 1.00 30.16 330 THR A N 1
ATOM 2465 C CA . THR A 1 330 ? 3.074 -32.170 -12.088 1.00 30.16 330 THR A CA 1
ATOM 2466 C C . THR A 1 330 ? 4.430 -31.506 -12.331 1.00 30.16 330 THR A C 1
ATOM 2468 O O . THR A 1 330 ? 5.259 -32.038 -13.070 1.00 30.16 330 THR A O 1
ATOM 2471 N N . MET A 1 331 ? 4.642 -30.308 -11.774 1.00 31.89 331 MET A N 1
ATOM 2472 C CA . MET A 1 331 ? 5.942 -29.631 -11.808 1.00 31.89 331 MET A CA 1
ATOM 2473 C C . MET A 1 331 ? 6.941 -30.433 -10.971 1.00 31.89 331 MET A C 1
ATOM 2475 O O . MET A 1 331 ? 7.100 -30.222 -9.772 1.00 31.89 331 MET A O 1
ATOM 2479 N N . SER A 1 332 ? 7.591 -31.386 -11.628 1.00 29.72 332 SER A N 1
ATOM 2480 C CA . SER A 1 332 ? 8.812 -32.020 -11.146 1.00 29.72 332 SER A CA 1
ATOM 2481 C C . SER A 1 332 ? 9.961 -31.229 -11.758 1.00 29.72 332 SER A C 1
ATOM 2483 O O . SER A 1 332 ? 10.051 -31.138 -12.982 1.00 29.72 332 SER A O 1
ATOM 2485 N N . LEU A 1 333 ? 10.812 -30.636 -10.924 1.00 33.31 333 LEU A N 1
ATOM 2486 C CA . LEU A 1 333 ? 12.097 -30.091 -11.358 1.00 33.31 333 LEU A CA 1
ATOM 2487 C C . LEU A 1 333 ? 12.896 -31.254 -11.987 1.00 33.31 333 LEU A C 1
ATOM 2489 O O . LEU A 1 333 ? 13.064 -32.270 -11.309 1.00 33.31 333 LEU A O 1
ATOM 2493 N N . PRO A 1 334 ? 13.326 -31.189 -13.261 1.00 36.59 334 PRO A N 1
ATOM 2494 C CA . PRO A 1 334 ? 13.953 -32.335 -13.903 1.00 36.59 334 PRO A CA 1
ATOM 2495 C C . PRO A 1 334 ? 15.370 -32.511 -13.355 1.00 36.59 334 PRO A C 1
ATOM 2497 O O . PRO A 1 334 ? 16.270 -31.716 -13.619 1.00 36.59 334 PRO A O 1
ATOM 2500 N N . GLU A 1 335 ? 15.555 -33.568 -12.569 1.00 35.81 335 GLU A N 1
ATOM 2501 C CA . GLU A 1 335 ? 16.862 -34.027 -12.121 1.00 35.81 335 GLU A CA 1
ATOM 2502 C C . GLU A 1 335 ? 17.589 -34.685 -13.301 1.00 35.81 335 GLU A C 1
ATOM 2504 O O . GLU A 1 335 ? 17.098 -35.627 -13.929 1.00 35.81 335 GLU A O 1
ATOM 2509 N N . ALA A 1 336 ? 18.753 -34.131 -13.640 1.00 44.75 336 ALA A N 1
ATOM 2510 C CA . ALA A 1 336 ? 19.559 -34.549 -14.773 1.00 44.75 336 ALA A CA 1
ATOM 2511 C C . ALA A 1 336 ? 20.025 -36.002 -14.610 1.00 44.75 336 ALA A C 1
ATOM 2513 O O . ALA A 1 336 ? 20.911 -36.301 -13.810 1.00 44.75 336 ALA A O 1
ATOM 2514 N N . THR A 1 337 ? 19.479 -36.903 -15.425 1.00 39.28 337 THR A N 1
ATOM 2515 C CA . THR A 1 337 ? 20.107 -38.196 -15.704 1.00 39.28 337 THR A CA 1
ATOM 2516 C C . THR A 1 337 ? 20.265 -38.397 -17.204 1.00 39.28 337 THR A C 1
ATOM 2518 O O . THR A 1 337 ? 19.356 -38.195 -18.004 1.00 39.28 337 THR A O 1
ATOM 2521 N N . ASP A 1 338 ? 21.505 -38.710 -17.551 1.00 52.31 338 ASP A N 1
ATOM 2522 C CA . ASP A 1 338 ? 22.115 -38.657 -18.870 1.00 52.31 338 ASP A CA 1
ATOM 2523 C C . ASP A 1 338 ? 21.894 -39.956 -19.679 1.00 52.31 338 ASP A C 1
ATOM 2525 O O . ASP A 1 338 ? 21.760 -41.046 -19.120 1.00 52.31 338 ASP A O 1
ATOM 2529 N N . ARG A 1 339 ? 22.039 -39.797 -21.003 1.00 44.81 339 ARG A N 1
ATOM 2530 C CA . ARG A 1 339 ? 22.368 -40.772 -22.068 1.00 44.81 339 ARG A CA 1
ATOM 2531 C C . ARG A 1 339 ? 21.256 -41.500 -22.823 1.00 44.81 339 ARG A C 1
ATOM 2533 O O . ARG A 1 339 ? 20.748 -42.533 -22.406 1.00 44.81 339 ARG A O 1
ATOM 2540 N N . GLY A 1 340 ? 21.131 -41.094 -24.092 1.00 43.59 340 GLY A N 1
ATOM 2541 C CA . GLY A 1 340 ? 20.951 -42.036 -25.201 1.00 43.59 340 GLY A CA 1
ATOM 2542 C C . GLY A 1 340 ? 19.948 -41.602 -26.264 1.00 43.59 340 GLY A C 1
ATOM 2543 O O . GLY A 1 340 ? 18.807 -42.036 -26.236 1.00 43.59 340 GLY A O 1
ATOM 2544 N N . SER A 1 341 ? 20.401 -40.783 -27.218 1.00 51.91 341 SER A N 1
ATOM 2545 C CA . SER A 1 341 ? 19.856 -40.642 -28.581 1.00 51.91 341 SER A CA 1
ATOM 2546 C C . SER A 1 341 ? 18.336 -40.811 -28.763 1.00 51.91 341 SER A C 1
ATOM 2548 O O . SER A 1 341 ? 17.852 -41.847 -29.217 1.00 51.91 341 SER A O 1
ATOM 2550 N N . SER A 1 342 ? 17.587 -39.739 -28.548 1.00 41.47 342 SER A N 1
ATOM 2551 C CA . SER A 1 342 ? 16.416 -39.435 -29.371 1.00 41.47 342 SER A CA 1
ATOM 2552 C C . SER A 1 342 ? 16.276 -37.917 -29.439 1.00 41.47 342 SER A C 1
ATOM 2554 O O . SER A 1 342 ? 16.632 -37.208 -28.503 1.00 41.47 342 SER A O 1
ATOM 2556 N N . SER A 1 343 ? 15.906 -37.429 -30.617 1.00 45.41 343 SER A N 1
ATOM 2557 C CA . SER A 1 343 ? 15.741 -36.021 -30.984 1.00 45.41 343 SER A CA 1
ATOM 2558 C C . SER A 1 343 ? 15.106 -35.169 -29.874 1.00 45.41 343 SER A C 1
ATOM 2560 O O . SER A 1 343 ? 14.152 -35.636 -29.249 1.00 45.41 343 SER A O 1
ATOM 2562 N N . PRO A 1 344 ? 15.581 -33.925 -29.653 1.00 42.62 344 PRO A N 1
ATOM 2563 C CA . PRO A 1 344 ? 14.995 -33.039 -28.654 1.00 42.62 344 PRO A CA 1
ATOM 2564 C C . PRO A 1 344 ? 13.500 -32.855 -28.957 1.00 42.62 344 PRO A C 1
ATOM 2566 O O . PRO A 1 344 ? 13.155 -32.688 -30.133 1.00 42.62 344 PRO A O 1
ATOM 2569 N N . PRO A 1 345 ? 12.604 -32.905 -27.955 1.00 41.06 345 PRO A N 1
ATOM 2570 C CA . PRO A 1 345 ? 11.196 -32.599 -28.163 1.00 41.06 345 PRO A CA 1
ATOM 2571 C C . PRO A 1 345 ? 11.085 -31.164 -28.686 1.00 41.06 345 PRO A C 1
ATOM 2573 O O . PRO A 1 345 ? 11.280 -30.191 -27.966 1.00 41.06 345 PRO A O 1
ATOM 2576 N N . SER A 1 346 ? 10.837 -31.035 -29.984 1.00 48.75 346 SER A N 1
ATOM 2577 C CA . SER A 1 346 ? 10.698 -29.755 -30.656 1.00 48.75 346 SER A CA 1
ATOM 2578 C C . SER A 1 346 ? 9.303 -29.178 -30.397 1.00 48.75 346 SER A C 1
ATOM 2580 O O . SER A 1 346 ? 8.295 -29.797 -30.741 1.00 48.75 346 SER A O 1
ATOM 2582 N N . THR A 1 347 ? 9.279 -27.945 -29.885 1.00 48.41 347 THR A N 1
ATOM 2583 C CA . THR A 1 347 ? 8.244 -26.926 -30.160 1.00 48.41 347 THR A CA 1
ATOM 2584 C C . THR A 1 347 ? 6.968 -26.912 -29.302 1.00 48.41 347 THR A C 1
ATOM 2586 O O . THR A 1 347 ? 6.023 -26.214 -29.657 1.00 48.41 347 THR A O 1
ATOM 2589 N N . THR A 1 348 ? 6.924 -27.566 -28.136 1.00 49.50 348 THR A N 1
ATOM 2590 C CA . THR A 1 348 ? 5.823 -27.352 -27.159 1.00 49.50 348 THR A CA 1
ATOM 2591 C C . THR A 1 348 ? 6.185 -26.489 -25.945 1.00 49.50 348 THR A C 1
ATOM 2593 O O . THR A 1 348 ? 5.307 -26.210 -25.137 1.00 49.50 348 THR A O 1
ATOM 2596 N N . ASP A 1 349 ? 7.410 -25.959 -25.870 1.00 49.66 349 ASP A N 1
ATOM 2597 C CA . ASP A 1 349 ? 7.836 -24.976 -24.848 1.00 49.66 349 ASP A CA 1
ATOM 2598 C C . ASP A 1 349 ? 7.191 -23.579 -25.004 1.00 49.66 349 ASP A C 1
ATOM 2600 O O . ASP A 1 349 ? 7.412 -22.674 -24.203 1.00 49.66 349 ASP A O 1
ATOM 2604 N N . SER A 1 350 ? 6.387 -23.355 -26.044 1.00 51.16 350 SER A N 1
ATOM 2605 C CA . SER A 1 350 ? 6.089 -22.010 -26.545 1.00 51.16 350 SER A CA 1
ATOM 2606 C C . SER A 1 350 ? 4.677 -21.518 -26.222 1.00 51.16 350 SER A C 1
ATOM 2608 O O . SER A 1 350 ? 3.995 -20.994 -27.094 1.00 51.16 350 SER A O 1
ATOM 2610 N N . ILE A 1 351 ? 4.231 -21.604 -24.973 1.00 54.16 351 ILE A N 1
ATOM 2611 C CA . ILE A 1 351 ? 3.317 -20.564 -24.474 1.00 54.16 351 ILE A CA 1
ATOM 2612 C C . ILE A 1 351 ? 4.174 -19.716 -23.551 1.00 54.16 351 ILE A C 1
ATOM 2614 O O . ILE A 1 351 ? 4.187 -19.935 -22.344 1.00 54.16 351 ILE A O 1
ATOM 2618 N N . ALA A 1 352 ? 4.980 -18.836 -24.154 1.00 59.47 352 ALA A N 1
ATOM 2619 C CA . ALA A 1 352 ? 5.986 -18.037 -23.468 1.00 59.47 352 ALA A CA 1
ATOM 2620 C C . ALA A 1 352 ? 5.331 -17.214 -22.347 1.00 59.47 352 ALA A C 1
ATOM 2622 O O . ALA A 1 352 ? 4.788 -16.133 -22.563 1.00 59.47 352 ALA A O 1
ATOM 2623 N N . ALA A 1 353 ? 5.351 -17.770 -21.136 1.00 79.75 353 ALA A N 1
ATOM 2624 C CA . ALA A 1 353 ? 4.976 -17.084 -19.906 1.00 79.75 353 ALA A CA 1
ATOM 2625 C C . ALA A 1 353 ? 6.139 -16.235 -19.362 1.00 79.75 353 ALA A C 1
ATOM 2627 O O . ALA A 1 353 ? 6.015 -15.626 -18.299 1.00 79.75 353 ALA A O 1
ATOM 2628 N N . TYR A 1 354 ? 7.250 -16.188 -20.103 1.00 92.19 354 TYR A N 1
ATOM 2629 C CA . TYR A 1 354 ? 8.388 -15.325 -19.855 1.00 92.19 354 TYR A CA 1
ATOM 2630 C C . TYR A 1 354 ? 8.515 -14.267 -20.949 1.00 92.19 354 TYR A C 1
ATOM 2632 O O . TYR A 1 354 ? 8.091 -14.468 -22.088 1.00 92.19 354 TYR A O 1
ATOM 2640 N N . CYS A 1 355 ? 9.173 -13.165 -20.618 1.00 94.50 355 CYS A N 1
ATOM 2641 C CA . CYS A 1 355 ? 9.648 -12.192 -21.591 1.00 94.50 355 CYS A CA 1
ATOM 2642 C C . CYS A 1 355 ? 11.141 -11.932 -21.390 1.00 94.50 355 CYS A C 1
ATOM 2644 O O . CYS A 1 355 ? 11.698 -12.134 -20.308 1.00 94.50 355 CYS A O 1
ATOM 2646 N N . THR A 1 356 ? 11.818 -11.519 -22.457 1.00 95.56 356 THR A N 1
ATOM 2647 C CA . THR A 1 356 ? 13.207 -11.064 -22.374 1.00 95.56 356 THR A CA 1
ATOM 2648 C C . THR A 1 356 ? 13.255 -9.552 -22.188 1.00 95.56 356 THR A C 1
ATOM 2650 O O . THR A 1 356 ? 12.331 -8.822 -22.557 1.00 95.56 356 THR A O 1
ATOM 2653 N N . LYS A 1 357 ? 14.366 -9.058 -21.638 1.00 96.06 357 LYS A N 1
ATOM 2654 C CA . LYS A 1 357 ? 14.589 -7.616 -21.475 1.00 96.06 357 LYS A CA 1
ATOM 2655 C C . LYS A 1 357 ? 14.489 -6.859 -22.807 1.00 96.06 357 LYS A C 1
ATOM 2657 O O . LYS A 1 357 ? 13.908 -5.777 -22.855 1.00 96.06 357 LYS A O 1
ATOM 2662 N N . ASP A 1 358 ? 14.985 -7.456 -23.890 1.00 96.19 358 ASP A N 1
ATOM 2663 C CA . ASP A 1 358 ? 14.927 -6.868 -25.231 1.00 96.19 358 ASP A CA 1
ATOM 2664 C C . ASP A 1 358 ? 13.489 -6.766 -25.757 1.00 96.19 358 ASP A C 1
ATOM 2666 O O . ASP A 1 358 ? 13.123 -5.749 -26.344 1.00 96.19 358 ASP A O 1
ATOM 2670 N N . GLN A 1 359 ? 12.647 -7.775 -25.495 1.00 95.69 359 GLN A N 1
ATOM 2671 C CA . GLN A 1 359 ? 11.222 -7.739 -25.847 1.00 95.69 359 GLN A CA 1
ATOM 2672 C C . GLN A 1 359 ? 10.480 -6.638 -25.081 1.00 95.69 359 GLN A C 1
ATOM 2674 O O . GLN A 1 359 ? 9.703 -5.892 -25.675 1.00 95.69 359 GLN A O 1
ATOM 2679 N N . LEU A 1 360 ? 10.748 -6.496 -23.779 1.00 96.50 360 LEU A N 1
ATOM 2680 C CA . LEU A 1 360 ? 10.155 -5.430 -22.967 1.00 96.50 360 LEU A CA 1
ATOM 2681 C C . LEU A 1 360 ? 10.565 -4.039 -23.467 1.00 96.50 360 LEU A C 1
ATOM 2683 O O . LEU A 1 360 ? 9.729 -3.144 -23.549 1.00 96.50 360 LEU A O 1
ATOM 2687 N N . HIS A 1 361 ? 11.830 -3.856 -23.844 1.00 97.25 361 HIS A N 1
ATOM 2688 C CA . HIS A 1 361 ? 12.301 -2.586 -24.395 1.00 97.25 361 HIS A CA 1
ATOM 2689 C C . HIS A 1 361 ? 11.742 -2.286 -25.787 1.00 97.25 361 HIS A C 1
ATOM 2691 O O . HIS A 1 361 ? 11.471 -1.128 -26.096 1.00 97.25 361 HIS A O 1
ATOM 2697 N N . ALA A 1 362 ? 11.540 -3.310 -26.621 1.00 96.94 362 ALA A N 1
ATOM 2698 C CA . ALA A 1 362 ? 10.911 -3.144 -27.927 1.00 96.94 362 ALA A CA 1
ATOM 2699 C C . ALA A 1 362 ? 9.470 -2.611 -27.807 1.00 96.94 362 ALA A C 1
ATOM 2701 O O . ALA A 1 362 ? 9.071 -1.750 -28.589 1.00 96.94 362 ALA A O 1
ATOM 2702 N N . GLU A 1 363 ? 8.714 -3.066 -26.803 1.00 97.00 363 GLU A N 1
ATOM 2703 C CA . GLU A 1 363 ? 7.361 -2.566 -26.516 1.00 97.00 363 GLU A CA 1
ATOM 2704 C C . GLU A 1 363 ? 7.350 -1.219 -25.770 1.00 97.00 363 GLU A C 1
ATOM 2706 O O . GLU A 1 363 ? 6.391 -0.453 -25.885 1.00 97.00 363 GLU A O 1
ATOM 2711 N N . LEU A 1 364 ? 8.419 -0.892 -25.035 1.00 97.00 364 LEU A N 1
ATOM 2712 C CA . LEU A 1 364 ? 8.574 0.356 -24.279 1.00 97.00 364 LEU A CA 1
ATOM 2713 C C . LEU A 1 364 ? 9.754 1.197 -24.804 1.00 97.00 364 LEU A C 1
ATOM 2715 O O . LEU A 1 364 ? 10.681 1.496 -24.051 1.00 97.00 364 LEU A O 1
ATOM 2719 N N . PRO A 1 365 ? 9.718 1.678 -26.063 1.00 96.31 365 PRO A N 1
ATOM 2720 C CA . PRO A 1 365 ? 10.864 2.349 -26.691 1.00 96.31 365 PRO A CA 1
ATOM 2721 C C . PRO A 1 365 ? 11.226 3.697 -26.047 1.00 96.31 365 PRO A C 1
ATOM 2723 O O . PRO A 1 365 ? 12.305 4.235 -26.272 1.00 96.31 365 PRO A O 1
ATOM 2726 N N . HIS A 1 366 ? 10.316 4.268 -25.254 1.00 96.81 366 HIS A N 1
ATOM 2727 C CA . HIS A 1 366 ? 10.528 5.517 -24.524 1.00 96.81 366 HIS A CA 1
ATOM 2728 C C . HIS A 1 366 ? 11.193 5.302 -23.153 1.00 96.81 366 HIS A C 1
ATOM 2730 O O . HIS A 1 366 ? 11.512 6.276 -22.469 1.00 96.81 366 HIS A O 1
ATOM 2736 N N . TRP A 1 367 ? 11.394 4.049 -22.730 1.00 97.62 367 TRP A N 1
ATOM 2737 C CA . TRP A 1 367 ? 12.071 3.728 -21.480 1.00 97.62 367 TRP A CA 1
ATOM 2738 C C . TRP A 1 367 ? 13.560 3.520 -21.718 1.00 97.62 367 TRP A C 1
ATOM 2740 O O . TRP A 1 367 ? 13.941 2.604 -22.444 1.00 97.62 367 TRP A O 1
ATOM 2750 N N . PRO A 1 368 ? 14.435 4.310 -21.074 1.00 96.81 368 PRO A N 1
ATOM 2751 C CA . PRO A 1 368 ? 15.854 4.026 -21.147 1.00 96.81 368 PRO A CA 1
ATOM 2752 C C . PRO A 1 368 ? 16.164 2.708 -20.420 1.00 96.81 368 PRO A C 1
ATOM 2754 O O . PRO A 1 368 ? 15.576 2.404 -19.380 1.00 96.81 368 PRO A O 1
ATOM 2757 N N . MET A 1 369 ? 17.142 1.955 -20.933 1.00 96.50 369 MET A N 1
ATOM 2758 C CA . MET A 1 369 ? 17.554 0.640 -20.410 1.00 96.50 369 MET A CA 1
ATOM 2759 C C . MET A 1 369 ? 17.763 0.602 -18.890 1.00 96.50 369 MET A C 1
ATOM 2761 O O . MET A 1 369 ? 17.308 -0.329 -18.237 1.00 96.50 369 MET A O 1
ATOM 2765 N N . HIS A 1 370 ? 18.380 1.634 -18.308 1.00 96.75 370 HIS A N 1
ATOM 2766 C CA . HIS A 1 370 ? 18.625 1.693 -16.863 1.00 96.75 370 HIS A CA 1
ATOM 2767 C C . HIS A 1 370 ? 17.336 1.816 -16.030 1.00 96.75 370 HIS A C 1
ATOM 2769 O O . HIS A 1 370 ? 17.290 1.327 -14.906 1.00 96.75 370 HIS A O 1
ATOM 2775 N N . ARG A 1 371 ? 16.283 2.459 -16.559 1.00 96.19 371 ARG A N 1
ATOM 2776 C CA . ARG A 1 371 ? 14.977 2.550 -15.886 1.00 96.19 371 ARG A CA 1
ATOM 2777 C C . ARG A 1 371 ? 14.262 1.208 -15.938 1.00 96.19 371 ARG A C 1
ATOM 2779 O O . ARG A 1 371 ? 13.707 0.785 -14.932 1.00 96.19 371 ARG A O 1
ATOM 2786 N N . LEU A 1 372 ? 14.331 0.528 -17.085 1.00 96.81 372 LEU A N 1
ATOM 2787 C CA . LEU A 1 372 ? 13.832 -0.838 -17.232 1.00 96.81 372 LEU A CA 1
ATOM 2788 C C . LEU A 1 372 ? 14.532 -1.788 -16.247 1.00 96.81 372 LEU A C 1
ATOM 2790 O O . LEU A 1 372 ? 13.854 -2.549 -15.566 1.00 96.81 372 LEU A O 1
ATOM 2794 N N . ASP A 1 373 ? 15.858 -1.688 -16.110 1.00 96.12 373 ASP A N 1
ATOM 2795 C CA . ASP A 1 373 ? 16.632 -2.448 -15.119 1.00 96.12 373 ASP A CA 1
ATOM 2796 C C . ASP 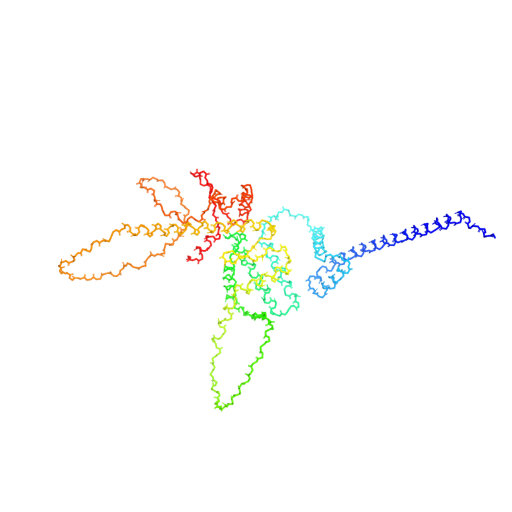A 1 373 ? 16.229 -2.132 -13.681 1.00 96.12 373 ASP A C 1
ATOM 2798 O O . ASP A 1 373 ? 16.044 -3.047 -12.884 1.00 96.12 373 ASP A O 1
ATOM 2802 N N . ALA A 1 374 ? 16.073 -0.851 -13.341 1.00 94.06 374 ALA A N 1
ATOM 2803 C CA . ALA A 1 374 ? 15.662 -0.443 -12.002 1.00 94.06 374 ALA A CA 1
ATOM 2804 C C . ALA A 1 374 ? 14.258 -0.964 -11.657 1.00 94.06 374 ALA A C 1
ATOM 2806 O O . ALA A 1 374 ? 14.043 -1.477 -10.561 1.00 94.06 374 ALA A O 1
ATOM 2807 N N . ALA A 1 375 ? 13.320 -0.886 -12.602 1.00 94.94 375 ALA A N 1
ATOM 2808 C CA . ALA A 1 375 ? 11.954 -1.360 -12.418 1.00 94.94 375 ALA A CA 1
ATOM 2809 C C . ALA A 1 375 ? 11.873 -2.897 -12.352 1.00 94.94 375 ALA A C 1
ATOM 2811 O O . ALA A 1 375 ? 11.198 -3.434 -11.474 1.00 94.94 375 ALA A O 1
ATOM 2812 N N . LEU A 1 376 ? 12.610 -3.619 -13.207 1.00 95.81 376 LEU A N 1
ATOM 2813 C CA . LEU A 1 376 ? 12.745 -5.079 -13.113 1.00 95.81 376 LEU A CA 1
ATOM 2814 C C . LEU A 1 376 ? 13.429 -5.500 -11.808 1.00 95.81 376 LEU A C 1
ATOM 2816 O O . LEU A 1 376 ? 13.001 -6.463 -11.181 1.00 95.81 376 LEU A O 1
ATOM 2820 N N . GLY A 1 377 ? 14.452 -4.764 -11.371 1.00 94.44 377 GLY A N 1
ATOM 2821 C CA . GLY A 1 377 ? 15.115 -4.965 -10.085 1.00 94.44 377 GLY A CA 1
ATOM 2822 C C . GLY A 1 377 ? 14.158 -4.778 -8.910 1.00 94.44 377 GLY A C 1
ATOM 2823 O O . GLY A 1 377 ? 14.146 -5.604 -8.003 1.00 94.44 377 GLY A O 1
ATOM 2824 N N . GLY A 1 378 ? 13.302 -3.753 -8.958 1.00 90.69 378 GLY A N 1
ATOM 2825 C CA . GLY A 1 378 ? 12.222 -3.555 -7.990 1.00 90.69 378 GLY A CA 1
ATOM 2826 C C . GLY A 1 378 ? 11.247 -4.732 -7.966 1.00 90.69 378 GLY A C 1
ATOM 2827 O O . GLY A 1 378 ? 11.007 -5.308 -6.912 1.00 90.69 378 GLY A O 1
ATOM 2828 N N . LEU A 1 379 ? 10.766 -5.172 -9.133 1.00 92.69 379 LEU A N 1
ATOM 2829 C CA . LEU A 1 379 ? 9.867 -6.326 -9.245 1.00 92.69 379 LEU A CA 1
ATOM 2830 C C . LEU A 1 379 ? 10.498 -7.645 -8.766 1.00 92.69 379 LEU A C 1
ATOM 2832 O O . LEU A 1 379 ? 9.786 -8.486 -8.215 1.00 92.69 379 LEU A O 1
ATOM 2836 N N . LEU A 1 380 ? 11.807 -7.828 -8.965 1.00 93.38 380 LEU A N 1
ATOM 2837 C CA . LEU A 1 380 ? 12.571 -8.970 -8.451 1.00 93.38 380 LEU A CA 1
ATOM 2838 C C . LEU A 1 380 ? 12.697 -8.920 -6.924 1.00 93.38 380 LEU A C 1
ATOM 2840 O O . LEU A 1 380 ? 12.462 -9.927 -6.261 1.00 93.38 380 LEU A O 1
ATOM 2844 N N . LEU A 1 381 ? 13.032 -7.754 -6.361 1.00 90.44 381 LEU A N 1
ATOM 2845 C CA . LEU A 1 381 ? 13.116 -7.547 -4.909 1.00 90.44 381 LEU A CA 1
ATOM 2846 C C . LEU A 1 381 ? 11.760 -7.747 -4.225 1.00 90.44 381 LEU A C 1
ATOM 2848 O O . LEU A 1 381 ? 11.687 -8.318 -3.138 1.00 90.44 381 LEU A O 1
ATOM 2852 N N . ASP A 1 382 ? 10.690 -7.327 -4.893 1.00 87.75 382 ASP A N 1
ATOM 2853 C CA . ASP A 1 382 ? 9.313 -7.481 -4.430 1.00 87.75 382 ASP A CA 1
ATOM 2854 C C . ASP A 1 382 ? 8.779 -8.913 -4.596 1.00 87.75 382 ASP A C 1
ATOM 2856 O O . ASP A 1 382 ? 7.707 -9.240 -4.075 1.00 87.75 382 ASP A O 1
ATOM 2860 N N . GLY A 1 383 ? 9.515 -9.766 -5.316 1.00 89.50 383 GLY A N 1
ATOM 2861 C CA . GLY A 1 383 ? 9.146 -11.147 -5.603 1.00 89.50 383 GLY A CA 1
ATOM 2862 C C . GLY A 1 383 ? 8.002 -11.291 -6.605 1.00 89.50 383 GLY A C 1
ATOM 2863 O O . GLY A 1 383 ? 7.391 -12.346 -6.654 1.00 89.50 383 GLY A O 1
ATOM 2864 N N . SER A 1 384 ? 7.687 -10.256 -7.388 1.00 90.56 384 SER A N 1
ATOM 2865 C CA . SER A 1 384 ? 6.631 -10.287 -8.418 1.00 90.56 384 SER A CA 1
ATOM 2866 C C . SER A 1 384 ? 7.109 -10.917 -9.733 1.00 90.56 384 SER A C 1
ATOM 2868 O O . SER A 1 384 ? 6.307 -11.387 -10.545 1.00 90.56 384 SER A O 1
ATOM 2870 N N . VAL A 1 385 ? 8.425 -10.908 -9.955 1.00 94.56 385 VAL A N 1
ATOM 2871 C CA . VAL A 1 385 ? 9.087 -11.467 -11.136 1.00 94.56 385 VAL A CA 1
ATOM 2872 C C . VAL A 1 385 ? 10.173 -12.433 -10.688 1.00 94.56 385 VAL A C 1
ATOM 2874 O O . VAL A 1 385 ? 10.885 -12.160 -9.726 1.00 94.56 385 VAL A O 1
ATOM 2877 N N . TRP A 1 386 ? 10.318 -13.550 -11.394 1.00 94.44 386 TRP A N 1
ATOM 2878 C CA . TRP A 1 386 ? 11.443 -14.472 -11.267 1.00 94.44 386 TRP A CA 1
ATOM 2879 C C . TRP A 1 386 ? 12.358 -14.351 -12.478 1.00 94.44 386 TRP A C 1
ATOM 2881 O O . TRP A 1 386 ? 11.894 -14.141 -13.597 1.00 94.44 386 TRP A O 1
ATOM 2891 N N . ILE A 1 387 ? 13.661 -14.485 -12.253 1.00 95.62 387 ILE A N 1
ATOM 2892 C CA . ILE A 1 387 ? 14.660 -14.489 -13.317 1.00 95.62 387 ILE A CA 1
ATOM 2893 C C . ILE A 1 387 ? 15.183 -15.908 -13.515 1.00 95.62 387 ILE A C 1
ATOM 2895 O O . ILE A 1 387 ? 15.598 -16.570 -12.567 1.00 95.62 387 ILE A O 1
ATOM 2899 N N . ASP A 1 388 ? 15.154 -16.357 -14.758 1.00 95.12 388 ASP A N 1
ATOM 2900 C CA . ASP A 1 388 ? 15.750 -17.601 -15.209 1.00 95.12 388 ASP A CA 1
ATOM 2901 C C . ASP A 1 388 ? 17.009 -17.260 -16.015 1.00 95.12 388 ASP A C 1
ATOM 2903 O O . ASP A 1 388 ? 16.953 -16.621 -17.072 1.00 95.12 388 ASP A O 1
ATOM 2907 N N . ASN A 1 389 ? 18.154 -17.630 -15.442 1.00 93.94 389 ASN A N 1
ATOM 2908 C CA . ASN A 1 389 ? 19.479 -17.444 -16.017 1.00 93.94 389 ASN A CA 1
ATOM 2909 C C . ASN A 1 389 ? 20.014 -18.809 -16.451 1.00 93.94 389 ASN A C 1
ATOM 2911 O O . ASN A 1 389 ? 20.945 -19.348 -15.851 1.00 93.94 389 ASN A O 1
ATOM 2915 N N . ASP A 1 390 ? 19.401 -19.377 -17.481 1.00 88.69 390 ASP A N 1
ATOM 2916 C CA . ASP A 1 390 ? 19.885 -20.601 -18.101 1.00 88.69 390 ASP A CA 1
ATOM 2917 C C . ASP A 1 390 ? 21.299 -20.390 -18.656 1.00 88.69 390 ASP A C 1
ATOM 2919 O O . ASP A 1 390 ? 21.521 -19.549 -19.526 1.00 88.69 390 ASP A O 1
ATOM 2923 N N . ALA A 1 391 ? 22.266 -21.197 -18.205 1.00 74.62 391 ALA A N 1
ATOM 2924 C CA . ALA A 1 391 ? 23.666 -21.103 -18.642 1.00 74.62 391 ALA A CA 1
ATOM 2925 C C . ALA A 1 391 ? 23.849 -21.301 -20.161 1.00 74.62 391 ALA A C 1
ATOM 2927 O O . ALA A 1 391 ? 24.884 -20.940 -20.721 1.00 74.62 391 ALA A O 1
ATOM 2928 N N . THR A 1 392 ? 22.856 -21.894 -20.828 1.00 86.88 392 THR A N 1
ATOM 2929 C CA . THR A 1 392 ? 22.849 -22.160 -22.270 1.00 86.88 392 THR A CA 1
ATOM 2930 C C . THR A 1 392 ? 22.389 -20.962 -23.092 1.00 86.88 392 THR A C 1
ATOM 2932 O O . THR A 1 392 ? 22.768 -20.846 -24.258 1.00 86.88 392 THR A O 1
ATOM 2935 N N . THR A 1 393 ? 21.602 -20.055 -22.510 1.00 83.81 393 THR A N 1
ATOM 2936 C CA . THR A 1 393 ? 21.097 -18.870 -23.200 1.00 83.81 393 THR A CA 1
ATOM 2937 C C . THR A 1 393 ? 21.738 -17.613 -22.647 1.00 83.81 393 THR A C 1
ATOM 2939 O O . THR A 1 393 ? 21.659 -17.322 -21.462 1.00 83.81 393 THR A O 1
ATOM 2942 N N . THR A 1 394 ? 22.330 -16.806 -23.524 1.00 90.88 394 THR A N 1
ATOM 2943 C CA . THR A 1 394 ? 22.958 -15.528 -23.143 1.00 90.88 394 THR A CA 1
ATOM 2944 C C . THR A 1 394 ? 21.944 -14.486 -22.648 1.00 90.88 394 THR A C 1
ATOM 2946 O O . THR A 1 394 ? 22.331 -13.443 -22.129 1.00 90.88 394 THR A O 1
ATOM 2949 N N . THR A 1 395 ? 20.646 -14.752 -22.806 1.00 93.62 395 THR A N 1
ATOM 2950 C CA . THR A 1 395 ? 19.563 -13.824 -22.487 1.00 93.62 395 THR A CA 1
ATOM 2951 C C . THR A 1 395 ? 18.791 -14.309 -21.267 1.00 93.62 395 THR A C 1
ATOM 2953 O O . THR A 1 395 ? 18.169 -15.368 -21.310 1.00 93.62 395 THR A O 1
ATOM 2956 N N . SER A 1 396 ? 18.777 -13.501 -20.206 1.00 95.69 396 SER A N 1
ATOM 2957 C CA . SER A 1 396 ? 17.931 -13.732 -19.034 1.00 95.69 396 SER A CA 1
ATOM 2958 C C . SER A 1 396 ? 16.448 -13.686 -19.402 1.00 95.69 396 SER A C 1
ATOM 2960 O O . SER A 1 396 ? 15.998 -12.783 -20.121 1.00 95.69 396 SER A O 1
ATOM 2962 N N . ARG A 1 397 ? 15.678 -14.641 -18.878 1.00 94.94 397 ARG A N 1
ATOM 2963 C CA . ARG A 1 397 ? 14.221 -14.709 -19.039 1.00 94.94 397 ARG A CA 1
ATOM 2964 C C . ARG A 1 397 ? 13.539 -14.262 -17.753 1.00 94.94 397 ARG A C 1
ATOM 2966 O O . ARG A 1 397 ? 13.931 -14.676 -16.667 1.00 94.94 397 ARG A O 1
ATOM 2973 N N . TYR A 1 398 ? 12.509 -13.435 -17.875 1.00 95.62 398 TYR A N 1
ATOM 2974 C CA . TYR A 1 398 ? 11.758 -12.897 -16.744 1.00 95.62 398 TYR A CA 1
ATOM 2975 C C . TYR A 1 398 ? 10.350 -13.489 -16.731 1.00 95.62 398 TYR A C 1
ATOM 2977 O O . TYR A 1 398 ? 9.596 -13.322 -17.688 1.00 95.62 398 TYR A O 1
ATOM 2985 N N . TRP A 1 399 ? 9.999 -14.174 -15.646 1.00 94.06 399 TRP A N 1
ATOM 2986 C CA . TRP A 1 399 ? 8.720 -14.846 -15.435 1.00 94.06 399 TRP A CA 1
ATOM 2987 C C . TRP A 1 399 ? 7.871 -14.040 -14.454 1.00 94.06 399 TRP A C 1
ATOM 2989 O O . TRP A 1 399 ? 8.266 -13.838 -13.309 1.00 94.06 399 TRP A O 1
ATOM 2999 N N . PHE A 1 400 ? 6.699 -13.581 -14.884 1.00 92.19 400 PHE A N 1
ATOM 3000 C CA . PHE A 1 400 ? 5.793 -12.796 -14.041 1.00 92.19 400 PHE A CA 1
ATOM 3001 C C . PHE A 1 400 ? 4.832 -13.738 -13.304 1.00 92.19 400 PHE A C 1
ATOM 3003 O O . PHE A 1 400 ? 4.056 -14.457 -13.937 1.00 92.19 400 PHE A O 1
ATOM 3010 N N . LEU A 1 401 ? 4.877 -13.748 -11.968 1.00 87.50 401 LEU A N 1
ATOM 3011 C CA . LEU A 1 401 ? 4.183 -14.757 -11.149 1.00 87.50 401 LEU A CA 1
ATOM 3012 C C . LEU A 1 401 ? 2.659 -14.686 -11.226 1.00 87.50 401 LEU A C 1
ATOM 3014 O O . LEU A 1 401 ? 1.984 -15.712 -11.142 1.00 87.50 401 LEU A O 1
ATOM 3018 N N . ASP A 1 402 ? 2.115 -13.497 -11.468 1.00 82.44 402 ASP A N 1
ATOM 3019 C CA . ASP A 1 402 ? 0.690 -13.298 -11.738 1.00 82.44 402 ASP A CA 1
ATOM 3020 C C . ASP A 1 402 ? 0.169 -14.226 -12.853 1.00 82.44 402 ASP A C 1
ATOM 3022 O O . ASP A 1 402 ? -0.951 -14.731 -12.800 1.00 82.44 402 ASP A O 1
ATOM 3026 N N . HIS A 1 403 ? 1.005 -14.541 -13.845 1.00 78.25 403 HIS A N 1
ATOM 3027 C CA . HIS A 1 403 ? 0.616 -15.422 -14.944 1.00 78.25 403 HIS A CA 1
ATOM 3028 C C . HIS A 1 403 ? 0.542 -16.895 -14.542 1.00 78.25 403 HIS A C 1
ATOM 3030 O O . HIS A 1 403 ? -0.236 -17.644 -15.139 1.00 78.25 403 HIS A O 1
ATOM 3036 N N . LEU A 1 404 ? 1.334 -17.300 -13.548 1.00 76.88 404 LEU A N 1
ATOM 3037 C CA . LEU A 1 404 ? 1.361 -18.664 -13.025 1.00 76.88 404 LEU A CA 1
ATOM 3038 C C . LEU A 1 404 ? 0.216 -18.905 -12.041 1.00 76.88 404 LEU A C 1
ATOM 3040 O O . LEU A 1 404 ? -0.376 -19.983 -12.051 1.00 76.88 404 LEU A O 1
ATOM 3044 N N . ALA A 1 405 ? -0.150 -17.895 -11.248 1.00 72.44 405 ALA A N 1
ATOM 3045 C CA . ALA A 1 405 ? -1.247 -17.993 -10.289 1.00 72.44 405 ALA A CA 1
ATOM 3046 C C . ALA A 1 405 ? -2.578 -18.372 -10.967 1.00 72.44 405 ALA A C 1
ATOM 3048 O O . ALA A 1 405 ? -3.293 -19.248 -10.483 1.00 72.44 405 ALA A O 1
ATOM 3049 N N . GLY A 1 406 ? -2.878 -17.792 -12.136 1.00 68.25 406 GLY A N 1
ATOM 3050 C CA . GLY A 1 406 ? -4.076 -18.145 -12.906 1.00 68.25 406 GLY A CA 1
ATOM 3051 C C . GLY A 1 406 ? -4.101 -19.604 -13.382 1.00 68.25 406 GLY A C 1
ATOM 3052 O O . GLY A 1 406 ? -5.165 -20.217 -13.418 1.00 68.25 406 GLY A O 1
ATOM 3053 N N . LEU A 1 407 ? -2.936 -20.181 -13.698 1.00 67.94 407 LEU A N 1
ATOM 3054 C CA . LEU A 1 407 ? -2.829 -21.592 -14.079 1.00 67.94 407 LEU A CA 1
ATOM 3055 C C . LEU A 1 407 ? -3.030 -22.510 -12.868 1.00 67.94 407 LEU A C 1
ATOM 3057 O O . LEU A 1 407 ? -3.755 -23.496 -12.977 1.00 67.94 407 LEU A O 1
ATOM 3061 N N . LEU A 1 408 ? -2.458 -22.153 -11.713 1.00 64.06 408 LEU A N 1
ATOM 3062 C CA . LEU A 1 408 ? -2.583 -22.924 -10.472 1.00 64.06 408 LEU A CA 1
ATOM 3063 C C . LEU A 1 408 ? -4.007 -22.942 -9.907 1.00 64.06 408 LEU A C 1
ATOM 3065 O O . LEU A 1 408 ? -4.407 -23.948 -9.346 1.00 64.06 408 LEU A O 1
ATOM 3069 N N . VAL A 1 409 ? -4.779 -21.861 -10.053 1.00 57.38 409 VAL A N 1
ATOM 3070 C CA . VAL A 1 409 ? -6.185 -21.829 -9.602 1.00 57.38 409 VAL A CA 1
ATOM 3071 C C . VAL A 1 409 ? -7.101 -22.651 -10.520 1.00 57.38 409 VAL A C 1
ATOM 3073 O O . VAL A 1 409 ? -8.163 -23.097 -10.090 1.00 57.38 409 VAL A O 1
ATOM 3076 N N . SER A 1 410 ? -6.712 -22.844 -11.784 1.00 53.12 410 SER A N 1
ATOM 3077 C CA . SER A 1 410 ? -7.477 -23.640 -12.755 1.00 53.12 410 SER A CA 1
ATOM 3078 C C . SER A 1 410 ? -7.194 -25.147 -12.707 1.00 53.12 410 SER A C 1
ATOM 3080 O O . SER A 1 410 ? -7.976 -25.916 -13.270 1.00 53.12 410 SER A O 1
ATOM 3082 N N . ALA A 1 411 ? -6.086 -25.547 -12.076 1.00 48.00 411 ALA A N 1
ATOM 3083 C CA . ALA A 1 411 ? -5.672 -26.935 -11.875 1.00 48.00 411 ALA A CA 1
ATOM 3084 C C . ALA A 1 411 ? -6.209 -27.468 -10.542 1.00 48.00 411 ALA A C 1
ATOM 3086 O O . ALA A 1 411 ? -6.602 -28.658 -10.518 1.00 48.00 411 ALA A O 1
#

Sequence (411 aa):
MRRGIGVGHIVQKKQHKDNMADLGAMMTAERIARLADQLDDLKLRLKDLTLTHLHEIESDAIVRAKFRQLADSLGVDFSDLLREAAEEHRLRGNNKGNTNNPNSNNNNSGDAAQSLFAKILSIVDGSNADNEQQEVLRLGCEAIQACILERRYVGAFVPLTSIVGHVRRKYKTNHIPFHYHPQRKDKSGSSNSKGKSIATTTTPTTPPVATSASSSAEQNNYALIDEGVVQEALRLVTDVLGTSSGYACMEMEGVVYVQALAGASTGSATDALTLMTTARKLRGQSAAAVDVAADASRSNNAPFTAVRRLGGGTMTASAASLINRTAAATMSLPEATDRGSSSPPSTTDSIAAYCTKDQLHAELPHWPMHRLDAALGGLLLDGSVWIDNDATTTTSRYWFLDHLAGLLVSA

Foldseek 3Di:
DPPPPDPVVVVVVVVVVVVVVVVVVVVVVVVVVVVVVVLVVLVVVLLVVCLVCVVVCLVDPVVVVVSCVSCVVSVHDPVVSNVVSVVVNVVVVVVPDDDDDPDDDDPDPVVVLVVVLVVQLSVLVSDPDDPLLSLLLVLLSQLLVQQVVCCVQQFQKAFLVSSLVSSLVVCVVVVDQRDHDPPPPPPCPDDDDDDDDDDDDDDDDDDDDDDPPPDPPSVCRSVPSDSVSNQVSNVSNCVVVDVQQQQDWDDAPNTIITRNDGPCDPVLVVLLRLLVNLLVVVLVVQVVVVVVVVVVVVVPPPPPPPPPDDDDDDDDDDDDDDDDPDPPPPPDPDDDDDDDDDDDPPDPVGSPLWDFLVSSCVSVVVDDSVSSVVSVVVCVVSVQWDWDDPVVDPTIIIHGSVVVVVVVVVD

pLDDT: mean 77.05, std 20.81, range [29.72, 97.62]